Protein AF-A0A3M2EB99-F1 (afdb_monomer)

Foldseek 3Di:
DQDVVLVVVLVCLLVLHDPPDDQDPDDPSSLVSLQVLLVSLLVHPCSVSCVVVLVVVPPHPSSLVSLQSNLLSLLVSLQVLVLVDPCVVDVPSLVVSLVSLVSSLVSHSDLLSNLSSLLSNLVSCLLVVNLVSSLVSLVVLCPDPDPSSPVSSVVSVQSSQFLDADDPDPCWDADQQRQKTKAAAADQAEEEEQELTDGPLVVVLCVLLQVVCSVLRYIYMYGYASNRLSLLCHHRPSRNPSVVNLVVVLVVSVVVNRPAYAYEYEESNQQVRLVSCLVSVHQEYEYELYAQWQDDLVLAPDPSRSSVSVSSCVRNPVDTDRSLVSCLVPLRYAYEYEYEPPDPSSVVRLVSQVVRPRYDYHYDYCDPPNDDPVSVCSDNVNVCVRVVVRCCSSVVGPPDD

pLDDT: mean 80.17, std 14.59, range [38.25, 98.44]

Structure (mmCIF, N/CA/C/O backbone):
data_AF-A0A3M2EB99-F1
#
_entry.id   AF-A0A3M2EB99-F1
#
loop_
_atom_site.group_PDB
_atom_site.id
_atom_site.type_symbol
_atom_site.label_atom_id
_atom_site.label_alt_id
_atom_site.label_comp_id
_atom_site.label_asym_id
_atom_site.label_entity_id
_atom_site.label_seq_id
_atom_site.pdbx_PDB_ins_code
_atom_site.Cartn_x
_atom_site.Cartn_y
_atom_site.Cartn_z
_atom_site.occupancy
_atom_site.B_iso_or_equiv
_atom_site.auth_seq_id
_atom_site.auth_comp_id
_atom_site.auth_asym_id
_atom_site.auth_atom_id
_atom_site.pdbx_PDB_model_num
ATOM 1 N N . PRO A 1 1 ? 42.754 -16.664 -25.980 1.00 41.44 1 PRO A N 1
ATOM 2 C CA . PRO A 1 1 ? 43.409 -15.344 -25.796 1.00 41.44 1 PRO A CA 1
ATOM 3 C C . PRO A 1 1 ? 42.867 -14.325 -26.812 1.00 41.44 1 PRO A C 1
ATOM 5 O O . PRO A 1 1 ? 42.844 -14.620 -28.001 1.00 41.44 1 PRO A O 1
ATOM 8 N N . LEU A 1 2 ? 42.350 -13.177 -26.356 1.00 38.72 2 LEU A N 1
ATOM 9 C CA . LEU A 1 2 ? 42.027 -12.072 -27.269 1.00 38.72 2 LEU A CA 1
ATOM 10 C C . LEU A 1 2 ? 43.342 -11.474 -27.797 1.00 38.72 2 LEU A C 1
ATOM 12 O O . LEU A 1 2 ? 44.264 -11.337 -26.994 1.00 38.72 2 LEU A O 1
ATOM 16 N N . PRO A 1 3 ? 43.429 -11.085 -29.080 1.00 49.41 3 PRO A N 1
ATOM 17 C CA . PRO A 1 3 ? 44.543 -10.282 -29.575 1.00 49.41 3 PRO A CA 1
ATOM 18 C C . PRO A 1 3 ? 44.691 -9.011 -28.730 1.00 49.41 3 PRO A C 1
ATOM 20 O O . PRO A 1 3 ? 43.688 -8.352 -28.432 1.00 49.41 3 PRO A O 1
ATOM 23 N N . ASP A 1 4 ? 45.921 -8.648 -28.366 1.00 49.66 4 ASP A N 1
ATOM 24 C CA . ASP A 1 4 ? 46.229 -7.542 -27.443 1.00 49.66 4 ASP A CA 1
ATOM 25 C C . ASP A 1 4 ? 45.574 -6.208 -27.840 1.00 49.66 4 ASP A C 1
ATOM 27 O O . ASP A 1 4 ? 45.158 -5.425 -26.983 1.00 49.66 4 ASP A O 1
ATOM 31 N N . ARG A 1 5 ? 45.345 -6.002 -29.144 1.00 48.91 5 ARG A N 1
ATOM 32 C CA . ARG A 1 5 ? 44.605 -4.860 -29.704 1.00 48.91 5 ARG A CA 1
ATOM 33 C C . ARG A 1 5 ? 43.182 -4.708 -29.154 1.00 48.91 5 ARG A C 1
ATOM 35 O O . ARG A 1 5 ? 42.774 -3.594 -28.840 1.00 48.91 5 ARG A O 1
ATOM 42 N N . LEU A 1 6 ? 42.424 -5.797 -28.992 1.00 47.56 6 LEU A N 1
ATOM 43 C CA . LEU A 1 6 ? 41.040 -5.743 -28.488 1.00 47.56 6 LEU A CA 1
ATOM 44 C C . LEU A 1 6 ? 40.978 -5.477 -26.978 1.00 47.56 6 LEU A C 1
ATOM 46 O O . LEU A 1 6 ? 40.012 -4.891 -26.485 1.00 47.56 6 LEU A O 1
ATOM 50 N N . ARG A 1 7 ? 42.022 -5.876 -26.245 1.00 51.59 7 ARG A N 1
ATOM 51 C CA . ARG A 1 7 ? 42.166 -5.622 -24.808 1.00 51.59 7 ARG A CA 1
ATOM 52 C C . ARG A 1 7 ? 42.541 -4.161 -24.543 1.00 51.59 7 ARG A C 1
ATOM 54 O O . ARG A 1 7 ? 41.929 -3.525 -23.690 1.00 51.59 7 ARG A O 1
ATOM 61 N N . LEU A 1 8 ? 43.459 -3.611 -25.339 1.00 51.34 8 LEU A N 1
ATOM 62 C CA . LEU A 1 8 ? 43.795 -2.184 -25.355 1.00 51.34 8 LEU A CA 1
ATOM 63 C C . LEU A 1 8 ? 42.595 -1.313 -25.742 1.00 51.34 8 LEU A C 1
ATOM 65 O O . LEU A 1 8 ? 42.351 -0.301 -25.097 1.00 51.34 8 LEU A O 1
ATOM 69 N N . LEU A 1 9 ? 41.789 -1.729 -26.721 1.00 53.69 9 LEU A N 1
ATOM 70 C CA . LEU A 1 9 ? 40.567 -1.015 -27.113 1.00 53.69 9 LEU A CA 1
ATOM 71 C C . LEU A 1 9 ? 39.538 -0.935 -25.981 1.00 53.69 9 LEU A C 1
ATOM 73 O O . LEU A 1 9 ? 38.987 0.132 -25.729 1.00 53.69 9 LEU A O 1
ATOM 77 N N . ALA A 1 10 ? 39.313 -2.035 -25.260 1.00 50.75 10 ALA A N 1
ATOM 78 C CA . ALA A 1 10 ? 38.454 -2.040 -24.080 1.00 50.75 10 ALA A CA 1
ATOM 79 C C . ALA A 1 10 ? 38.958 -1.093 -22.976 1.00 50.75 10 ALA A C 1
ATOM 81 O O . ALA A 1 10 ? 38.150 -0.432 -22.328 1.00 50.75 10 ALA A O 1
ATOM 82 N N . LEU A 1 11 ? 40.280 -1.010 -22.788 1.00 51.78 11 LEU A N 1
ATOM 83 C CA . LEU A 1 11 ? 40.922 -0.129 -21.810 1.00 51.78 11 LEU A CA 1
ATOM 84 C C . LEU A 1 11 ? 40.872 1.349 -22.228 1.00 51.78 11 LEU A C 1
ATOM 86 O O . LEU A 1 11 ? 40.555 2.198 -21.405 1.00 51.78 11 LEU A O 1
ATOM 90 N N . HIS A 1 12 ? 41.107 1.666 -23.504 1.00 53.97 12 HIS A N 1
ATOM 91 C CA . HIS A 1 12 ? 41.002 3.031 -24.032 1.00 53.97 12 HIS A CA 1
ATOM 92 C C . HIS A 1 12 ? 39.568 3.564 -23.993 1.00 53.97 12 HIS A C 1
ATOM 94 O O . HIS A 1 12 ? 39.352 4.723 -23.639 1.00 53.97 12 HIS A O 1
ATOM 100 N N . ALA A 1 13 ? 38.599 2.703 -24.307 1.00 51.00 13 ALA A N 1
ATOM 101 C CA . ALA A 1 13 ? 37.184 3.031 -24.263 1.00 51.00 13 ALA A CA 1
ATOM 102 C C . ALA A 1 13 ? 36.688 3.208 -22.811 1.00 51.00 13 ALA A C 1
ATOM 104 O O . ALA A 1 13 ? 35.940 4.140 -22.526 1.00 51.00 13 ALA A O 1
ATOM 105 N N . ALA A 1 14 ? 37.179 2.394 -21.867 1.00 48.19 14 ALA A N 1
ATOM 106 C CA . ALA A 1 14 ? 36.959 2.605 -20.432 1.00 48.19 14 ALA A CA 1
ATOM 107 C C . ALA A 1 14 ? 37.647 3.878 -19.890 1.00 48.19 14 ALA A C 1
ATOM 109 O O . ALA A 1 14 ? 37.188 4.439 -18.900 1.00 48.19 14 ALA A O 1
ATOM 110 N N . ALA A 1 15 ? 38.713 4.349 -20.546 1.00 50.78 15 ALA A N 1
ATOM 111 C CA . ALA A 1 15 ? 39.464 5.555 -20.185 1.00 50.78 15 ALA A CA 1
ATOM 112 C C . ALA A 1 15 ? 38.995 6.838 -20.908 1.00 50.78 15 ALA A C 1
ATOM 114 O O . ALA A 1 15 ? 39.664 7.866 -20.805 1.00 50.78 15 ALA A O 1
ATOM 115 N N . GLY A 1 16 ? 37.893 6.795 -21.670 1.00 44.31 16 GLY A N 1
ATOM 116 C CA . GLY A 1 16 ? 37.313 7.976 -22.327 1.00 44.31 16 GLY A CA 1
ATOM 117 C C . GLY A 1 16 ? 38.174 8.603 -23.432 1.00 44.31 16 GLY A C 1
ATOM 118 O O . GLY A 1 16 ? 37.945 9.751 -23.806 1.00 44.31 16 GLY A O 1
ATOM 119 N N . ARG A 1 17 ? 39.171 7.885 -23.968 1.00 47.91 17 ARG A N 1
ATOM 120 C CA . ARG A 1 17 ? 40.020 8.396 -25.056 1.00 47.91 17 ARG A CA 1
ATOM 121 C C . ARG A 1 17 ? 39.408 8.041 -26.417 1.00 47.91 17 ARG A C 1
ATOM 123 O O . ARG A 1 17 ? 39.094 6.867 -26.629 1.00 47.91 17 ARG A O 1
ATOM 130 N N . PRO A 1 18 ? 39.277 8.991 -27.365 1.00 43.59 18 PRO A N 1
ATOM 131 C CA . PRO A 1 18 ? 38.838 8.678 -28.717 1.00 43.59 18 PRO A CA 1
ATOM 132 C C . PRO A 1 18 ? 39.944 7.882 -29.412 1.00 43.59 18 PRO A C 1
ATOM 134 O O . PRO A 1 18 ? 40.925 8.439 -29.894 1.00 43.59 18 PRO A O 1
ATOM 137 N N . ALA A 1 19 ? 39.815 6.559 -29.439 1.00 47.66 19 ALA A N 1
ATOM 138 C CA . ALA A 1 19 ? 40.653 5.750 -30.305 1.00 47.66 19 ALA A CA 1
ATOM 139 C C . ALA A 1 19 ? 40.237 6.026 -31.759 1.00 47.66 19 ALA A C 1
ATOM 141 O O . ALA A 1 19 ? 39.048 5.951 -32.094 1.00 47.66 19 ALA A O 1
ATOM 142 N N . SER A 1 20 ? 41.203 6.337 -32.625 1.00 50.16 20 SER A N 1
ATOM 143 C CA . SER A 1 20 ? 41.074 6.189 -34.075 1.00 50.16 20 SER A CA 1
ATOM 144 C C . SER A 1 20 ? 40.829 4.706 -34.371 1.00 50.16 20 SER A C 1
ATOM 146 O O . SER A 1 20 ? 41.740 3.900 -34.527 1.00 50.16 20 SER A O 1
ATOM 148 N N . PHE A 1 21 ? 39.563 4.314 -34.297 1.00 53.22 21 PHE A N 1
ATOM 149 C CA . PHE A 1 21 ? 39.127 2.939 -34.458 1.00 53.22 21 PHE A CA 1
ATOM 150 C C . PHE A 1 21 ? 38.862 2.666 -35.934 1.00 53.22 21 PHE A C 1
ATOM 152 O O . PHE A 1 21 ? 37.880 3.164 -36.483 1.00 53.22 21 PHE A O 1
ATOM 159 N N . GLU A 1 22 ? 39.702 1.837 -36.546 1.00 54.22 22 GLU A N 1
ATOM 160 C CA . GLU A 1 22 ? 39.316 1.102 -37.747 1.00 54.22 22 GLU A CA 1
ATOM 161 C C . GLU A 1 22 ? 38.623 -0.201 -37.319 1.00 54.22 22 GLU A C 1
ATOM 163 O O . GLU A 1 22 ? 39.189 -0.968 -36.529 1.00 54.22 22 GLU A O 1
ATOM 168 N N . PRO A 1 23 ? 37.385 -0.462 -37.776 1.00 53.31 23 PRO A N 1
ATOM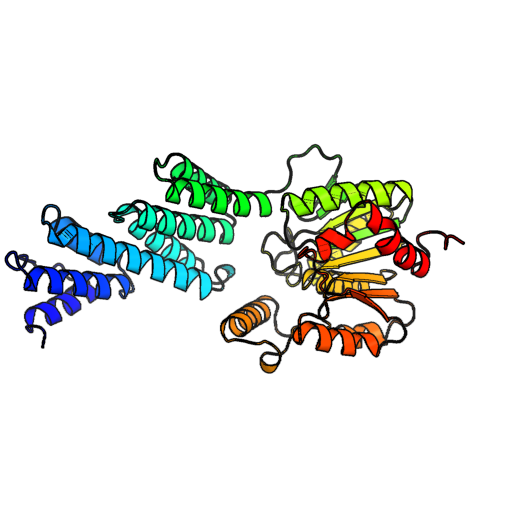 169 C CA . PRO A 1 23 ? 36.692 -1.694 -37.439 1.00 53.31 23 PRO A CA 1
ATOM 170 C C . PRO A 1 23 ? 37.460 -2.905 -37.987 1.00 53.31 23 PRO A C 1
ATOM 172 O O . PRO A 1 23 ? 37.912 -2.863 -39.131 1.00 53.31 23 PRO A O 1
ATOM 175 N N . PRO A 1 24 ? 37.585 -4.006 -37.217 1.00 57.81 24 PRO A N 1
ATOM 176 C CA . PRO A 1 24 ? 38.164 -5.234 -37.745 1.00 57.81 24 PRO A CA 1
ATOM 177 C C . PRO A 1 24 ? 37.385 -5.695 -38.990 1.00 57.81 24 PRO A C 1
ATOM 179 O O . PRO A 1 24 ? 36.170 -5.455 -39.068 1.00 57.81 24 PRO A O 1
ATOM 182 N N . PRO A 1 25 ? 38.059 -6.348 -39.956 1.00 62.62 25 PRO A N 1
ATOM 183 C CA . PRO A 1 25 ? 37.426 -6.818 -41.184 1.00 62.62 25 PRO A CA 1
ATOM 184 C C . PRO A 1 25 ? 36.223 -7.721 -40.878 1.00 62.62 25 PRO A C 1
ATOM 186 O O . PRO A 1 25 ? 36.150 -8.358 -39.823 1.00 62.62 25 PRO A O 1
ATOM 189 N N . ALA A 1 26 ? 35.237 -7.731 -41.779 1.00 61.66 26 ALA A N 1
ATOM 190 C CA . ALA A 1 26 ? 34.009 -8.505 -41.606 1.00 61.66 26 ALA A CA 1
ATOM 191 C C . ALA A 1 26 ? 34.318 -9.994 -41.350 1.00 61.66 26 ALA A C 1
ATOM 193 O O . ALA A 1 26 ? 35.166 -10.575 -42.024 1.00 61.66 26 ALA A O 1
ATOM 194 N N . GLY A 1 27 ? 33.643 -10.601 -40.365 1.00 67.88 27 GLY A N 1
ATOM 195 C CA . GLY A 1 27 ? 33.859 -11.999 -39.993 1.00 67.88 27 GLY A CA 1
ATOM 196 C C . GLY A 1 27 ? 33.711 -12.299 -38.491 1.00 67.88 27 GLY A C 1
ATOM 197 O O . GLY A 1 27 ? 33.386 -11.416 -37.690 1.00 67.88 27 GLY A O 1
ATOM 198 N N . PRO A 1 28 ? 33.987 -13.549 -38.068 1.00 65.88 28 PRO A N 1
ATOM 199 C CA . PRO A 1 28 ? 33.752 -14.026 -36.699 1.00 65.88 28 PRO A CA 1
ATOM 200 C C . PRO A 1 28 ? 34.504 -13.237 -35.619 1.00 65.88 28 PRO A C 1
ATOM 202 O O . PRO A 1 28 ? 34.034 -13.104 -34.486 1.00 65.88 28 PRO A O 1
ATOM 205 N N . GLU A 1 29 ? 35.677 -12.702 -35.958 1.00 65.75 29 GLU A N 1
ATOM 206 C CA . GLU A 1 29 ? 36.498 -11.900 -35.049 1.00 65.75 29 GLU A CA 1
ATOM 207 C C . GLU A 1 29 ? 35.883 -10.527 -34.775 1.00 65.75 29 GLU A C 1
ATOM 209 O O . GLU A 1 29 ? 35.852 -10.098 -33.618 1.00 65.75 29 GLU A O 1
ATOM 214 N N . ARG A 1 30 ? 35.291 -9.890 -35.799 1.00 68.69 30 ARG A N 1
ATOM 215 C CA . ARG A 1 30 ? 34.488 -8.675 -35.636 1.00 68.69 30 ARG A CA 1
ATOM 216 C C . ARG A 1 30 ? 33.324 -8.958 -34.694 1.00 68.69 30 ARG A C 1
ATOM 218 O O . ARG A 1 30 ? 33.229 -8.310 -33.659 1.00 68.69 30 ARG A O 1
ATOM 225 N N . ALA A 1 31 ? 32.519 -9.990 -34.941 1.00 64.69 31 ALA A N 1
ATOM 226 C CA . ALA A 1 31 ? 31.389 -10.339 -34.071 1.00 64.69 31 ALA A CA 1
ATOM 227 C C . ALA A 1 31 ? 31.791 -10.576 -32.594 1.00 64.69 31 ALA A C 1
ATOM 229 O O . ALA A 1 31 ? 31.087 -10.143 -31.673 1.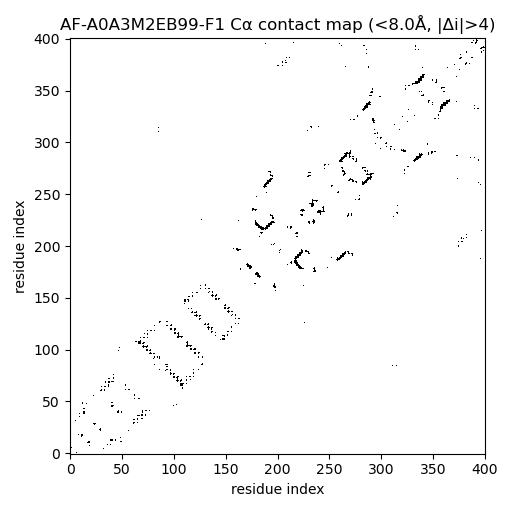00 64.69 31 ALA A O 1
ATOM 230 N N . ARG A 1 32 ? 32.940 -11.223 -32.338 1.00 67.62 32 ARG A N 1
ATOM 231 C CA . ARG A 1 32 ? 33.481 -11.423 -30.977 1.00 67.62 32 ARG A CA 1
ATOM 232 C C . ARG A 1 32 ? 33.938 -10.114 -30.331 1.00 67.62 32 ARG A C 1
ATOM 234 O O . ARG A 1 32 ? 33.606 -9.879 -29.166 1.00 67.62 32 ARG A O 1
ATOM 241 N N . ALA A 1 33 ? 34.651 -9.268 -31.072 1.00 66.00 33 ALA A N 1
ATOM 242 C CA . ALA A 1 33 ? 35.071 -7.945 -30.620 1.00 66.00 33 ALA A CA 1
ATOM 243 C C . ALA A 1 33 ? 33.864 -7.074 -30.246 1.00 66.00 33 ALA A C 1
ATOM 245 O O . ALA A 1 33 ? 33.829 -6.496 -29.160 1.00 66.00 33 ALA A O 1
ATOM 246 N N . LEU A 1 34 ? 32.831 -7.066 -31.093 1.00 63.88 34 LEU A N 1
ATOM 247 C CA . LEU A 1 34 ? 31.602 -6.312 -30.858 1.00 63.88 34 LEU A CA 1
ATOM 248 C C . LEU A 1 34 ? 30.829 -6.820 -29.635 1.00 63.88 34 LEU A C 1
ATOM 250 O O . LEU A 1 34 ? 30.345 -6.030 -28.826 1.00 63.88 34 LEU A O 1
ATOM 254 N N . ALA A 1 35 ? 30.753 -8.140 -29.446 1.00 65.88 35 ALA A N 1
ATOM 255 C CA . ALA A 1 35 ? 30.122 -8.726 -28.268 1.00 65.88 35 ALA A CA 1
ATOM 256 C C . ALA A 1 35 ? 30.867 -8.378 -26.968 1.00 65.88 35 ALA A C 1
ATOM 258 O O . ALA A 1 35 ? 30.232 -8.147 -25.938 1.00 65.88 35 ALA A O 1
ATOM 259 N N . GLN A 1 36 ? 32.203 -8.340 -26.998 1.00 69.25 36 GLN A N 1
ATOM 260 C CA . GLN A 1 36 ? 33.006 -7.946 -25.842 1.00 69.25 36 GLN A CA 1
ATOM 261 C C . GLN A 1 36 ? 32.889 -6.446 -25.553 1.00 69.25 36 GLN A C 1
ATOM 263 O O . GLN A 1 36 ? 32.744 -6.077 -24.390 1.00 69.25 36 GLN A O 1
ATOM 268 N N . LEU A 1 37 ? 32.884 -5.600 -26.588 1.00 65.44 37 LEU A N 1
ATOM 269 C CA . LEU A 1 37 ? 32.660 -4.162 -26.454 1.00 65.44 37 LEU A CA 1
ATOM 270 C C . LEU A 1 37 ? 31.294 -3.885 -25.816 1.00 65.44 37 LEU A C 1
ATOM 272 O O . LEU A 1 37 ? 31.230 -3.163 -24.830 1.00 65.44 37 LEU A O 1
ATOM 276 N N . ALA A 1 38 ? 30.227 -4.538 -26.288 1.00 63.34 38 ALA A N 1
ATOM 277 C CA . ALA A 1 38 ? 28.889 -4.426 -25.706 1.00 63.34 38 ALA A CA 1
ATOM 278 C C . ALA A 1 38 ? 28.848 -4.836 -24.220 1.00 63.34 38 ALA A C 1
ATOM 280 O O . ALA A 1 38 ? 28.193 -4.180 -23.409 1.00 63.34 38 ALA A O 1
ATOM 281 N N . ARG A 1 39 ? 29.572 -5.901 -23.838 1.00 66.75 39 ARG A N 1
ATOM 282 C CA . ARG A 1 39 ? 29.691 -6.330 -22.432 1.00 66.75 39 ARG A CA 1
ATOM 283 C C . ARG A 1 39 ? 30.442 -5.312 -21.579 1.00 66.75 39 ARG A C 1
ATOM 285 O O . ARG A 1 39 ? 29.958 -4.956 -20.509 1.00 66.75 39 ARG A O 1
ATOM 292 N N . ASN A 1 40 ? 31.594 -4.847 -22.052 1.00 65.31 40 ASN A N 1
ATOM 293 C CA . ASN A 1 40 ? 32.407 -3.858 -21.347 1.00 65.31 40 ASN A CA 1
ATOM 294 C C . ASN A 1 40 ? 31.658 -2.533 -21.220 1.00 65.31 40 ASN A C 1
ATOM 296 O O . ASN 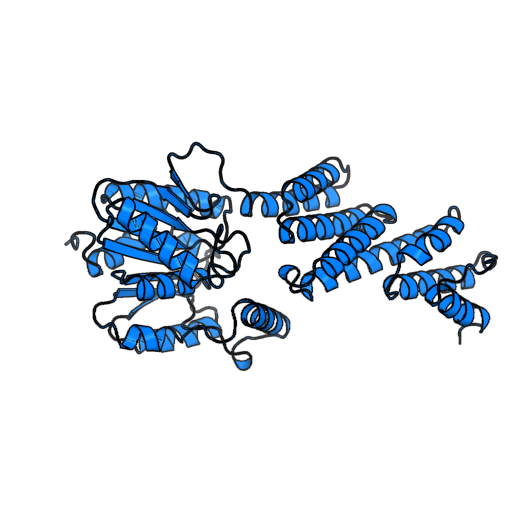A 1 40 ? 31.697 -1.905 -20.169 1.00 65.31 40 ASN A O 1
ATOM 300 N N . ALA A 1 41 ? 30.909 -2.155 -22.254 1.00 63.12 41 ALA A N 1
ATOM 301 C CA . ALA A 1 41 ? 30.137 -0.933 -22.257 1.00 63.12 41 ALA A CA 1
ATOM 302 C C . ALA A 1 41 ? 28.995 -0.967 -21.252 1.00 63.12 41 ALA A C 1
ATOM 304 O O . ALA A 1 41 ? 28.864 -0.056 -20.445 1.00 63.12 41 ALA A O 1
ATOM 305 N N . ALA A 1 42 ? 28.251 -2.068 -21.192 1.00 59.16 42 ALA A N 1
ATOM 306 C CA . ALA A 1 42 ? 27.247 -2.243 -20.153 1.00 59.16 42 ALA A CA 1
ATOM 307 C C . ALA A 1 42 ? 27.842 -2.357 -18.736 1.00 59.16 42 ALA A C 1
ATOM 309 O O . ALA A 1 42 ? 27.141 -2.096 -17.759 1.00 59.16 42 ALA A O 1
ATOM 310 N N . ALA A 1 43 ? 29.114 -2.742 -18.594 1.00 63.66 43 ALA A N 1
ATOM 311 C CA . ALA A 1 43 ? 29.832 -2.758 -17.319 1.00 63.66 43 ALA A CA 1
ATOM 312 C C . ALA A 1 43 ? 30.469 -1.398 -16.958 1.00 63.66 43 ALA A C 1
ATOM 314 O O . ALA A 1 43 ? 30.717 -1.148 -15.779 1.00 63.66 43 ALA A O 1
ATOM 315 N N . SER A 1 44 ? 30.643 -0.488 -17.922 1.00 64.25 44 SER A N 1
ATOM 316 C CA . SER A 1 44 ? 31.240 0.839 -17.726 1.00 64.25 44 SER A CA 1
ATOM 317 C C . SER A 1 44 ? 30.414 1.718 -16.774 1.00 64.25 44 SER A C 1
ATOM 319 O O . SER A 1 44 ? 29.184 1.663 -16.817 1.00 64.25 44 SER A O 1
ATOM 321 N N . PRO A 1 45 ? 31.039 2.538 -15.913 1.00 56.59 45 PRO A N 1
ATOM 322 C CA . PRO A 1 45 ? 30.346 3.592 -15.167 1.00 56.59 45 PRO A CA 1
ATOM 323 C C . PRO A 1 45 ? 29.763 4.693 -16.073 1.00 56.59 45 PRO A C 1
ATOM 325 O O . PRO A 1 45 ? 28.802 5.337 -15.667 1.00 56.59 45 PRO A O 1
ATOM 328 N N . SER A 1 46 ? 30.273 4.842 -17.301 1.00 63.34 46 SER A N 1
ATOM 329 C CA . SER A 1 46 ? 29.813 5.828 -18.292 1.00 63.34 46 SER A CA 1
ATOM 330 C C . SER A 1 46 ? 29.557 5.163 -19.652 1.00 63.34 46 SER A C 1
ATOM 332 O O . SER A 1 46 ? 30.385 5.264 -20.553 1.00 63.34 46 SER A O 1
ATOM 334 N N . PRO A 1 47 ? 28.472 4.393 -19.825 1.00 60.47 47 PRO A N 1
ATOM 335 C CA . PRO A 1 47 ? 28.163 3.712 -21.088 1.00 60.47 47 PRO A CA 1
ATOM 336 C C . PRO A 1 47 ? 27.880 4.659 -22.261 1.00 60.47 47 PRO A C 1
ATOM 338 O O . PRO A 1 47 ? 28.057 4.266 -23.412 1.00 60.47 47 PRO A O 1
ATOM 341 N N . GLU A 1 48 ? 27.490 5.902 -21.990 1.00 63.25 48 GLU A N 1
ATOM 342 C CA . GLU A 1 48 ? 27.310 6.971 -22.975 1.00 63.25 48 GLU A CA 1
ATOM 343 C C . GLU A 1 48 ? 28.580 7.260 -23.788 1.00 63.25 48 GLU A C 1
ATOM 345 O O . GLU A 1 48 ? 28.492 7.577 -24.972 1.00 63.25 48 GLU A O 1
ATOM 350 N N . THR A 1 49 ? 29.771 7.053 -23.217 1.00 61.38 49 THR A N 1
ATOM 351 C CA . THR A 1 49 ? 31.042 7.244 -23.941 1.00 61.38 49 THR A CA 1
ATOM 352 C C . THR A 1 49 ? 31.269 6.183 -25.022 1.00 61.38 49 THR A C 1
ATOM 354 O O . THR A 1 49 ? 32.164 6.314 -25.856 1.00 61.38 49 THR A O 1
ATOM 357 N N . LEU A 1 50 ? 30.441 5.134 -25.037 1.00 60.41 50 LEU A N 1
ATOM 358 C CA . LEU A 1 50 ? 30.576 3.958 -25.893 1.00 60.41 50 LEU A CA 1
ATOM 359 C C . LEU A 1 50 ? 29.457 3.866 -26.940 1.00 60.41 50 LEU A C 1
ATOM 361 O O . LEU A 1 50 ? 29.566 3.078 -27.880 1.00 60.41 50 LEU A O 1
ATOM 365 N N . VAL A 1 51 ? 28.434 4.721 -26.834 1.00 62.38 51 VAL A N 1
ATOM 366 C CA . VAL A 1 51 ? 27.370 4.895 -27.836 1.00 62.38 51 VAL A CA 1
ATOM 367 C C . VAL A 1 51 ? 27.934 5.344 -29.194 1.00 62.38 51 VAL A C 1
ATOM 369 O O . VAL A 1 51 ? 27.650 4.671 -30.187 1.00 62.38 51 VAL A O 1
ATOM 372 N N . PRO A 1 52 ? 28.846 6.341 -29.278 1.00 64.25 52 PRO A N 1
ATOM 373 C CA . PRO A 1 52 ? 29.441 6.733 -30.559 1.00 64.25 52 PRO A CA 1
ATOM 374 C C . PRO A 1 52 ? 30.219 5.601 -31.246 1.00 64.25 52 PRO A C 1
ATOM 376 O O . PRO A 1 52 ? 30.274 5.541 -32.473 1.00 64.25 52 PRO A O 1
ATOM 379 N N . LEU A 1 53 ? 30.813 4.678 -30.478 1.00 60.12 53 LEU A N 1
ATOM 380 C CA . LEU A 1 53 ? 31.505 3.507 -31.029 1.00 60.12 53 LEU A CA 1
ATOM 381 C C . LEU A 1 53 ? 30.520 2.506 -31.645 1.00 60.12 53 LEU A C 1
ATOM 383 O O . LEU A 1 53 ? 30.821 1.922 -32.682 1.00 60.12 53 LEU A O 1
ATOM 387 N N . LEU A 1 54 ? 29.333 2.344 -31.057 1.00 59.94 54 LEU A N 1
ATOM 388 C CA . LEU A 1 54 ? 28.265 1.505 -31.605 1.00 59.94 54 LEU A CA 1
ATOM 389 C C . LEU A 1 54 ? 27.588 2.150 -32.823 1.00 59.94 54 LEU A C 1
ATOM 391 O O . LEU A 1 54 ? 27.173 1.438 -33.744 1.00 59.94 54 LEU A O 1
ATOM 395 N N . ASP A 1 55 ? 27.508 3.481 -32.865 1.00 64.19 55 ASP A N 1
ATOM 396 C CA . ASP A 1 55 ? 26.982 4.242 -34.004 1.00 64.19 55 ASP A CA 1
ATOM 397 C C . ASP A 1 55 ? 27.903 4.262 -35.211 1.00 64.19 55 ASP A C 1
ATOM 399 O O . ASP A 1 55 ? 27.430 4.085 -36.333 1.00 64.19 55 ASP A O 1
ATOM 403 N N . ARG A 1 56 ? 29.219 4.295 -35.000 1.00 63.22 56 ARG A N 1
ATOM 404 C CA . ARG A 1 56 ? 30.208 4.100 -36.074 1.00 63.22 56 ARG A CA 1
ATOM 405 C C . ARG A 1 56 ? 30.160 2.716 -36.725 1.00 63.22 56 ARG A C 1
ATOM 407 O O . ARG A 1 56 ? 30.797 2.495 -37.748 1.00 63.22 56 ARG A O 1
ATOM 414 N N . MET A 1 57 ? 29.419 1.775 -36.147 1.00 55.88 57 MET A N 1
ATOM 415 C CA . MET A 1 57 ? 29.281 0.411 -36.652 1.00 55.88 57 MET A CA 1
ATOM 416 C C . MET A 1 57 ? 27.947 0.153 -37.371 1.00 55.88 57 MET A C 1
ATOM 418 O O . MET A 1 57 ? 27.655 -1.001 -37.689 1.00 55.88 57 MET A O 1
ATOM 422 N N . ARG A 1 58 ? 27.126 1.189 -37.612 1.00 57.09 58 ARG A N 1
ATOM 423 C CA . ARG A 1 58 ? 25.857 1.080 -38.358 1.00 57.09 58 ARG A CA 1
ATOM 424 C C . ARG A 1 58 ? 26.094 0.466 -39.749 1.00 57.09 58 ARG A C 1
ATOM 426 O O . ARG A 1 58 ? 27.039 0.845 -40.432 1.00 57.09 58 ARG A O 1
ATOM 433 N N . GLY A 1 59 ? 25.236 -0.473 -40.161 1.00 54.78 59 GLY A N 1
ATOM 434 C CA . GLY A 1 59 ? 25.248 -1.061 -41.512 1.00 54.78 59 GLY A CA 1
ATOM 435 C C . GLY A 1 59 ? 25.992 -2.395 -41.680 1.00 54.78 59 GLY A C 1
ATOM 436 O O . GLY A 1 59 ? 25.995 -2.937 -42.780 1.00 54.78 59 GLY A O 1
ATOM 437 N N . ALA A 1 60 ? 26.593 -2.961 -40.626 1.00 61.56 60 ALA A N 1
ATOM 438 C CA . ALA A 1 60 ? 27.143 -4.321 -40.674 1.00 61.56 60 ALA A CA 1
ATOM 439 C C . ALA A 1 60 ? 26.144 -5.354 -40.104 1.00 61.56 60 ALA A C 1
ATOM 441 O O . ALA A 1 60 ? 25.597 -5.100 -39.031 1.00 61.56 60 ALA A O 1
ATOM 442 N N . PRO A 1 61 ? 25.967 -6.541 -40.719 1.00 59.66 61 PRO A N 1
ATOM 443 C CA . PRO A 1 61 ? 25.041 -7.576 -40.226 1.00 59.66 61 PRO A CA 1
ATOM 444 C C . PRO A 1 61 ? 25.301 -7.997 -38.767 1.00 59.66 61 PRO A C 1
ATOM 446 O O . PRO A 1 61 ? 24.380 -8.232 -37.988 1.00 59.66 61 PRO A O 1
ATOM 449 N N . ASP A 1 62 ? 26.573 -8.017 -38.358 1.00 66.25 62 ASP A N 1
ATOM 450 C CA . ASP A 1 62 ? 26.986 -8.358 -36.991 1.00 66.25 62 ASP A CA 1
ATOM 451 C C . ASP A 1 62 ? 26.758 -7.219 -35.977 1.00 66.25 62 ASP A C 1
ATOM 453 O O . ASP A 1 62 ? 26.811 -7.438 -34.760 1.00 66.25 62 ASP A O 1
ATOM 457 N N . ALA A 1 63 ? 26.522 -5.992 -36.453 1.00 67.25 63 ALA A N 1
ATOM 458 C CA . ALA A 1 63 ? 26.321 -4.825 -35.602 1.00 67.25 63 ALA A CA 1
ATOM 459 C C . ALA A 1 63 ? 24.944 -4.830 -34.936 1.00 67.25 63 ALA A C 1
ATOM 461 O O . ALA A 1 63 ? 24.845 -4.438 -33.774 1.00 67.25 63 ALA A O 1
ATOM 462 N N . ASP A 1 64 ? 23.910 -5.345 -35.601 1.00 70.75 64 ASP A N 1
ATOM 463 C CA . ASP A 1 64 ? 22.561 -5.425 -35.029 1.00 70.75 64 ASP A CA 1
ATOM 464 C C . ASP A 1 64 ? 22.505 -6.422 -33.867 1.00 70.75 64 ASP A C 1
ATOM 466 O O . ASP A 1 64 ? 21.955 -6.133 -32.800 1.00 70.75 64 ASP A O 1
ATOM 470 N N . ALA A 1 65 ? 23.176 -7.569 -34.012 1.00 71.19 65 ALA A N 1
ATOM 471 C CA . ALA A 1 65 ? 23.324 -8.542 -32.933 1.00 71.19 65 ALA A CA 1
ATOM 472 C C . ALA A 1 65 ? 24.123 -7.972 -31.745 1.00 71.19 65 ALA A C 1
ATOM 474 O O . ALA A 1 65 ? 23.811 -8.253 -30.583 1.00 71.19 65 ALA A O 1
ATOM 475 N N . ALA A 1 66 ? 25.150 -7.160 -32.012 1.00 68.75 66 ALA A N 1
ATOM 476 C CA . ALA A 1 66 ? 25.919 -6.482 -30.973 1.00 68.75 66 ALA A CA 1
ATOM 477 C C . ALA A 1 66 ? 25.108 -5.387 -30.260 1.00 68.75 66 ALA A C 1
ATOM 479 O O . ALA A 1 66 ? 25.137 -5.322 -29.030 1.00 68.75 66 ALA A O 1
ATOM 480 N N . ARG A 1 67 ? 24.332 -4.589 -31.005 1.00 70.12 67 ARG A N 1
ATOM 481 C CA . ARG A 1 67 ? 23.412 -3.567 -30.478 1.00 70.12 67 ARG A CA 1
ATOM 482 C C . ARG A 1 67 ? 22.335 -4.184 -29.596 1.00 70.12 67 ARG A C 1
ATOM 484 O O . ARG A 1 67 ? 22.167 -3.747 -28.464 1.00 70.12 67 ARG A O 1
ATOM 491 N N . ALA A 1 68 ? 21.705 -5.272 -30.040 1.00 72.12 68 ALA A N 1
ATOM 492 C CA . ALA A 1 68 ? 20.734 -6.007 -29.230 1.00 72.12 68 ALA A CA 1
ATOM 493 C C . ALA A 1 68 ? 21.342 -6.486 -27.898 1.00 72.12 68 ALA A C 1
ATOM 495 O O . ALA A 1 68 ? 20.743 -6.336 -26.832 1.00 72.12 68 ALA A O 1
ATOM 496 N N . ARG A 1 69 ? 22.570 -7.025 -27.928 1.00 73.19 69 ARG A N 1
ATOM 497 C CA . ARG A 1 69 ? 23.280 -7.462 -26.712 1.00 73.19 69 ARG A CA 1
ATOM 498 C C . ARG A 1 69 ? 23.627 -6.296 -25.788 1.00 73.19 69 ARG A C 1
ATOM 500 O O . ARG A 1 69 ? 23.513 -6.459 -24.572 1.00 73.19 69 ARG A O 1
ATOM 507 N N . PHE A 1 70 ? 24.040 -5.161 -26.348 1.00 74.12 70 PHE A N 1
ATOM 508 C CA . PHE A 1 70 ? 24.321 -3.933 -25.607 1.00 74.12 70 PHE A CA 1
ATOM 509 C C . PHE A 1 70 ? 23.058 -3.388 -24.933 1.00 74.12 70 PHE A C 1
ATOM 511 O O . PHE A 1 70 ? 23.036 -3.272 -23.709 1.00 74.12 70 PHE A O 1
ATOM 518 N N . ALA A 1 71 ? 21.981 -3.179 -25.695 1.00 72.56 71 ALA A N 1
ATOM 519 C CA . ALA A 1 71 ? 20.683 -2.727 -25.197 1.00 72.56 71 ALA A CA 1
ATOM 520 C C . ALA A 1 71 ? 20.153 -3.636 -24.078 1.00 72.56 71 ALA A C 1
ATOM 522 O O . ALA A 1 71 ? 19.817 -3.171 -22.988 1.00 72.56 71 ALA A O 1
ATOM 523 N N . ALA A 1 72 ? 20.182 -4.957 -24.279 1.00 74.56 72 ALA A N 1
ATOM 524 C CA . ALA A 1 72 ? 19.754 -5.909 -23.260 1.00 74.56 72 ALA A CA 1
ATOM 525 C C . ALA A 1 72 ? 20.631 -5.859 -21.993 1.00 74.56 72 ALA A C 1
ATOM 527 O O . ALA A 1 72 ? 20.145 -6.095 -20.884 1.00 74.56 72 ALA A O 1
ATOM 528 N N . ALA A 1 73 ? 21.930 -5.581 -22.126 1.00 75.00 73 ALA A N 1
ATOM 529 C CA . ALA A 1 73 ? 22.836 -5.463 -20.990 1.00 75.00 73 ALA A CA 1
ATOM 530 C C . ALA A 1 73 ? 22.643 -4.145 -20.218 1.00 75.00 73 ALA A C 1
ATOM 532 O O . ALA A 1 73 ? 22.638 -4.183 -18.985 1.00 75.00 73 ALA A O 1
ATOM 533 N N . LEU A 1 74 ? 22.393 -3.030 -20.914 1.00 76.06 74 LEU A N 1
ATOM 534 C CA . LEU A 1 74 ? 21.988 -1.759 -20.308 1.00 76.06 74 LEU A CA 1
ATOM 535 C C . LEU A 1 74 ? 20.654 -1.893 -19.566 1.00 76.06 74 LEU A C 1
ATOM 537 O O . LEU A 1 74 ? 20.583 -1.540 -18.391 1.00 76.06 74 LEU A O 1
ATOM 541 N N . ALA A 1 75 ? 19.635 -2.502 -20.185 1.00 74.25 75 ALA A N 1
ATOM 542 C CA . ALA A 1 75 ? 18.337 -2.737 -19.550 1.00 74.25 75 ALA A CA 1
ATOM 543 C C . ALA A 1 75 ? 18.470 -3.588 -18.277 1.00 74.25 75 ALA A C 1
ATOM 545 O O . ALA A 1 75 ? 17.914 -3.243 -17.237 1.00 74.25 75 ALA A O 1
ATOM 546 N N . ARG A 1 76 ? 19.269 -4.668 -18.313 1.00 77.88 76 ARG A N 1
ATOM 547 C CA . ARG A 1 76 ? 19.565 -5.482 -17.118 1.00 77.88 76 ARG A CA 1
ATOM 548 C C . ARG A 1 76 ? 20.316 -4.702 -16.043 1.00 77.88 76 ARG A C 1
ATOM 550 O O . ARG A 1 76 ? 20.134 -4.980 -14.861 1.00 77.88 76 ARG A O 1
ATOM 557 N N . ARG A 1 77 ? 21.202 -3.775 -16.414 1.00 78.19 77 ARG A N 1
ATOM 558 C CA . ARG A 1 77 ? 21.904 -2.917 -15.449 1.00 78.19 77 ARG A CA 1
ATOM 559 C C . ARG A 1 77 ? 20.958 -1.900 -14.821 1.00 78.19 77 ARG A C 1
ATOM 561 O O . ARG A 1 77 ? 20.930 -1.827 -13.600 1.00 78.19 77 ARG A O 1
ATOM 568 N N . ALA A 1 78 ? 20.158 -1.195 -15.616 1.00 74.38 78 ALA A N 1
ATOM 569 C CA . ALA A 1 78 ? 19.128 -0.285 -15.120 1.00 74.38 78 ALA A CA 1
ATOM 570 C C . ALA A 1 78 ? 18.142 -1.013 -14.192 1.00 74.38 78 ALA A C 1
ATOM 572 O O . ALA A 1 78 ? 17.810 -0.524 -13.116 1.00 74.38 78 ALA A O 1
ATOM 573 N N . GLU A 1 79 ? 17.734 -2.230 -14.559 1.00 75.75 79 GLU A N 1
ATOM 574 C CA . GLU A 1 79 ? 16.863 -3.063 -13.734 1.00 75.75 79 GLU A CA 1
ATOM 575 C C . GLU A 1 79 ? 17.537 -3.507 -12.430 1.00 75.75 79 GLU A C 1
ATOM 577 O O . GLU A 1 79 ? 16.908 -3.441 -11.375 1.00 75.75 79 GLU A O 1
ATOM 582 N N . ARG A 1 80 ? 18.810 -3.924 -12.472 1.00 77.00 80 ARG A N 1
ATOM 583 C CA . ARG A 1 80 ? 19.576 -4.242 -11.256 1.00 77.00 80 ARG A CA 1
ATOM 584 C C . ARG A 1 80 ? 19.670 -3.040 -10.337 1.00 77.00 80 ARG A C 1
ATOM 586 O O . ARG A 1 80 ? 19.289 -3.167 -9.182 1.00 77.00 80 ARG A O 1
ATOM 593 N N . LEU A 1 81 ? 20.056 -1.880 -10.867 1.00 69.00 81 LEU A N 1
ATOM 594 C CA . LEU A 1 81 ? 20.093 -0.634 -10.110 1.00 69.00 81 LEU A CA 1
ATOM 595 C C . LEU A 1 81 ? 18.718 -0.336 -9.500 1.00 69.00 81 LEU A C 1
ATOM 597 O O . LEU A 1 81 ? 18.628 -0.125 -8.301 1.00 69.00 81 LEU A O 1
ATOM 601 N N . ARG A 1 82 ? 17.615 -0.464 -10.246 1.00 70.94 82 ARG A N 1
ATOM 602 C CA . ARG A 1 82 ? 16.255 -0.303 -9.697 1.00 70.94 82 ARG A CA 1
ATOM 603 C C . ARG A 1 82 ? 15.982 -1.182 -8.467 1.00 70.94 82 ARG A C 1
ATOM 605 O O . ARG A 1 82 ? 15.250 -0.756 -7.575 1.00 70.94 82 ARG A O 1
ATOM 612 N N . PHE A 1 83 ? 16.514 -2.405 -8.422 1.00 64.81 83 PHE A N 1
ATOM 613 C CA . PHE A 1 83 ? 16.345 -3.321 -7.289 1.00 64.81 83 PHE A CA 1
ATOM 614 C C . PHE A 1 83 ? 17.372 -3.115 -6.166 1.00 64.81 83 PHE A C 1
ATOM 616 O O . PHE A 1 83 ? 17.019 -3.296 -5.001 1.00 64.81 83 PHE A O 1
ATOM 623 N N . GLU A 1 84 ? 18.608 -2.759 -6.509 1.00 62.03 84 GLU A N 1
ATOM 624 C CA . GLU A 1 84 ? 19.725 -2.525 -5.584 1.00 62.03 84 GLU A CA 1
ATOM 625 C C . GLU A 1 84 ? 19.635 -1.160 -4.889 1.00 62.03 84 GLU A C 1
ATOM 627 O O . GLU A 1 84 ? 20.184 -0.989 -3.808 1.00 62.03 84 GLU A O 1
ATOM 632 N N . LEU A 1 85 ? 18.907 -0.207 -5.470 1.00 52.25 85 LEU A N 1
ATOM 633 C CA . LEU A 1 85 ? 18.773 1.142 -4.938 1.00 52.25 85 LEU A CA 1
ATOM 634 C C . LEU A 1 85 ? 17.703 1.230 -3.832 1.00 52.25 85 LEU A C 1
ATOM 636 O O . LEU A 1 85 ? 16.547 0.839 -4.066 1.00 52.25 85 LEU A O 1
ATOM 640 N N . PRO A 1 86 ? 18.002 1.855 -2.683 1.00 53.00 86 PRO A N 1
ATOM 641 C CA . PRO A 1 86 ? 17.117 2.861 -2.116 1.00 53.00 86 PRO A CA 1
ATOM 642 C C . PRO A 1 86 ? 17.203 4.106 -3.024 1.00 53.00 86 PRO A C 1
ATOM 644 O O . PRO A 1 86 ? 18.148 4.876 -2.958 1.00 53.00 86 PRO A O 1
ATOM 647 N N . ILE A 1 87 ? 16.296 4.223 -4.001 1.00 47.25 87 ILE A N 1
ATOM 648 C CA . ILE A 1 87 ? 16.300 5.313 -5.008 1.00 47.25 87 ILE A CA 1
ATOM 649 C C . ILE A 1 87 ? 16.049 6.670 -4.354 1.00 47.25 87 ILE A C 1
ATOM 651 O O . ILE A 1 87 ? 16.535 7.682 -4.840 1.00 47.25 87 ILE A O 1
ATOM 655 N N . ASP A 1 88 ? 15.338 6.646 -3.239 1.00 48.91 88 ASP A N 1
ATOM 656 C CA . ASP A 1 88 ? 14.980 7.793 -2.427 1.00 48.91 88 ASP A CA 1
ATOM 657 C C . ASP A 1 88 ? 16.224 8.477 -1.814 1.00 48.91 88 ASP A C 1
ATOM 659 O O . ASP A 1 88 ? 16.181 9.676 -1.567 1.00 48.91 88 ASP A O 1
ATOM 663 N N . ASP A 1 89 ? 17.355 7.764 -1.682 1.00 54.62 89 ASP A N 1
ATOM 664 C CA . ASP A 1 89 ? 18.565 8.264 -1.004 1.00 54.62 89 ASP A CA 1
ATOM 665 C C . ASP A 1 89 ? 19.680 8.729 -1.969 1.00 54.62 89 ASP A C 1
ATOM 667 O O . ASP A 1 89 ? 20.696 9.266 -1.529 1.00 54.62 89 ASP A O 1
ATOM 671 N N . ASP A 1 90 ? 19.540 8.519 -3.288 1.00 68.94 90 ASP A N 1
ATOM 672 C CA . ASP A 1 90 ? 20.559 8.921 -4.277 1.00 68.94 90 ASP A CA 1
ATOM 673 C C . ASP A 1 90 ? 19.937 9.302 -5.643 1.00 68.94 90 ASP A C 1
ATOM 675 O O . ASP A 1 90 ? 19.877 8.481 -6.579 1.00 68.94 90 ASP A O 1
ATOM 679 N N . PRO A 1 91 ? 19.508 10.572 -5.799 1.00 71.75 91 PRO A N 1
ATOM 680 C CA . PRO A 1 91 ? 18.954 11.097 -7.048 1.00 71.75 91 PRO A CA 1
ATOM 681 C C . PRO A 1 91 ? 19.901 10.952 -8.247 1.00 71.75 91 PRO A C 1
ATOM 683 O O . PRO A 1 91 ? 19.451 10.772 -9.383 1.00 71.75 91 PRO A O 1
ATOM 686 N N . ALA A 1 92 ? 21.221 10.984 -8.024 1.00 75.56 92 ALA A N 1
ATOM 687 C CA . ALA A 1 92 ? 22.209 10.876 -9.092 1.00 75.56 92 ALA A CA 1
ATOM 688 C C . ALA A 1 92 ? 22.249 9.457 -9.674 1.00 75.56 92 ALA A C 1
ATOM 690 O O . ALA A 1 92 ? 22.262 9.285 -10.900 1.00 75.56 92 ALA A O 1
ATOM 691 N N . ARG A 1 93 ? 22.196 8.425 -8.822 1.00 73.12 93 ARG A N 1
ATOM 692 C CA . ARG A 1 93 ? 22.063 7.034 -9.281 1.00 73.12 93 ARG A CA 1
ATOM 693 C C . ARG A 1 93 ? 20.708 6.752 -9.920 1.00 73.12 93 ARG A C 1
ATOM 695 O O . ARG A 1 93 ? 20.667 6.002 -10.898 1.00 73.12 93 ARG A O 1
ATOM 702 N N . ALA A 1 94 ? 19.625 7.351 -9.426 1.00 73.31 94 ALA A N 1
ATOM 703 C CA . ALA A 1 94 ? 18.302 7.252 -10.043 1.00 73.31 94 ALA A CA 1
ATOM 704 C C . ALA A 1 94 ? 18.307 7.814 -11.475 1.00 73.31 94 ALA A C 1
ATOM 706 O O . ALA A 1 94 ? 17.922 7.126 -12.424 1.00 73.31 94 ALA A O 1
ATOM 707 N N . ALA A 1 95 ? 18.852 9.022 -11.644 1.00 81.31 95 ALA A N 1
ATOM 708 C CA . ALA A 1 95 ? 19.029 9.662 -12.942 1.00 81.31 95 ALA A CA 1
ATOM 709 C C . ALA A 1 95 ? 19.989 8.879 -13.852 1.00 81.31 95 ALA A C 1
ATOM 711 O O . ALA A 1 95 ? 19.813 8.848 -15.069 1.00 81.31 95 ALA A O 1
ATOM 712 N N . HIS A 1 96 ? 21.017 8.230 -13.297 1.00 81.75 96 HIS A N 1
ATOM 713 C CA . HIS A 1 96 ? 21.875 7.328 -14.065 1.00 81.75 96 HIS A CA 1
ATOM 714 C C . HIS A 1 96 ? 21.094 6.098 -14.553 1.00 81.75 96 HIS A C 1
ATOM 716 O O . HIS A 1 96 ? 21.139 5.791 -15.738 1.00 81.75 96 HIS A O 1
ATOM 722 N N . ALA A 1 97 ? 20.319 5.430 -13.693 1.00 81.19 97 ALA A N 1
ATOM 723 C CA . ALA A 1 97 ? 19.502 4.282 -14.089 1.00 81.19 97 ALA A CA 1
ATOM 724 C C . ALA A 1 97 ? 18.444 4.640 -15.153 1.00 81.19 97 ALA A C 1
ATOM 726 O O . ALA A 1 97 ? 18.245 3.860 -16.086 1.00 81.19 97 ALA A O 1
ATOM 727 N N . ASP A 1 98 ? 17.810 5.815 -15.053 1.00 84.38 98 ASP A N 1
ATOM 728 C CA . ASP A 1 98 ? 16.866 6.322 -16.064 1.00 84.38 98 ASP A CA 1
ATOM 729 C C . ASP A 1 98 ? 17.566 6.542 -17.413 1.00 84.38 98 ASP A C 1
ATOM 731 O O . ASP A 1 98 ? 17.086 6.057 -18.440 1.00 84.38 98 ASP A O 1
ATOM 735 N N . ARG A 1 99 ? 18.757 7.162 -17.405 1.00 85.06 99 ARG A N 1
ATOM 736 C CA . ARG A 1 99 ? 19.597 7.335 -18.603 1.00 85.06 99 ARG A CA 1
ATOM 737 C C . ARG A 1 99 ? 19.985 6.002 -19.242 1.00 85.06 99 ARG A C 1
ATOM 739 O O . ARG A 1 99 ? 19.864 5.849 -20.455 1.00 85.06 99 ARG A O 1
ATOM 746 N N . LEU A 1 100 ? 20.389 5.011 -18.444 1.00 81.38 100 LEU A N 1
ATOM 747 C CA . LEU A 1 100 ? 20.700 3.664 -18.938 1.00 81.38 100 LEU A CA 1
ATOM 748 C C . LEU A 1 100 ? 19.494 2.996 -19.606 1.00 81.38 100 LEU A C 1
ATOM 750 O O . LEU A 1 100 ? 19.648 2.338 -20.634 1.00 81.38 100 LEU A O 1
ATOM 754 N N . ALA A 1 101 ? 18.305 3.143 -19.018 1.00 85.12 101 ALA A N 1
ATOM 755 C CA . ALA A 1 101 ? 17.077 2.584 -19.566 1.00 85.12 101 ALA A CA 1
ATOM 756 C C . ALA A 1 101 ? 16.657 3.294 -20.865 1.00 85.12 101 ALA A C 1
ATOM 758 O O . ALA A 1 101 ? 16.222 2.629 -21.803 1.00 85.12 101 ALA A O 1
ATOM 759 N N . ALA A 1 102 ? 16.844 4.615 -20.953 1.00 86.81 102 ALA A N 1
ATOM 760 C CA . ALA A 1 102 ? 16.613 5.380 -22.177 1.00 86.81 102 ALA A CA 1
ATOM 761 C C . ALA A 1 102 ? 17.546 4.928 -23.317 1.00 86.81 102 ALA A C 1
ATOM 763 O O . ALA A 1 102 ? 17.061 4.555 -24.383 1.00 86.81 102 ALA A O 1
ATOM 764 N N . LEU A 1 103 ? 18.857 4.838 -23.057 1.00 82.06 103 LEU A N 1
ATOM 765 C CA . LEU A 1 103 ? 19.843 4.333 -24.024 1.00 82.06 103 LEU A CA 1
ATOM 766 C C . LEU A 1 103 ? 19.544 2.890 -24.458 1.00 82.06 103 LEU A C 1
ATOM 768 O O . LEU A 1 103 ? 19.699 2.528 -25.624 1.00 82.06 103 LEU A O 1
ATOM 772 N N . ALA A 1 104 ? 19.095 2.044 -23.527 1.00 83.88 104 ALA A N 1
ATOM 773 C CA . ALA A 1 104 ? 18.695 0.679 -23.848 1.00 83.88 104 ALA A CA 1
ATOM 774 C C . ALA A 1 104 ? 17.495 0.632 -24.807 1.00 83.88 104 ALA A C 1
ATOM 776 O O . ALA A 1 104 ? 17.474 -0.218 -25.693 1.00 83.88 104 ALA A O 1
ATOM 777 N N . ALA A 1 105 ? 16.514 1.523 -24.637 1.00 86.69 105 ALA A N 1
ATOM 778 C CA . ALA A 1 105 ? 15.346 1.601 -25.509 1.00 86.69 105 ALA A CA 1
ATOM 779 C C . ALA A 1 105 ? 15.708 2.122 -26.908 1.00 86.69 105 ALA A C 1
ATOM 781 O O . ALA A 1 105 ? 15.257 1.550 -27.897 1.00 86.69 105 ALA A O 1
ATOM 782 N N . GLU A 1 106 ? 16.557 3.150 -26.992 1.00 87.00 106 GLU A N 1
ATOM 783 C CA . GLU A 1 106 ? 17.013 3.749 -28.256 1.00 87.00 106 GLU A CA 1
ATOM 784 C C . GLU A 1 106 ? 17.782 2.752 -29.138 1.00 87.00 106 GLU A C 1
ATOM 786 O O . GLU A 1 106 ? 17.594 2.701 -30.353 1.00 87.00 106 GLU A O 1
ATOM 791 N N . HIS A 1 107 ? 18.624 1.914 -28.528 1.00 80.12 107 HIS A N 1
ATOM 792 C CA . HIS A 1 107 ? 19.452 0.946 -29.253 1.00 80.12 107 HIS A CA 1
ATOM 793 C C . HIS A 1 107 ? 18.852 -0.465 -29.335 1.00 80.12 107 HIS A C 1
ATOM 795 O O . HIS A 1 107 ? 19.524 -1.397 -29.795 1.00 80.12 107 HIS A O 1
ATOM 801 N N . ALA A 1 108 ? 17.613 -0.662 -28.881 1.00 82.88 108 ALA A N 1
ATOM 802 C CA . ALA A 1 108 ? 16.958 -1.958 -28.949 1.00 82.88 108 ALA A CA 1
ATOM 803 C C . ALA A 1 108 ? 16.632 -2.331 -30.404 1.00 82.88 108 ALA A C 1
ATOM 805 O O . ALA A 1 108 ? 15.828 -1.688 -31.067 1.00 82.88 108 ALA A O 1
ATOM 806 N N . ALA A 1 109 ? 17.216 -3.430 -30.886 1.00 77.25 109 ALA A N 1
ATOM 807 C CA . ALA A 1 109 ? 16.936 -3.957 -32.225 1.00 77.25 109 ALA A CA 1
ATOM 808 C C . ALA A 1 109 ? 15.636 -4.785 -32.296 1.00 77.25 109 ALA A C 1
ATOM 810 O O . ALA A 1 109 ? 15.208 -5.177 -33.377 1.00 77.25 109 ALA A O 1
ATOM 811 N N . ARG A 1 110 ? 15.034 -5.119 -31.146 1.00 83.06 110 ARG A N 1
ATOM 812 C CA . ARG A 1 110 ? 13.837 -5.966 -31.044 1.00 83.06 110 ARG A CA 1
ATOM 813 C C . ARG A 1 110 ? 12.760 -5.265 -30.212 1.00 83.06 110 ARG A C 1
ATOM 815 O O . ARG A 1 110 ? 13.104 -4.744 -29.146 1.00 83.06 110 ARG A O 1
ATOM 822 N N . PRO A 1 111 ? 11.471 -5.348 -30.599 1.00 85.75 111 PRO A N 1
ATOM 823 C CA . PRO A 1 111 ? 10.378 -4.724 -29.848 1.00 85.75 111 PRO A CA 1
ATOM 824 C C . PRO A 1 111 ? 10.332 -5.154 -28.378 1.00 85.75 111 PRO A C 1
ATOM 826 O O . PRO A 1 111 ? 10.215 -4.323 -27.486 1.00 85.75 111 PRO A O 1
ATOM 829 N N . ARG A 1 112 ? 10.563 -6.442 -28.096 1.00 87.25 112 ARG A N 1
ATOM 830 C CA . ARG A 1 112 ? 10.629 -6.973 -26.725 1.00 87.25 112 ARG A CA 1
ATOM 831 C C . ARG A 1 112 ? 11.704 -6.309 -25.855 1.00 87.25 112 ARG A C 1
ATOM 833 O O . ARG A 1 112 ? 11.473 -6.070 -24.669 1.00 87.25 112 ARG A O 1
ATOM 840 N N . ASP A 1 113 ? 12.884 -6.047 -26.415 1.00 83.44 113 ASP A N 1
ATOM 841 C CA . ASP A 1 113 ? 13.991 -5.433 -25.673 1.00 83.44 113 ASP A CA 1
ATOM 842 C C . ASP A 1 113 ? 13.705 -3.946 -25.409 1.00 83.44 113 ASP A C 1
ATOM 844 O O . ASP A 1 113 ? 13.929 -3.473 -24.291 1.00 83.44 113 ASP A O 1
ATOM 848 N N . ARG A 1 114 ? 13.112 -3.249 -26.391 1.00 90.12 114 ARG A N 1
ATOM 849 C CA . ARG A 1 114 ? 12.614 -1.872 -26.246 1.00 90.12 114 ARG A CA 1
ATOM 850 C C . ARG A 1 114 ? 11.537 -1.789 -25.164 1.00 90.12 114 ARG A C 1
ATOM 852 O O . ARG A 1 114 ? 11.673 -1.001 -24.230 1.00 90.12 114 ARG A O 1
ATOM 859 N N . ALA A 1 115 ? 10.525 -2.655 -25.236 1.00 91.12 115 ALA A N 1
ATOM 860 C CA . ALA A 1 115 ? 9.423 -2.724 -24.280 1.00 91.12 115 ALA A CA 1
ATOM 861 C C . ALA A 1 115 ? 9.925 -2.916 -22.843 1.00 91.12 115 ALA A C 1
ATOM 863 O O . ALA A 1 115 ? 9.491 -2.224 -21.922 1.00 91.12 115 ALA A O 1
ATOM 864 N N . ARG A 1 116 ? 10.899 -3.816 -22.640 1.00 89.25 116 ARG A N 1
ATOM 865 C CA . ARG A 1 116 ? 11.521 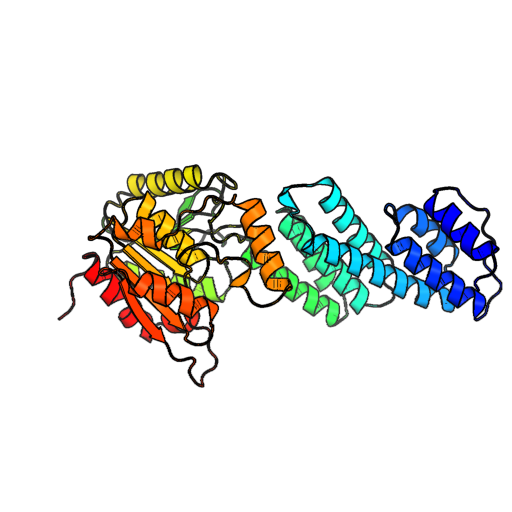-4.036 -21.327 1.00 89.25 116 ARG A CA 1
ATOM 866 C C . ARG A 1 116 ? 12.260 -2.795 -20.828 1.00 89.25 116 ARG A C 1
ATOM 868 O O . ARG A 1 116 ? 12.123 -2.455 -19.655 1.00 89.25 116 ARG A O 1
ATOM 875 N N . ALA A 1 117 ? 13.056 -2.152 -21.679 1.00 87.50 117 ALA A N 1
ATOM 876 C CA . ALA A 1 117 ? 13.821 -0.964 -21.311 1.00 87.50 117 ALA A CA 1
ATOM 877 C C . ALA A 1 117 ? 12.902 0.205 -20.917 1.00 87.50 117 ALA A C 1
ATOM 879 O O . ALA A 1 117 ? 13.078 0.792 -19.848 1.00 87.50 117 ALA A O 1
ATOM 880 N N . LEU A 1 118 ? 11.868 0.470 -21.718 1.00 92.69 118 LEU A N 1
ATOM 881 C CA . LEU A 1 118 ? 10.857 1.486 -21.427 1.00 92.69 118 LEU A CA 1
ATOM 882 C C . LEU A 1 118 ? 10.050 1.158 -20.171 1.00 92.69 118 LEU A C 1
ATOM 884 O O . LEU A 1 118 ? 9.849 2.038 -19.340 1.00 92.69 118 LEU A O 1
ATOM 888 N N . LEU A 1 119 ? 9.670 -0.104 -19.951 1.00 92.19 119 LEU A N 1
ATOM 889 C CA . LEU A 1 119 ? 9.010 -0.504 -18.707 1.00 92.19 119 LEU A CA 1
ATOM 890 C C . LEU A 1 119 ? 9.894 -0.229 -17.482 1.00 92.19 119 LEU A C 1
ATOM 892 O O . LEU A 1 119 ? 9.410 0.297 -16.482 1.00 92.19 119 LEU A O 1
ATOM 896 N N . VAL A 1 120 ? 11.191 -0.553 -17.542 1.00 89.88 120 VAL A N 1
ATOM 897 C CA . VAL A 1 120 ? 12.136 -0.239 -16.454 1.00 89.88 120 VAL A CA 1
ATOM 898 C C . VAL A 1 120 ? 12.208 1.268 -16.222 1.00 89.88 120 VAL A C 1
ATOM 900 O O . VAL A 1 120 ? 12.131 1.694 -15.072 1.00 89.88 120 VAL A O 1
ATOM 903 N N . ARG A 1 121 ? 12.297 2.062 -17.294 1.00 91.75 121 ARG A N 1
ATOM 904 C CA . ARG A 1 121 ? 12.313 3.527 -17.227 1.00 91.75 121 ARG A CA 1
ATOM 905 C C . ARG A 1 121 ? 11.042 4.084 -16.578 1.00 91.75 121 ARG A C 1
ATOM 907 O O . ARG A 1 121 ? 11.131 4.838 -15.617 1.00 91.75 121 ARG A O 1
ATOM 914 N N . GLY A 1 122 ? 9.863 3.640 -17.012 1.00 91.81 122 GLY A N 1
ATOM 915 C CA . GLY A 1 122 ? 8.584 4.047 -16.424 1.00 91.81 122 GLY A CA 1
ATOM 916 C C . GLY A 1 122 ? 8.466 3.682 -14.942 1.00 91.81 122 GLY A C 1
ATOM 917 O O . GLY A 1 122 ? 7.990 4.478 -14.139 1.00 91.81 122 GLY A O 1
ATOM 918 N N . LEU A 1 123 ? 8.975 2.513 -14.538 1.00 87.69 123 LEU A N 1
ATOM 919 C CA . LEU A 1 123 ? 9.028 2.120 -13.126 1.00 87.69 123 LEU A CA 1
ATOM 920 C C . LEU A 1 123 ? 10.014 2.963 -12.299 1.00 87.69 123 LEU A C 1
ATOM 922 O O . LEU A 1 123 ? 9.786 3.134 -11.103 1.00 87.69 123 LEU A O 1
ATOM 926 N N . LEU A 1 124 ? 11.105 3.453 -12.897 1.00 85.25 124 LEU A N 1
ATOM 927 C CA . LEU A 1 124 ? 12.028 4.390 -12.246 1.00 85.25 124 LEU A CA 1
ATOM 928 C C . LEU A 1 124 ? 11.361 5.755 -12.043 1.00 85.25 124 LEU A C 1
ATOM 930 O O . LEU A 1 124 ? 11.440 6.296 -10.946 1.00 85.25 124 LEU A O 1
ATOM 934 N N . ARG A 1 125 ? 10.628 6.249 -13.048 1.00 88.50 125 ARG A N 1
ATOM 935 C CA . ARG A 1 125 ? 9.840 7.491 -12.967 1.00 88.50 125 ARG A CA 1
ATOM 936 C C . ARG A 1 125 ? 8.763 7.423 -11.890 1.00 88.50 125 ARG A C 1
ATOM 938 O O . ARG A 1 125 ? 8.721 8.288 -11.028 1.00 88.50 125 ARG A O 1
ATOM 945 N N . LEU A 1 126 ? 8.003 6.324 -11.840 1.00 83.38 126 LEU A N 1
ATOM 946 C CA . LEU A 1 126 ? 7.044 6.068 -10.758 1.00 83.38 126 LEU A CA 1
ATOM 947 C C . LEU A 1 126 ? 7.678 6.054 -9.368 1.00 83.38 126 LEU A C 1
ATOM 949 O O . LEU A 1 126 ? 7.009 6.359 -8.386 1.00 83.38 126 LEU A O 1
ATOM 953 N N . ARG A 1 127 ? 8.936 5.622 -9.264 1.00 77.44 127 ARG A N 1
ATOM 954 C CA . ARG A 1 127 ? 9.644 5.587 -7.987 1.00 77.44 127 ARG A CA 1
ATOM 955 C C . ARG A 1 127 ? 10.183 6.956 -7.581 1.00 77.44 127 ARG A C 1
ATOM 957 O O . ARG A 1 127 ? 10.269 7.211 -6.393 1.00 77.44 127 ARG A O 1
ATOM 964 N N . ALA A 1 128 ? 10.500 7.804 -8.550 1.00 78.25 128 ALA A N 1
ATOM 965 C CA . ALA A 1 128 ? 10.828 9.210 -8.345 1.00 78.25 128 ALA A CA 1
ATOM 966 C C . ALA A 1 128 ? 9.575 10.109 -8.259 1.00 78.25 128 ALA A C 1
ATOM 968 O O . ALA A 1 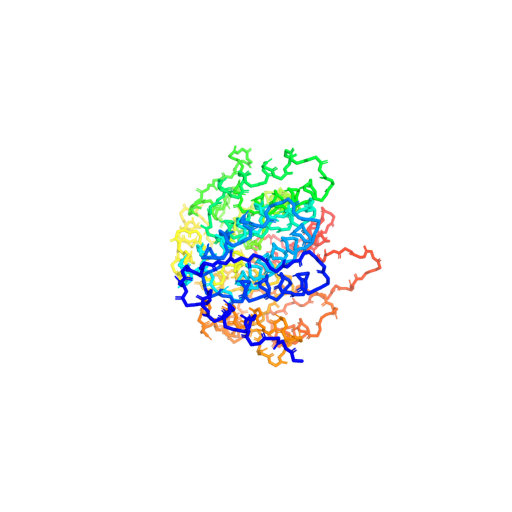128 ? 9.695 11.317 -8.413 1.00 78.25 128 ALA A O 1
ATOM 969 N N . GLU A 1 129 ? 8.383 9.519 -8.095 1.00 77.69 129 GLU A N 1
ATOM 970 C CA . GLU A 1 129 ? 7.085 10.214 -8.015 1.00 77.69 129 GLU A CA 1
ATOM 971 C C . GLU A 1 129 ? 6.719 11.065 -9.252 1.00 77.69 129 GLU A C 1
ATOM 973 O O . GLU A 1 129 ? 5.740 11.806 -9.258 1.00 77.69 129 GLU A O 1
ATOM 978 N N . ASP A 1 130 ? 7.424 10.863 -10.367 1.00 85.44 130 ASP A N 1
ATOM 979 C CA . ASP A 1 130 ? 7.155 11.485 -11.664 1.00 85.44 130 ASP A CA 1
ATOM 980 C C . ASP A 1 130 ? 6.052 10.712 -12.411 1.00 85.44 130 ASP A C 1
ATOM 982 O O . ASP A 1 130 ? 6.303 9.923 -13.332 1.00 85.44 130 ASP A O 1
ATOM 986 N N . LEU A 1 131 ? 4.802 10.900 -11.965 1.00 86.56 131 LEU A N 1
ATOM 987 C CA . LEU A 1 131 ? 3.621 10.265 -12.565 1.00 86.56 131 LEU A CA 1
ATOM 988 C C . LEU A 1 131 ? 3.429 10.674 -14.030 1.00 86.56 131 LEU A C 1
ATOM 990 O O . LEU A 1 131 ? 3.096 9.824 -14.855 1.00 86.56 131 LEU A O 1
ATOM 994 N N . ALA A 1 132 ? 3.667 11.946 -14.362 1.00 90.06 132 ALA A N 1
ATOM 995 C CA . ALA A 1 132 ? 3.515 12.459 -15.721 1.00 90.06 132 ALA A CA 1
ATOM 996 C C . ALA A 1 132 ? 4.546 11.832 -16.674 1.00 90.06 132 ALA A C 1
ATOM 998 O O . ALA A 1 132 ? 4.186 11.359 -17.752 1.00 90.06 132 ALA A O 1
ATOM 999 N N . GLY A 1 133 ? 5.812 11.736 -16.256 1.00 92.19 133 GLY A N 1
ATOM 1000 C CA . GLY A 1 133 ? 6.860 11.060 -17.016 1.00 92.19 133 GLY A CA 1
ATOM 1001 C C . GLY A 1 133 ? 6.612 9.558 -17.162 1.00 92.19 133 GLY A C 1
ATOM 1002 O O . GLY A 1 133 ? 6.830 8.995 -18.237 1.00 92.19 133 GLY A O 1
ATOM 1003 N N . ALA A 1 134 ? 6.102 8.892 -16.121 1.00 93.44 134 ALA A N 1
ATOM 1004 C CA . ALA A 1 134 ? 5.687 7.494 -16.218 1.00 93.44 134 ALA A CA 1
ATOM 1005 C C . ALA A 1 134 ? 4.516 7.300 -17.197 1.00 93.44 134 ALA A C 1
ATOM 1007 O O . ALA A 1 134 ? 4.529 6.344 -17.975 1.00 93.44 134 ALA A O 1
ATOM 1008 N N . GLN A 1 135 ? 3.535 8.205 -17.183 1.00 94.94 135 GLN A N 1
ATOM 1009 C CA . GLN A 1 135 ? 2.391 8.190 -18.093 1.00 94.94 135 GLN A CA 1
ATOM 1010 C C . GLN A 1 135 ? 2.823 8.401 -19.547 1.00 94.94 135 GLN A C 1
ATOM 1012 O O . GLN A 1 135 ? 2.453 7.601 -20.401 1.00 94.94 135 GLN A O 1
ATOM 1017 N N . ALA A 1 136 ? 3.701 9.370 -19.817 1.00 95.50 136 ALA A N 1
ATOM 1018 C CA . ALA A 1 136 ? 4.251 9.590 -21.154 1.00 95.50 136 ALA A CA 1
ATOM 1019 C C . ALA A 1 136 ? 4.949 8.335 -21.716 1.00 95.50 136 ALA A C 1
ATOM 1021 O O . ALA A 1 136 ? 4.781 7.996 -22.886 1.00 95.50 136 ALA A O 1
ATOM 1022 N N . ILE A 1 137 ? 5.685 7.594 -20.877 1.00 96.31 137 ILE A N 1
ATOM 1023 C CA . ILE A 1 137 ? 6.309 6.320 -21.272 1.00 96.31 137 ILE A CA 1
ATOM 1024 C C . ILE A 1 137 ? 5.258 5.229 -21.524 1.00 96.31 137 ILE A C 1
ATOM 1026 O O . ILE A 1 137 ? 5.421 4.413 -22.430 1.00 96.31 137 ILE A O 1
ATOM 1030 N N . ALA A 1 138 ? 4.190 5.181 -20.725 1.00 95.81 138 ALA A N 1
ATOM 1031 C CA . ALA A 1 138 ? 3.101 4.232 -20.936 1.00 95.81 138 ALA A CA 1
ATOM 1032 C C . ALA A 1 138 ? 2.366 4.487 -22.259 1.00 95.81 138 ALA A C 1
ATOM 1034 O O . ALA A 1 138 ? 1.976 3.533 -22.931 1.00 95.81 138 ALA A O 1
ATOM 1035 N N . ASP A 1 139 ? 2.212 5.752 -22.643 1.00 95.25 139 ASP A N 1
ATOM 1036 C CA . ASP A 1 139 ? 1.584 6.137 -23.904 1.00 95.25 139 ASP A CA 1
ATOM 1037 C C . ASP A 1 139 ? 2.504 5.882 -25.108 1.00 95.25 139 ASP A C 1
ATOM 1039 O O . ASP A 1 139 ? 2.030 5.357 -26.113 1.00 95.25 139 ASP A O 1
ATOM 1043 N N . ASP A 1 140 ? 3.819 6.101 -24.979 1.00 94.69 140 ASP A N 1
ATOM 1044 C CA . ASP A 1 140 ? 4.822 5.669 -25.973 1.00 94.69 140 ASP A CA 1
ATOM 1045 C C . ASP A 1 140 ? 4.802 4.140 -26.179 1.00 94.69 140 ASP A C 1
ATOM 1047 O O . ASP A 1 140 ? 4.767 3.640 -27.304 1.00 94.69 140 ASP A O 1
ATOM 1051 N N . LEU A 1 141 ? 4.737 3.365 -25.092 1.00 94.56 141 LEU A N 1
ATOM 1052 C CA . LEU A 1 141 ? 4.569 1.911 -25.169 1.00 94.56 141 LEU A CA 1
ATOM 1053 C C . LEU A 1 141 ? 3.246 1.512 -25.845 1.00 94.56 141 LEU A C 1
ATOM 1055 O O . LEU A 1 141 ? 3.222 0.565 -26.625 1.00 94.56 141 LEU A O 1
ATOM 1059 N N . ALA A 1 142 ? 2.147 2.219 -25.576 1.00 93.38 142 ALA A N 1
ATOM 1060 C CA . ALA A 1 142 ? 0.844 1.907 -26.164 1.00 93.38 142 ALA A CA 1
ATOM 1061 C C . ALA A 1 142 ? 0.737 2.281 -27.649 1.00 93.38 142 ALA A C 1
ATOM 1063 O O . ALA A 1 142 ? -0.001 1.626 -28.382 1.00 93.38 142 ALA A O 1
ATOM 1064 N N . ALA A 1 143 ? 1.469 3.309 -28.085 1.00 91.81 143 ALA A N 1
ATOM 1065 C CA . ALA A 1 143 ? 1.614 3.664 -29.494 1.00 91.81 143 ALA A CA 1
ATOM 1066 C C . ALA A 1 143 ? 2.450 2.632 -30.277 1.00 91.81 143 ALA A C 1
ATOM 1068 O O . ALA A 1 143 ? 2.381 2.579 -31.506 1.00 91.81 143 ALA A O 1
ATOM 1069 N N . GLY A 1 144 ? 3.222 1.793 -29.577 1.00 86.12 144 GLY A N 1
ATOM 1070 C CA . GLY A 1 144 ? 3.963 0.678 -30.158 1.00 86.12 144 GLY A CA 1
ATOM 1071 C C . GLY A 1 144 ? 3.056 -0.373 -30.812 1.00 86.12 144 GLY A C 1
ATOM 1072 O O . GLY A 1 144 ? 1.991 -0.730 -30.307 1.00 86.12 144 GLY A O 1
ATOM 1073 N N . ALA A 1 145 ? 3.492 -0.911 -31.954 1.00 81.56 145 ALA A N 1
ATOM 1074 C CA . ALA A 1 145 ? 2.715 -1.886 -32.722 1.00 81.56 145 ALA A CA 1
ATOM 1075 C C . ALA A 1 145 ? 2.806 -3.320 -32.162 1.00 81.56 145 ALA A C 1
ATOM 1077 O O . ALA A 1 145 ? 1.954 -4.162 -32.475 1.00 81.56 145 ALA A O 1
ATOM 1078 N N . SER A 1 146 ? 3.822 -3.626 -31.346 1.00 93.81 146 SER A N 1
ATOM 1079 C CA . SER A 1 146 ? 4.076 -4.997 -30.892 1.00 93.81 146 SER A CA 1
ATOM 1080 C C . SER A 1 146 ? 3.215 -5.412 -29.684 1.00 93.81 146 SER A C 1
ATOM 1082 O O . SER A 1 146 ? 2.877 -4.579 -28.837 1.00 93.81 146 SER A O 1
ATOM 1084 N N . PRO A 1 147 ? 2.858 -6.707 -29.557 1.00 93.62 147 PRO A N 1
ATOM 1085 C CA . PRO A 1 147 ? 2.181 -7.228 -28.368 1.00 93.62 147 PRO A CA 1
ATOM 1086 C C . PRO A 1 147 ? 2.961 -6.986 -27.069 1.00 93.62 147 PRO A C 1
ATOM 1088 O O . PRO A 1 147 ? 2.355 -6.680 -26.045 1.00 93.62 147 PRO A O 1
ATOM 1091 N N . GLU A 1 148 ? 4.292 -7.082 -27.105 1.00 93.75 148 GLU A N 1
ATOM 1092 C CA . GLU A 1 148 ? 5.151 -6.878 -25.937 1.00 93.75 148 GLU A CA 1
ATOM 1093 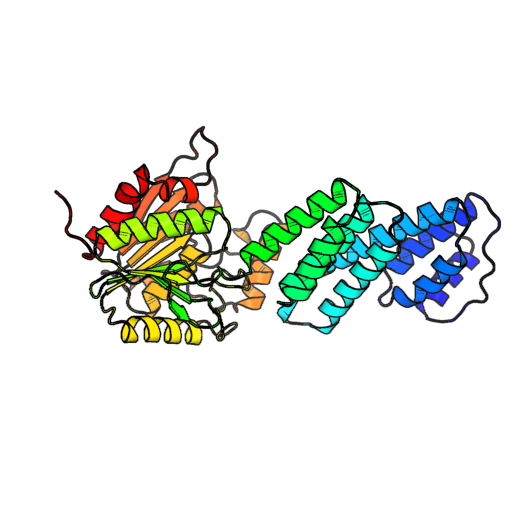C C . GLU A 1 148 ? 5.109 -5.436 -25.424 1.00 93.75 148 GLU A C 1
ATOM 1095 O O . GLU A 1 148 ? 5.145 -5.212 -24.213 1.00 93.75 148 GLU A O 1
ATOM 1100 N N . GLU A 1 149 ? 5.022 -4.458 -26.327 1.00 92.75 149 GLU A N 1
ATOM 1101 C CA . GLU A 1 149 ? 4.894 -3.045 -25.964 1.00 92.75 149 GLU A CA 1
ATOM 1102 C C . GLU A 1 149 ? 3.520 -2.748 -25.363 1.00 92.75 149 GLU A C 1
ATOM 1104 O O . GLU A 1 149 ? 3.456 -2.118 -24.309 1.00 92.75 149 GLU A O 1
ATOM 1109 N N . ARG A 1 150 ? 2.438 -3.294 -25.937 1.00 93.38 150 ARG A N 1
ATOM 1110 C CA . ARG A 1 150 ? 1.089 -3.192 -25.351 1.00 93.38 150 ARG A CA 1
ATOM 1111 C C . ARG A 1 150 ? 1.020 -3.819 -23.960 1.00 93.38 150 ARG A C 1
ATOM 1113 O O . ARG A 1 150 ? 0.514 -3.201 -23.028 1.00 93.38 150 ARG A O 1
ATOM 1120 N N . GLU A 1 151 ? 1.591 -5.010 -23.783 1.00 94.00 151 GLU A N 1
ATOM 1121 C CA . GLU A 1 151 ? 1.633 -5.661 -22.472 1.00 94.00 151 GLU A CA 1
ATOM 1122 C C . GLU A 1 151 ? 2.443 -4.834 -21.457 1.00 94.00 151 GLU A C 1
ATOM 1124 O O . GLU A 1 151 ? 2.050 -4.699 -20.293 1.00 94.00 151 GLU A O 1
ATOM 1129 N N . ALA A 1 152 ? 3.571 -4.258 -21.881 1.00 92.38 152 ALA A N 1
ATOM 1130 C CA . ALA A 1 152 ? 4.371 -3.367 -21.052 1.00 92.38 152 ALA A CA 1
ATOM 1131 C C . ALA A 1 152 ? 3.617 -2.073 -20.698 1.00 92.38 152 ALA A C 1
ATOM 1133 O O . ALA A 1 152 ? 3.663 -1.665 -19.534 1.00 92.38 152 ALA A O 1
ATOM 1134 N N . ALA A 1 153 ? 2.886 -1.477 -21.648 1.00 94.25 153 ALA A N 1
ATOM 1135 C CA . ALA A 1 153 ? 2.022 -0.320 -21.422 1.00 94.25 153 ALA A CA 1
ATOM 1136 C C . ALA A 1 153 ? 0.963 -0.638 -20.366 1.00 94.25 153 ALA A C 1
ATOM 1138 O O . ALA A 1 153 ? 0.858 0.070 -19.369 1.00 94.25 153 ALA A O 1
ATOM 1139 N N . ASP A 1 154 ? 0.243 -1.750 -20.513 1.00 91.06 154 ASP A N 1
ATOM 1140 C CA . ASP A 1 154 ? -0.790 -2.170 -19.566 1.00 91.06 154 ASP A CA 1
ATOM 1141 C C . ASP A 1 154 ? -0.214 -2.452 -18.176 1.00 91.06 154 ASP A C 1
ATOM 1143 O O . ASP A 1 154 ? -0.789 -2.069 -17.154 1.00 91.06 154 ASP A O 1
ATOM 1147 N N . ARG A 1 155 ? 0.955 -3.104 -18.110 1.00 90.06 155 ARG A N 1
ATOM 1148 C CA . ARG A 1 155 ? 1.675 -3.325 -16.848 1.00 90.06 155 ARG A CA 1
ATOM 1149 C C . ARG A 1 155 ? 2.046 -2.000 -16.185 1.00 90.06 155 ARG A C 1
ATOM 1151 O O . ARG A 1 155 ? 1.878 -1.889 -14.970 1.00 90.06 155 ARG A O 1
ATOM 1158 N N . LEU A 1 156 ? 2.535 -1.020 -16.943 1.00 91.75 156 LEU A N 1
ATOM 1159 C CA . LEU A 1 156 ? 2.913 0.290 -16.417 1.00 91.75 156 LEU A CA 1
ATOM 1160 C C . LEU A 1 156 ? 1.682 1.111 -16.010 1.00 91.75 156 LEU A C 1
ATOM 1162 O O . LEU A 1 156 ? 1.649 1.603 -14.888 1.00 91.75 156 LEU A O 1
ATOM 1166 N N . ARG A 1 157 ? 0.627 1.158 -16.832 1.00 89.12 157 ARG A N 1
ATOM 1167 C CA . ARG A 1 157 ? -0.659 1.809 -16.517 1.00 89.12 157 ARG A CA 1
ATOM 1168 C C . ARG A 1 157 ? -1.290 1.256 -15.251 1.00 89.12 157 ARG A C 1
ATOM 1170 O O . ARG A 1 157 ? -1.725 2.028 -14.406 1.00 89.12 157 ARG A O 1
ATOM 1177 N N . ARG A 1 158 ? -1.265 -0.067 -15.046 1.00 82.31 158 ARG A N 1
ATOM 1178 C CA . ARG A 1 158 ? -1.709 -0.673 -13.778 1.00 82.31 158 ARG A CA 1
ATOM 1179 C C . ARG A 1 158 ? -0.900 -0.173 -12.580 1.00 82.31 158 ARG A C 1
ATOM 1181 O O . ARG A 1 158 ? -1.461 -0.010 -11.503 1.00 82.31 158 ARG A O 1
ATOM 1188 N N . ARG A 1 159 ? 0.405 0.070 -12.742 1.00 84.00 159 ARG A N 1
ATOM 1189 C CA . ARG A 1 159 ? 1.261 0.616 -11.675 1.00 84.00 159 ARG A CA 1
ATOM 1190 C C . ARG A 1 159 ? 1.020 2.107 -11.445 1.00 84.00 159 ARG A C 1
ATOM 1192 O O . ARG A 1 159 ? 0.978 2.506 -10.287 1.00 84.00 159 ARG A O 1
ATOM 1199 N N . ILE A 1 160 ? 0.813 2.885 -12.508 1.00 84.62 160 ILE A N 1
ATOM 1200 C CA . ILE A 1 160 ? 0.416 4.299 -12.434 1.00 84.62 160 ILE A CA 1
ATOM 1201 C C . ILE A 1 160 ? -0.914 4.416 -11.691 1.00 84.62 160 ILE A C 1
ATOM 1203 O O . ILE A 1 160 ? -0.977 5.084 -10.671 1.00 84.62 160 ILE A O 1
ATOM 1207 N N . ALA A 1 161 ? -1.938 3.667 -12.106 1.00 76.12 161 ALA A N 1
ATOM 1208 C CA . ALA A 1 161 ? -3.273 3.708 -11.510 1.00 76.12 161 ALA A CA 1
ATOM 1209 C C . ALA A 1 161 ? -3.311 3.348 -10.012 1.00 76.12 161 ALA A C 1
ATOM 1211 O O . ALA A 1 161 ? -4.237 3.748 -9.316 1.00 76.12 161 ALA A O 1
ATOM 1212 N N . VAL A 1 162 ? -2.324 2.589 -9.519 1.00 70.81 162 VAL A N 1
ATOM 1213 C CA . VAL A 1 162 ? -2.151 2.281 -8.087 1.00 70.81 162 VAL A CA 1
ATOM 1214 C C . VAL A 1 162 ? -1.570 3.469 -7.304 1.00 70.81 162 VAL A C 1
ATOM 1216 O O . VAL A 1 162 ? -1.777 3.561 -6.095 1.00 70.81 162 VAL A O 1
ATOM 1219 N N . ARG A 1 163 ? -0.828 4.358 -7.974 1.00 70.88 163 ARG A N 1
ATOM 1220 C CA . ARG A 1 163 ? -0.179 5.551 -7.408 1.00 70.88 163 ARG A CA 1
ATOM 1221 C C . ARG A 1 163 ? -0.983 6.836 -7.635 1.00 70.88 163 ARG A C 1
ATOM 1223 O O . ARG A 1 163 ? -0.876 7.756 -6.829 1.00 70.88 163 ARG A O 1
ATOM 1230 N N . THR A 1 164 ? -1.832 6.899 -8.655 1.00 68.62 164 THR A N 1
ATOM 1231 C CA . THR A 1 164 ? -2.734 8.036 -8.885 1.00 68.62 164 THR A CA 1
ATOM 1232 C C . THR A 1 164 ? -3.887 8.006 -7.872 1.00 68.62 164 THR A C 1
ATOM 1234 O O . THR A 1 164 ? -4.516 6.956 -7.710 1.00 68.62 164 THR A O 1
ATOM 1237 N N . PRO A 1 165 ? -4.156 9.104 -7.144 1.00 62.94 165 PRO A N 1
ATOM 1238 C CA . PRO A 1 165 ? -5.381 9.238 -6.359 1.00 62.94 165 PRO A CA 1
ATOM 1239 C C . PRO A 1 165 ? -6.617 9.083 -7.264 1.00 62.94 165 PRO A C 1
ATOM 1241 O O . PRO A 1 165 ? -6.536 9.376 -8.459 1.00 62.94 165 PRO A O 1
ATOM 1244 N N . PRO A 1 166 ? -7.763 8.603 -6.760 1.00 61.56 166 PRO A N 1
ATOM 1245 C CA . PRO A 1 166 ? -9.010 8.640 -7.525 1.00 61.56 166 PRO A CA 1
ATOM 1246 C C . PRO A 1 166 ? -9.350 10.065 -7.937 1.00 61.56 166 PRO A C 1
ATOM 1248 O O . PRO A 1 166 ? -9.027 11.001 -7.212 1.00 61.56 166 PRO A O 1
ATOM 1251 N N . ALA A 1 167 ? -10.029 10.211 -9.074 1.00 59.31 167 ALA A N 1
ATOM 1252 C CA . ALA A 1 167 ? -10.630 11.488 -9.424 1.00 59.31 167 ALA A CA 1
ATOM 1253 C C . ALA A 1 167 ? -11.653 11.890 -8.352 1.00 59.31 167 ALA A C 1
ATOM 1255 O O . ALA A 1 167 ? -12.369 11.029 -7.825 1.00 59.31 167 ALA A O 1
ATOM 1256 N N . ASP A 1 168 ? -11.724 13.187 -8.061 1.00 49.94 168 ASP A N 1
ATOM 1257 C CA . ASP A 1 168 ? -12.745 13.764 -7.192 1.00 49.94 168 ASP A CA 1
ATOM 1258 C C . ASP A 1 168 ? -14.131 13.400 -7.750 1.00 49.94 168 ASP A C 1
ATOM 1260 O O . ASP A 1 168 ? -14.447 13.694 -8.904 1.00 49.94 168 ASP A O 1
ATOM 1264 N N . GLY A 1 169 ? -14.941 12.677 -6.970 1.00 56.69 169 GLY A N 1
ATOM 1265 C CA . GLY A 1 169 ? -16.252 12.208 -7.440 1.00 56.69 169 GLY A CA 1
ATOM 1266 C C . GLY A 1 169 ? -16.888 11.047 -6.674 1.00 56.69 169 GLY A C 1
ATOM 1267 O O . GLY A 1 169 ? -18.032 10.702 -6.949 1.00 56.69 169 GLY A O 1
ATOM 1268 N N . ASP A 1 170 ? -16.205 10.445 -5.700 1.00 68.38 170 ASP A N 1
ATOM 1269 C CA . ASP A 1 170 ? -16.747 9.343 -4.886 1.00 68.38 170 ASP A CA 1
ATOM 1270 C C . ASP A 1 170 ? -17.258 9.772 -3.499 1.00 68.38 170 ASP A C 1
ATOM 1272 O O . ASP A 1 170 ? -17.510 8.922 -2.640 1.00 68.38 170 ASP A O 1
ATOM 1276 N N . GLY A 1 171 ? -17.433 11.084 -3.301 1.00 74.25 171 GLY A N 1
ATOM 1277 C CA . GLY A 1 171 ? -17.971 11.681 -2.077 1.00 74.25 171 GLY A CA 1
ATOM 1278 C C . GLY A 1 171 ? -16.984 11.738 -0.908 1.00 74.25 171 GLY A C 1
ATOM 1279 O O . GLY A 1 171 ? -17.406 12.019 0.209 1.00 74.25 171 GLY A O 1
ATOM 1280 N N . ALA A 1 172 ? -15.700 11.453 -1.143 1.00 84.56 172 ALA A N 1
ATOM 1281 C CA . ALA A 1 172 ? -14.677 11.518 -0.108 1.00 84.56 172 ALA A CA 1
ATOM 1282 C C . ALA A 1 172 ? -14.051 12.912 0.004 1.00 84.56 172 ALA A C 1
ATOM 1284 O O . ALA A 1 172 ? -13.664 13.507 -1.002 1.00 84.56 172 ALA A O 1
ATOM 1285 N N . GLU A 1 173 ? -13.845 13.371 1.233 1.00 91.56 173 GLU A N 1
ATOM 1286 C CA . GLU A 1 173 ? -12.934 14.476 1.524 1.00 91.56 173 GLU A CA 1
ATOM 1287 C C . GLU A 1 173 ? -11.483 13.979 1.455 1.00 91.56 173 GLU A C 1
ATOM 1289 O O . GLU A 1 173 ? -11.189 12.820 1.768 1.00 91.56 173 GLU A O 1
ATOM 1294 N N . SER A 1 174 ? -10.566 14.848 1.037 1.00 90.50 174 SER A N 1
ATOM 1295 C CA . SER A 1 174 ? -9.166 14.509 0.770 1.00 90.50 174 SER A CA 1
ATOM 1296 C C . SER A 1 174 ? -8.233 15.358 1.633 1.00 90.50 174 SER A C 1
ATOM 1298 O O . SER A 1 174 ? -8.412 16.571 1.728 1.00 90.50 174 SER A O 1
ATOM 1300 N N . PHE A 1 175 ? -7.231 14.731 2.250 1.00 90.31 175 PHE A N 1
ATOM 1301 C CA . PHE A 1 175 ? -6.240 15.380 3.114 1.00 90.31 175 PHE A CA 1
ATOM 1302 C C . PHE A 1 175 ? -4.827 14.866 2.812 1.00 90.31 175 PHE A C 1
ATOM 1304 O O . PHE A 1 175 ? -4.672 13.764 2.281 1.00 90.31 175 PHE A O 1
ATOM 1311 N N . MET A 1 176 ? -3.804 15.638 3.214 1.00 84.88 176 MET A N 1
ATOM 1312 C CA . MET A 1 176 ? -2.379 15.265 3.151 1.00 84.88 176 MET A CA 1
ATOM 1313 C C . MET A 1 176 ? -1.995 14.727 1.766 1.00 84.88 176 MET A C 1
ATOM 1315 O O . MET A 1 176 ? -1.759 13.535 1.656 1.00 84.88 176 MET A O 1
ATOM 1319 N N . ASP A 1 177 ? -2.046 15.548 0.716 1.00 80.69 177 ASP A N 1
ATOM 1320 C CA . ASP A 1 177 ? -1.857 15.165 -0.704 1.00 80.69 177 ASP A CA 1
ATOM 1321 C C . ASP A 1 177 ? -2.865 14.161 -1.312 1.00 80.69 177 ASP A C 1
ATOM 1323 O O . ASP A 1 177 ? -2.734 13.739 -2.464 1.00 80.69 177 ASP A O 1
ATOM 1327 N N . GLY A 1 178 ? -3.899 13.790 -0.555 1.00 83.38 178 GLY A N 1
ATOM 1328 C CA . GLY A 1 178 ? -4.834 12.724 -0.908 1.00 83.38 178 GLY A CA 1
ATOM 1329 C C . GLY A 1 178 ? -4.397 11.337 -0.450 1.00 83.38 178 GLY A C 1
ATOM 1330 O O . GLY A 1 178 ? -5.086 10.351 -0.733 1.00 83.38 178 GLY A O 1
ATOM 1331 N N . SER A 1 179 ? -3.299 11.237 0.305 1.00 87.12 179 SER A N 1
ATOM 1332 C CA . SER A 1 179 ? -2.950 10.037 1.066 1.00 87.12 179 SER A CA 1
ATOM 1333 C C . SER A 1 179 ? -4.024 9.658 2.086 1.00 87.12 179 SER A C 1
ATOM 1335 O O . SER A 1 179 ? -4.198 8.472 2.366 1.00 87.12 179 SER A O 1
ATOM 1337 N N . VAL A 1 180 ? -4.782 10.625 2.610 1.00 91.38 180 VAL A N 1
ATOM 1338 C CA . VAL A 1 180 ? -5.899 10.376 3.522 1.00 91.38 180 VAL A CA 1
ATOM 1339 C C . VAL A 1 180 ? -7.202 10.740 2.828 1.00 91.38 180 VAL A C 1
ATOM 1341 O O . VAL A 1 180 ? -7.392 11.874 2.396 1.00 91.38 180 VAL A O 1
ATOM 1344 N N . ARG A 1 181 ? -8.120 9.775 2.754 1.00 92.38 181 ARG A N 1
ATOM 1345 C CA . ARG A 1 181 ? -9.482 10.002 2.260 1.00 92.38 181 ARG A CA 1
ATOM 1346 C C . ARG A 1 181 ? -10.493 9.697 3.341 1.00 92.38 181 ARG A C 1
ATOM 1348 O O . ARG A 1 181 ? -10.396 8.666 4.001 1.00 92.38 181 ARG A O 1
ATOM 1355 N N . HIS A 1 182 ? -11.463 10.575 3.490 1.00 94.69 182 HIS A N 1
ATOM 1356 C CA . HIS A 1 182 ? -12.485 10.510 4.515 1.00 94.69 182 HIS A CA 1
ATOM 1357 C C . HIS A 1 182 ? -13.858 10.369 3.860 1.00 94.69 182 HIS A C 1
ATOM 1359 O O . HIS A 1 182 ? -14.278 11.224 3.088 1.00 94.69 182 HIS A O 1
ATOM 1365 N N . TYR A 1 183 ? -14.542 9.274 4.170 1.00 94.56 183 TYR A N 1
ATOM 1366 C CA . TYR A 1 183 ? -15.906 8.990 3.748 1.00 94.56 183 TYR A CA 1
ATOM 1367 C C . TYR A 1 183 ? -16.806 9.147 4.980 1.00 94.56 183 TYR A C 1
ATOM 1369 O O . TYR A 1 183 ? -16.854 8.227 5.812 1.00 94.56 183 TYR A O 1
ATOM 1377 N N . PRO A 1 184 ? -17.473 10.303 5.140 1.00 93.06 184 PRO A N 1
ATOM 1378 C CA . PRO A 1 184 ? -18.250 10.575 6.334 1.00 93.06 184 PRO A CA 1
ATOM 1379 C C . PRO A 1 184 ? -19.428 9.608 6.443 1.00 93.06 184 PRO A C 1
ATOM 1381 O O . PRO A 1 184 ? -20.123 9.311 5.471 1.00 93.06 184 PRO A O 1
ATOM 1384 N N . ALA A 1 185 ? -19.682 9.161 7.664 1.00 88.94 185 ALA A N 1
ATOM 1385 C CA . ALA A 1 185 ? -20.960 8.604 8.076 1.00 88.94 185 ALA A CA 1
ATOM 1386 C C . ALA A 1 185 ? -21.385 9.337 9.352 1.00 88.94 185 ALA A C 1
ATOM 1388 O O . ALA A 1 185 ? -20.534 9.839 10.088 1.00 88.94 185 ALA A O 1
ATOM 1389 N N . GLY A 1 186 ? -22.689 9.434 9.611 1.00 78.44 186 GLY A N 1
ATOM 1390 C CA . GLY A 1 186 ? -23.174 10.112 10.815 1.00 78.44 186 GLY A CA 1
ATOM 1391 C C . GLY A 1 186 ? -22.614 9.487 12.102 1.00 78.44 186 GLY A C 1
ATOM 1392 O O . GLY A 1 186 ? -22.444 8.272 12.174 1.00 78.44 186 GLY A O 1
ATOM 1393 N N . GLY A 1 187 ? -22.372 10.312 13.125 1.00 90.75 187 GLY A N 1
ATOM 1394 C CA . GLY A 1 187 ? -21.914 9.880 14.454 1.00 90.75 187 GLY A CA 1
ATOM 1395 C C . GLY A 1 187 ? -20.469 10.272 14.783 1.00 90.75 187 GLY A C 1
ATOM 1396 O O . GLY A 1 187 ? -19.853 11.064 14.081 1.00 90.75 187 GLY A O 1
ATOM 1397 N N . ASP A 1 188 ? -19.938 9.717 15.877 1.00 96.12 188 ASP A N 1
ATOM 1398 C CA . ASP A 1 188 ? -18.604 10.010 16.435 1.00 96.12 188 ASP A CA 1
ATOM 1399 C C . ASP A 1 188 ? -17.621 8.828 16.306 1.00 96.12 188 ASP A C 1
ATOM 1401 O O . ASP A 1 188 ? -16.606 8.762 17.011 1.00 96.12 188 ASP A O 1
ATOM 1405 N N . ARG A 1 189 ? -17.924 7.891 15.396 1.00 97.81 189 ARG A N 1
ATOM 1406 C CA . ARG A 1 189 ? -17.212 6.622 15.215 1.00 97.81 189 ARG A CA 1
ATOM 1407 C C . ARG A 1 189 ? -16.554 6.537 13.843 1.00 97.81 189 ARG A C 1
ATOM 1409 O O . ARG A 1 189 ? -17.215 6.787 12.837 1.00 97.81 189 ARG A O 1
ATOM 1416 N N . ALA A 1 190 ? -15.306 6.082 13.795 1.00 98.19 190 ALA A N 1
ATOM 1417 C CA . ALA A 1 190 ? -14.585 5.876 12.541 1.00 98.19 190 ALA A CA 1
ATOM 1418 C C . ALA A 1 190 ? -13.798 4.561 12.503 1.00 98.19 190 ALA A C 1
ATOM 1420 O O . ALA A 1 190 ? -13.298 4.069 13.515 1.00 98.19 190 ALA A O 1
ATOM 1421 N N . LEU A 1 191 ? -13.633 4.022 11.301 1.00 98.19 191 LEU A N 1
ATOM 1422 C CA . LEU A 1 191 ? -12.696 2.953 11.000 1.00 98.19 191 LEU A CA 1
ATOM 1423 C C . LEU A 1 191 ? -11.602 3.491 10.077 1.00 98.19 191 LEU A C 1
ATOM 1425 O O . LEU A 1 191 ? -11.882 3.987 8.988 1.00 98.19 191 LEU A O 1
ATOM 1429 N N . VAL A 1 192 ? -10.350 3.377 10.516 1.00 97.88 192 VAL A N 1
ATOM 1430 C CA . VAL A 1 192 ? -9.165 3.815 9.774 1.00 97.88 192 VAL A CA 1
ATOM 1431 C C . VAL A 1 192 ? -8.551 2.626 9.045 1.00 97.88 192 VAL A C 1
ATOM 1433 O O . VAL A 1 192 ? -8.021 1.709 9.667 1.00 97.88 192 VAL A O 1
ATOM 1436 N N . TRP A 1 193 ? -8.593 2.626 7.719 1.00 95.50 193 TRP A N 1
ATOM 1437 C CA . TRP A 1 193 ? -8.072 1.548 6.891 1.00 95.50 193 TRP A CA 1
ATOM 1438 C C . TRP A 1 193 ? -6.757 1.929 6.214 1.00 95.50 193 TRP A C 1
ATOM 1440 O O . TRP A 1 193 ? -6.725 2.735 5.286 1.00 95.50 193 TRP A O 1
ATOM 1450 N N . PHE A 1 194 ? -5.673 1.278 6.624 1.00 93.62 194 PHE A N 1
ATOM 1451 C CA . PHE A 1 194 ? -4.374 1.358 5.968 1.00 93.62 194 PHE A CA 1
ATOM 1452 C C . PHE A 1 194 ? -4.316 0.442 4.744 1.00 93.62 194 PHE A C 1
ATOM 1454 O O . PHE A 1 194 ? -4.349 -0.791 4.846 1.00 93.62 194 PHE A O 1
ATOM 1461 N N . LEU A 1 195 ? -4.180 1.050 3.570 1.00 88.00 195 LEU A N 1
ATOM 1462 C CA . LEU A 1 195 ? -4.133 0.365 2.286 1.00 88.00 195 LEU A CA 1
ATOM 1463 C C . LEU A 1 195 ? -2.694 0.253 1.786 1.00 88.00 195 LEU A C 1
ATOM 1465 O O . LEU A 1 195 ? -1.923 1.212 1.801 1.00 88.00 195 LEU A O 1
ATOM 1469 N N . HIS A 1 196 ? -2.335 -0.928 1.282 1.00 75.44 196 HIS A N 1
ATOM 1470 C CA . HIS A 1 196 ? -1.041 -1.124 0.626 1.00 75.44 196 HIS A CA 1
ATOM 1471 C C . HIS A 1 196 ? -1.016 -0.479 -0.774 1.00 75.44 196 HIS A C 1
ATOM 1473 O O . HIS A 1 196 ? 0.020 0.026 -1.215 1.00 75.44 196 HIS A O 1
ATOM 1479 N N . ALA A 1 197 ? -2.136 -0.524 -1.493 1.00 67.75 197 ALA A N 1
ATOM 1480 C CA . ALA A 1 197 ? -2.243 -0.110 -2.884 1.00 67.75 197 ALA A CA 1
ATOM 1481 C C . ALA A 1 197 ? -3.657 0.398 -3.191 1.00 67.75 197 ALA A C 1
ATOM 1483 O O . ALA A 1 197 ? -4.598 0.112 -2.456 1.00 67.75 197 ALA A O 1
ATOM 1484 N N . TRP A 1 198 ? -3.793 1.139 -4.294 1.00 66.88 198 TRP A N 1
ATOM 1485 C CA . TRP A 1 198 ? -5.079 1.588 -4.824 1.00 66.88 198 TRP A CA 1
ATOM 1486 C C . TRP A 1 198 ? -5.414 0.882 -6.147 1.00 66.88 198 TRP A C 1
ATOM 1488 O O . TRP A 1 198 ? -5.562 1.499 -7.204 1.00 66.88 198 TRP A O 1
ATOM 1498 N N . SER A 1 199 ? -5.452 -0.453 -6.127 1.00 68.50 199 SER A N 1
ATOM 1499 C CA . SER A 1 199 ? -5.852 -1.235 -7.301 1.00 68.50 199 SER A CA 1
ATOM 1500 C C . SER A 1 199 ? -7.360 -1.127 -7.568 1.00 68.50 199 SER A C 1
ATOM 1502 O O . SER A 1 199 ? -8.133 -0.657 -6.733 1.00 68.50 199 SER A O 1
ATOM 1504 N N . SER A 1 200 ? -7.818 -1.582 -8.740 1.00 66.3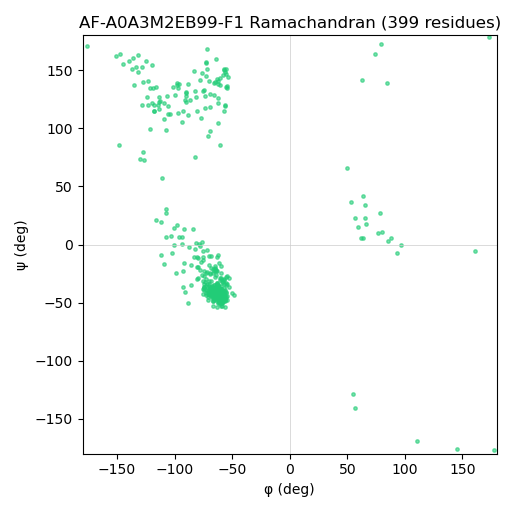8 200 SER A N 1
ATOM 1505 C CA . SER A 1 200 ? -9.258 -1.697 -9.021 1.00 66.38 200 SER A CA 1
ATOM 1506 C C . SER A 1 200 ? -9.977 -2.609 -8.022 1.00 66.38 200 SER A C 1
ATOM 1508 O O . SER A 1 200 ? -11.129 -2.349 -7.683 1.00 66.38 200 SER A O 1
ATOM 1510 N N . VAL A 1 201 ? -9.289 -3.639 -7.522 1.00 74.25 201 VAL A N 1
ATOM 1511 C CA . VAL A 1 201 ? -9.804 -4.534 -6.481 1.00 74.25 201 VAL A CA 1
ATOM 1512 C C . VAL A 1 201 ? -9.939 -3.775 -5.162 1.00 74.25 201 VAL A C 1
ATOM 1514 O O . VAL A 1 201 ? -11.002 -3.828 -4.554 1.00 74.25 201 VAL A O 1
ATOM 1517 N N . ASP A 1 202 ? -8.921 -3.002 -4.769 1.00 79.38 202 ASP A N 1
ATOM 1518 C CA . ASP A 1 202 ? -8.962 -2.183 -3.547 1.00 79.38 202 ASP A CA 1
ATOM 1519 C C . ASP A 1 202 ? -10.098 -1.160 -3.599 1.00 79.38 202 ASP A C 1
ATOM 1521 O O . ASP A 1 202 ? -10.852 -1.047 -2.641 1.00 79.38 202 ASP A O 1
ATOM 1525 N N . ARG A 1 203 ? -10.313 -0.501 -4.747 1.00 81.50 203 ARG A N 1
ATOM 1526 C CA . ARG A 1 203 ? -11.453 0.413 -4.947 1.00 81.50 203 ARG A CA 1
ATOM 1527 C C . ARG A 1 203 ? -12.799 -0.261 -4.704 1.00 81.50 203 ARG A C 1
ATOM 1529 O O . ARG A 1 203 ? -13.636 0.283 -3.990 1.00 81.50 203 ARG A O 1
ATOM 1536 N N . ALA A 1 204 ? -13.004 -1.443 -5.282 1.00 84.00 204 ALA A N 1
ATOM 1537 C CA . ALA A 1 204 ? -14.242 -2.188 -5.092 1.00 84.00 204 ALA A CA 1
ATOM 1538 C C . ALA A 1 204 ? -14.422 -2.632 -3.630 1.00 84.00 204 ALA A C 1
ATOM 1540 O O . ALA A 1 204 ? -15.535 -2.596 -3.110 1.00 84.00 204 ALA A O 1
ATOM 1541 N N . MET A 1 205 ? -13.338 -3.022 -2.950 1.00 88.12 205 MET A N 1
ATOM 1542 C C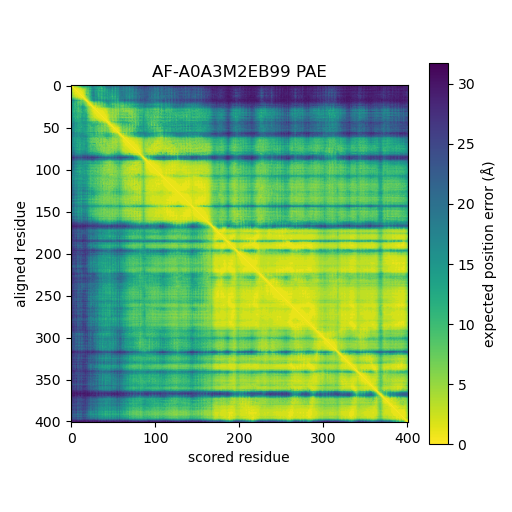A . MET A 1 205 ? -13.378 -3.380 -1.530 1.00 88.12 205 MET A CA 1
ATOM 1543 C C . MET A 1 205 ? -13.666 -2.165 -0.636 1.00 88.12 205 MET A C 1
ATOM 1545 O O . MET A 1 205 ? -14.484 -2.279 0.276 1.00 88.12 205 MET A O 1
ATOM 1549 N N . VAL A 1 206 ? -13.060 -1.006 -0.916 1.00 89.81 206 VAL A N 1
ATOM 1550 C CA . VAL A 1 206 ? -13.318 0.261 -0.213 1.00 89.81 206 VAL A CA 1
ATOM 1551 C C . VAL A 1 206 ? -14.777 0.666 -0.367 1.00 89.81 206 VAL A C 1
ATOM 1553 O O . VAL A 1 206 ? -15.421 0.910 0.644 1.00 89.81 206 VAL A O 1
ATOM 1556 N N . ALA A 1 207 ? -15.326 0.658 -1.586 1.00 89.69 207 ALA A N 1
ATOM 1557 C CA . ALA A 1 207 ? -16.728 1.010 -1.822 1.00 89.69 207 ALA A CA 1
ATOM 1558 C C . ALA A 1 207 ? -17.691 0.116 -1.021 1.00 89.69 207 ALA A C 1
ATOM 1560 O O . ALA A 1 207 ? -18.523 0.621 -0.275 1.00 89.69 207 ALA A O 1
ATOM 1561 N N . ARG A 1 208 ? -17.518 -1.213 -1.084 1.00 91.62 208 ARG A N 1
ATOM 1562 C CA . ARG A 1 208 ? -18.362 -2.152 -0.324 1.00 91.62 208 ARG A CA 1
ATOM 1563 C C . ARG A 1 208 ? -18.238 -1.977 1.187 1.00 91.62 208 ARG A C 1
ATOM 1565 O O . ARG A 1 208 ? -19.237 -2.014 1.896 1.00 91.62 208 ARG A O 1
ATOM 1572 N N . THR A 1 209 ? -17.012 -1.801 1.679 1.00 93.06 209 THR A N 1
ATOM 1573 C CA . THR A 1 209 ? -16.753 -1.641 3.118 1.00 93.06 209 THR A CA 1
ATOM 1574 C C . THR A 1 209 ? -17.300 -0.305 3.617 1.00 93.06 209 THR A C 1
ATOM 1576 O O . THR A 1 209 ? -17.902 -0.263 4.682 1.00 93.06 209 THR A O 1
ATOM 1579 N N . ARG A 1 210 ? -17.161 0.771 2.832 1.00 94.12 210 ARG A N 1
ATOM 1580 C CA . ARG A 1 210 ? -17.768 2.080 3.098 1.00 94.12 210 ARG A CA 1
ATOM 1581 C C . ARG A 1 210 ? -19.279 1.955 3.249 1.00 94.12 210 ARG A C 1
ATOM 1583 O O . ARG A 1 210 ? -19.809 2.386 4.263 1.00 94.12 210 ARG A O 1
ATOM 1590 N N . ASP A 1 211 ? -19.952 1.357 2.268 1.00 93.50 211 ASP A N 1
ATOM 1591 C CA . ASP A 1 211 ? -21.416 1.254 2.262 1.00 93.50 211 ASP A CA 1
ATOM 1592 C C . ASP A 1 211 ? -21.916 0.414 3.448 1.00 93.50 211 ASP A C 1
ATOM 1594 O O . ASP A 1 211 ? -22.869 0.792 4.130 1.00 93.50 211 ASP A O 1
ATOM 1598 N N . PHE A 1 212 ? -21.212 -0.680 3.755 1.00 95.12 212 PHE A N 1
ATOM 1599 C CA . PHE A 1 212 ? -21.469 -1.503 4.934 1.00 95.12 212 PHE A CA 1
ATOM 1600 C C . PHE A 1 212 ? -21.316 -0.711 6.246 1.00 95.12 212 PHE A C 1
ATOM 1602 O O . PHE A 1 212 ? -22.222 -0.717 7.075 1.00 95.12 212 PHE A O 1
ATOM 1609 N N . LEU A 1 213 ? -20.205 0.009 6.435 1.00 95.75 213 LEU A N 1
ATOM 1610 C CA . LEU A 1 213 ? -19.948 0.794 7.651 1.00 95.75 213 LEU A CA 1
ATOM 1611 C C . LEU A 1 213 ? -20.917 1.975 7.806 1.00 95.75 213 LEU A C 1
ATOM 1613 O O . LEU A 1 213 ? -21.379 2.248 8.917 1.00 95.75 213 LEU A O 1
ATOM 1617 N N . ALA A 1 214 ? -21.278 2.631 6.701 1.00 95.12 214 ALA A N 1
ATOM 1618 C CA . ALA A 1 214 ? -22.253 3.715 6.690 1.00 95.12 214 ALA A CA 1
ATOM 1619 C C . ALA A 1 214 ? -23.626 3.247 7.200 1.00 95.12 214 ALA A C 1
ATOM 1621 O O . ALA A 1 214 ? -24.251 3.955 7.989 1.00 95.12 214 ALA A O 1
ATOM 1622 N N . GLY A 1 215 ? -24.045 2.020 6.856 1.00 94.75 215 GLY A N 1
ATOM 1623 C CA . GLY A 1 215 ? -25.254 1.383 7.395 1.00 94.75 215 GLY A CA 1
ATOM 1624 C C . GLY A 1 215 ? -25.252 1.198 8.921 1.00 94.75 215 GLY A C 1
ATOM 1625 O O . GLY A 1 215 ? -26.311 1.056 9.526 1.00 94.75 215 GLY A O 1
ATOM 1626 N N . HIS A 1 216 ? -24.080 1.265 9.559 1.00 95.12 216 HIS A N 1
ATOM 1627 C CA . HIS A 1 216 ? -23.907 1.202 11.012 1.00 95.12 216 HIS A CA 1
ATOM 1628 C C . HIS A 1 216 ? -23.530 2.554 11.645 1.00 95.12 216 HIS A C 1
ATOM 1630 O O . HIS A 1 216 ? -23.266 2.616 12.850 1.00 95.12 216 HIS A O 1
ATOM 1636 N N . GLY A 1 217 ? -23.521 3.644 10.869 1.00 95.94 217 GLY A N 1
ATOM 1637 C CA . GLY A 1 217 ? -23.116 4.977 11.328 1.00 95.94 217 GLY A CA 1
ATOM 1638 C C . GLY A 1 217 ? -21.647 5.030 11.756 1.00 95.94 217 GLY A C 1
ATOM 1639 O O . GLY A 1 217 ? -21.329 5.569 12.819 1.00 95.94 217 GLY A O 1
ATOM 1640 N N . ILE A 1 218 ? -20.771 4.376 10.990 1.00 97.50 218 ILE A N 1
ATOM 1641 C CA . ILE A 1 218 ? -19.321 4.377 11.193 1.00 97.50 218 ILE A CA 1
ATOM 1642 C C . ILE A 1 218 ? -18.678 4.956 9.938 1.00 97.50 218 ILE A C 1
ATOM 1644 O O . ILE A 1 218 ? -18.884 4.446 8.837 1.00 97.50 218 ILE A O 1
ATOM 1648 N N . ALA A 1 219 ? -17.909 6.030 10.098 1.00 97.50 219 ALA A N 1
ATOM 1649 C CA . ALA A 1 219 ? -17.187 6.641 8.992 1.00 97.50 219 ALA A CA 1
ATOM 1650 C C . ALA A 1 219 ? -16.012 5.757 8.558 1.00 97.50 219 ALA A C 1
ATOM 1652 O O . ALA A 1 219 ? -15.417 5.050 9.375 1.00 97.50 219 ALA A O 1
ATOM 1653 N N . LEU A 1 220 ? -15.641 5.822 7.280 1.00 97.12 220 LEU A N 1
ATOM 1654 C CA . LEU A 1 220 ? -14.439 5.163 6.775 1.00 97.12 220 LEU A CA 1
ATOM 1655 C C . LEU A 1 220 ? -13.372 6.219 6.490 1.00 97.12 220 LEU A C 1
ATOM 1657 O O . LEU A 1 220 ? -13.609 7.162 5.743 1.00 97.12 220 LEU A O 1
ATOM 1661 N N . VAL A 1 221 ? -12.174 6.036 7.032 1.00 96.56 221 VAL A N 1
ATOM 1662 C CA . VAL A 1 221 ? -10.999 6.846 6.701 1.00 96.56 221 VAL A CA 1
ATOM 1663 C C . VAL A 1 221 ? -9.960 5.929 6.088 1.00 96.56 221 VAL A C 1
ATOM 1665 O O . VAL A 1 221 ? -9.467 5.028 6.752 1.00 96.56 221 VAL A O 1
ATOM 1668 N N . THR A 1 222 ? -9.612 6.116 4.821 1.00 94.50 222 THR A N 1
ATOM 1669 C CA . THR A 1 222 ? -8.560 5.324 4.176 1.00 94.50 222 THR A CA 1
ATOM 1670 C C . THR A 1 222 ? -7.243 6.078 4.197 1.00 94.50 222 THR A C 1
ATOM 1672 O O . THR A 1 222 ? -7.206 7.248 3.824 1.00 94.50 222 THR A O 1
ATOM 1675 N N . VAL A 1 223 ? -6.167 5.388 4.560 1.00 92.81 223 VAL A N 1
ATOM 1676 C CA . VAL A 1 223 ? -4.795 5.899 4.561 1.00 92.81 223 VAL A CA 1
ATOM 1677 C C . VAL A 1 223 ? -3.996 5.141 3.513 1.00 92.81 223 VAL A C 1
ATOM 1679 O O . VAL A 1 223 ? -3.949 3.907 3.518 1.00 92.81 223 VAL A O 1
ATOM 1682 N N . ARG A 1 224 ? -3.349 5.874 2.614 1.00 87.12 224 ARG A N 1
ATOM 1683 C CA . ARG A 1 224 ? -2.547 5.337 1.523 1.00 87.12 224 ARG A CA 1
ATOM 1684 C C . ARG A 1 224 ? -1.138 5.887 1.589 1.00 87.12 224 ARG A C 1
ATOM 1686 O O . ARG A 1 224 ? -0.909 7.084 1.500 1.00 87.12 224 ARG A O 1
ATOM 1693 N N . ASP A 1 225 ? -0.184 4.976 1.574 1.00 81.62 225 ASP A N 1
ATOM 1694 C CA . ASP A 1 225 ? 1.214 5.319 1.387 1.00 81.62 225 ASP A CA 1
ATOM 1695 C C . ASP A 1 225 ? 1.596 5.216 -0.102 1.00 81.62 225 ASP A C 1
ATOM 1697 O O . ASP A 1 225 ? 1.757 4.124 -0.665 1.00 81.62 225 ASP A O 1
ATOM 1701 N N . SER A 1 226 ? 1.749 6.376 -0.745 1.00 70.06 226 SER A N 1
ATOM 1702 C CA . SER A 1 226 ? 2.173 6.529 -2.144 1.00 70.06 226 SER A CA 1
ATOM 1703 C C . SER A 1 226 ? 3.567 5.965 -2.424 1.00 70.06 226 SER A C 1
ATOM 1705 O O . SER A 1 226 ? 3.864 5.680 -3.581 1.00 70.06 226 SER A O 1
ATOM 1707 N N . ARG A 1 227 ? 4.390 5.700 -1.404 1.00 71.19 227 ARG A N 1
ATOM 1708 C CA . ARG A 1 227 ? 5.722 5.090 -1.529 1.00 71.19 227 ARG A CA 1
ATOM 1709 C C . ARG A 1 227 ? 5.660 3.569 -1.407 1.00 71.19 227 ARG A C 1
ATOM 1711 O O . ARG A 1 227 ? 6.520 2.862 -1.938 1.00 71.19 227 ARG A O 1
ATOM 1718 N N . GLY A 1 228 ? 4.553 3.025 -0.893 1.00 71.81 228 GLY A N 1
ATOM 1719 C CA . GLY A 1 228 ? 4.290 1.584 -0.804 1.00 71.81 228 GLY A CA 1
ATOM 1720 C C . GLY A 1 228 ? 5.028 0.897 0.344 1.00 71.81 228 GLY A C 1
ATOM 1721 O O . GLY A 1 228 ? 5.312 -0.295 0.248 1.00 71.81 228 GLY A O 1
ATOM 1722 N N . MET A 1 229 ? 5.332 1.646 1.403 1.00 73.25 229 MET A N 1
ATOM 1723 C CA . MET A 1 229 ? 5.891 1.171 2.674 1.00 73.25 229 MET A CA 1
ATOM 1724 C C . MET A 1 229 ? 4.792 0.845 3.690 1.00 73.25 229 MET A C 1
ATOM 1726 O O . MET A 1 229 ? 5.063 0.661 4.873 1.00 73.25 229 MET A O 1
ATOM 1730 N N . ALA A 1 230 ? 3.543 0.761 3.222 1.00 75.62 230 ALA A N 1
ATOM 1731 C CA . ALA A 1 230 ? 2.369 0.463 4.023 1.00 75.62 230 ALA A CA 1
ATOM 1732 C C . ALA A 1 230 ? 2.163 1.427 5.208 1.00 75.62 230 ALA A C 1
ATOM 1734 O O . ALA A 1 230 ? 1.494 1.055 6.165 1.00 75.62 230 ALA A O 1
ATOM 1735 N N . GLY A 1 231 ? 2.715 2.645 5.159 1.00 78.06 231 GLY A N 1
ATOM 1736 C CA . GLY A 1 231 ? 2.607 3.644 6.229 1.00 78.06 231 GLY A CA 1
ATOM 1737 C C . GLY A 1 231 ? 3.647 3.510 7.348 1.00 78.06 231 GLY A C 1
ATOM 1738 O O . GLY A 1 231 ? 3.618 4.300 8.288 1.00 78.06 231 GLY A O 1
ATOM 1739 N N . LEU A 1 232 ? 4.588 2.562 7.246 1.00 79.19 232 LEU A N 1
ATOM 1740 C CA . LEU A 1 232 ? 5.634 2.354 8.259 1.00 79.19 232 LEU A CA 1
ATOM 1741 C C . LEU A 1 232 ? 6.638 3.490 8.379 1.00 79.19 232 LEU A C 1
ATOM 1743 O O . LEU A 1 232 ? 7.307 3.607 9.395 1.00 79.19 232 LEU A O 1
ATOM 1747 N N . ASP A 1 233 ? 6.753 4.302 7.341 1.00 80.94 233 ASP A N 1
ATOM 1748 C CA . ASP A 1 233 ? 7.675 5.429 7.281 1.00 80.94 233 ASP A CA 1
ATOM 1749 C C . ASP A 1 233 ? 6.909 6.762 7.181 1.00 80.94 233 ASP A C 1
ATOM 1751 O O . ASP A 1 233 ? 7.417 7.747 6.665 1.00 80.94 233 ASP A O 1
ATOM 1755 N N . GLY A 1 234 ? 5.632 6.794 7.575 1.00 84.25 234 GLY A N 1
ATOM 1756 C CA . GLY A 1 234 ? 4.749 7.940 7.326 1.00 84.25 234 GLY A CA 1
ATOM 1757 C C . GLY A 1 234 ? 4.191 7.993 5.896 1.00 84.25 234 GLY A C 1
ATOM 1758 O O . GLY A 1 234 ? 4.537 7.183 5.028 1.00 84.25 234 GLY A O 1
ATOM 1759 N N . TRP A 1 235 ? 3.269 8.927 5.665 1.00 87.62 235 TRP A N 1
ATOM 1760 C CA . TRP A 1 235 ? 2.496 9.080 4.426 1.00 87.62 235 TRP A CA 1
ATOM 1761 C C . TRP A 1 235 ? 2.178 10.552 4.145 1.00 87.62 235 TRP A C 1
ATOM 1763 O O . TRP A 1 235 ? 2.272 11.397 5.040 1.00 87.62 235 TRP A O 1
ATOM 1773 N N . GLY A 1 236 ? 1.781 10.834 2.903 1.00 84.69 236 GLY A N 1
ATOM 1774 C CA . GLY A 1 236 ? 1.488 12.184 2.432 1.00 84.69 236 GLY A CA 1
ATOM 1775 C C . GLY A 1 236 ? 2.676 13.127 2.617 1.00 84.69 236 GLY A C 1
ATOM 1776 O O . GLY A 1 236 ? 3.833 12.708 2.539 1.00 84.69 236 GLY A O 1
ATOM 1777 N N . ASP A 1 237 ? 2.377 14.365 3.007 1.00 84.06 237 ASP A N 1
ATOM 1778 C CA . ASP A 1 237 ? 3.367 15.408 3.317 1.00 84.06 237 ASP A CA 1
ATOM 1779 C C . ASP A 1 237 ? 4.299 15.065 4.504 1.00 84.06 237 ASP A C 1
ATOM 1781 O O . ASP A 1 237 ? 5.274 15.768 4.756 1.00 84.06 237 ASP A O 1
ATOM 1785 N N . HIS A 1 238 ? 4.022 13.978 5.237 1.00 84.75 238 HIS A N 1
ATOM 1786 C CA . HIS A 1 238 ? 4.837 13.464 6.347 1.00 84.75 238 HIS A CA 1
ATOM 1787 C C . HIS A 1 238 ? 5.587 12.172 5.981 1.00 84.75 238 HIS A C 1
ATOM 1789 O O . HIS A 1 238 ? 5.889 11.332 6.834 1.00 84.75 238 HIS A O 1
ATOM 1795 N N . ALA A 1 239 ? 5.879 11.975 4.698 1.00 81.81 239 ALA A N 1
ATOM 1796 C CA . ALA A 1 239 ? 6.780 10.932 4.234 1.00 81.81 239 ALA A CA 1
ATOM 1797 C C . ALA A 1 239 ? 8.168 11.051 4.905 1.00 81.81 239 ALA A C 1
ATOM 1799 O O . ALA A 1 239 ? 8.849 12.060 4.759 1.00 81.81 239 ALA A O 1
ATOM 1800 N N . GLY A 1 240 ? 8.591 10.017 5.635 1.00 80.94 240 GLY A N 1
ATOM 1801 C CA . GLY A 1 240 ? 9.825 9.986 6.434 1.00 80.94 240 GLY A CA 1
ATOM 1802 C C . GLY A 1 240 ? 9.627 10.384 7.904 1.00 80.94 240 GLY A C 1
ATOM 1803 O O . GLY A 1 240 ? 10.547 10.251 8.705 1.00 80.94 240 GLY A O 1
ATOM 1804 N N . ASP A 1 241 ? 8.431 10.847 8.287 1.00 85.50 241 ASP A N 1
ATOM 1805 C CA . ASP A 1 241 ? 8.068 11.214 9.662 1.00 85.50 241 ASP A CA 1
ATOM 1806 C C . ASP A 1 241 ? 6.780 10.495 10.086 1.00 85.50 241 ASP A C 1
ATOM 1808 O O . ASP A 1 241 ? 5.678 11.054 10.107 1.00 85.50 241 ASP A O 1
ATOM 1812 N N . ARG A 1 242 ? 6.917 9.217 10.459 1.00 88.31 242 ARG A N 1
ATOM 1813 C CA . ARG A 1 242 ? 5.795 8.386 10.926 1.00 88.31 242 ARG A CA 1
ATOM 1814 C C . ARG A 1 242 ? 5.041 9.030 12.092 1.00 88.31 242 ARG A C 1
ATOM 1816 O O . ARG A 1 242 ? 3.812 9.035 12.096 1.00 88.31 242 ARG A O 1
ATOM 1823 N N . ALA A 1 243 ? 5.760 9.579 13.070 1.00 88.62 243 ALA A N 1
ATOM 1824 C CA . ALA A 1 243 ? 5.146 10.179 14.250 1.00 88.62 243 ALA A CA 1
ATOM 1825 C C . ALA A 1 243 ? 4.351 11.447 13.888 1.00 88.62 243 ALA A C 1
ATOM 1827 O O . ALA A 1 243 ? 3.254 11.656 14.407 1.00 88.62 243 ALA A O 1
ATOM 1828 N N . GLY A 1 244 ? 4.872 12.276 12.979 1.00 91.94 244 GLY A N 1
ATOM 1829 C CA . GLY A 1 244 ? 4.149 13.407 12.401 1.00 91.94 244 GLY A CA 1
ATOM 1830 C C . GLY A 1 244 ? 2.898 12.982 11.646 1.00 91.94 244 GLY A C 1
ATOM 1831 O O . GLY A 1 244 ? 1.827 13.521 11.917 1.00 91.94 244 GLY A O 1
ATOM 1832 N N . ALA A 1 245 ? 3.000 11.962 10.790 1.00 92.62 245 ALA A N 1
ATOM 1833 C CA . ALA A 1 245 ? 1.868 11.437 10.030 1.00 92.62 245 ALA A CA 1
ATOM 1834 C C . ALA A 1 245 ? 0.742 10.919 10.947 1.00 92.62 245 ALA A C 1
ATOM 1836 O O . ALA A 1 245 ? -0.429 11.249 10.750 1.00 92.62 245 ALA A O 1
ATOM 1837 N N . VAL A 1 246 ? 1.094 10.175 12.003 1.00 94.12 246 VAL A N 1
ATOM 1838 C CA . VAL A 1 246 ? 0.143 9.682 13.014 1.00 94.12 246 VAL A CA 1
ATOM 1839 C C . VAL A 1 246 ? -0.520 10.839 13.766 1.00 94.12 246 VAL A C 1
ATOM 1841 O O . VAL A 1 246 ? -1.744 10.848 13.914 1.00 94.12 246 VAL A O 1
ATOM 1844 N N . ARG A 1 247 ? 0.251 11.848 14.203 1.00 95.38 247 ARG A N 1
ATOM 1845 C CA . ARG A 1 247 ? -0.299 13.041 14.876 1.00 95.38 247 ARG A CA 1
ATOM 1846 C C . ARG A 1 247 ? -1.244 13.827 13.970 1.00 95.38 247 ARG A C 1
ATOM 1848 O O . ARG A 1 247 ? -2.298 14.254 14.443 1.00 95.38 247 ARG A O 1
ATOM 1855 N N . ALA A 1 248 ? -0.885 14.004 12.700 1.00 95.94 248 ALA A N 1
ATOM 1856 C CA . ALA A 1 248 ? -1.707 14.691 11.710 1.00 95.94 248 ALA A CA 1
ATOM 1857 C C . ALA A 1 248 ? -3.034 13.952 11.490 1.00 95.94 248 ALA A C 1
ATOM 1859 O O . ALA A 1 248 ? -4.099 14.554 11.624 1.00 95.94 248 ALA A O 1
ATOM 1860 N N . LEU A 1 249 ? -2.988 12.634 11.272 1.00 96.69 249 LEU A N 1
ATOM 1861 C CA . LEU A 1 249 ? -4.188 11.813 11.109 1.00 96.69 249 LEU A CA 1
ATOM 1862 C C . LEU A 1 249 ? -5.075 11.817 12.363 1.00 96.69 249 LEU A C 1
ATOM 1864 O O . LEU A 1 249 ? -6.287 11.983 12.253 1.00 96.69 249 LEU A O 1
ATOM 1868 N N . ALA A 1 250 ? -4.496 11.719 13.562 1.00 96.62 250 ALA A N 1
ATOM 1869 C CA . ALA A 1 250 ? -5.252 11.854 14.808 1.00 96.62 250 ALA A CA 1
ATOM 1870 C C . ALA A 1 250 ? -5.896 13.248 14.950 1.00 96.62 250 ALA A C 1
ATOM 1872 O O . ALA A 1 250 ? -7.004 13.373 15.471 1.00 96.62 250 ALA A O 1
ATOM 1873 N N . GLY A 1 251 ? -5.218 14.298 14.478 1.00 96.50 251 GLY A N 1
ATOM 1874 C CA . GLY A 1 251 ? -5.763 15.652 14.391 1.00 96.50 251 GLY A CA 1
ATOM 1875 C C . GLY A 1 251 ? -6.971 15.738 13.459 1.00 96.50 251 GLY A C 1
ATOM 1876 O O . GLY A 1 251 ? -7.990 16.297 13.859 1.00 96.50 251 GLY A O 1
ATOM 1877 N N . ILE A 1 252 ? -6.886 15.122 12.275 1.00 96.12 252 ILE A N 1
ATOM 1878 C CA . ILE A 1 252 ? -7.997 15.026 11.315 1.00 96.12 252 ILE A CA 1
ATOM 1879 C C . ILE A 1 252 ? -9.189 14.312 11.960 1.00 96.12 252 ILE A C 1
ATOM 1881 O O . ILE A 1 252 ? -10.289 14.856 11.955 1.00 96.12 252 ILE A O 1
ATOM 1885 N N . LEU A 1 253 ? -8.982 13.148 12.588 1.00 97.06 253 LEU A N 1
ATOM 1886 C CA . LEU A 1 253 ? -10.066 12.407 13.249 1.00 97.06 253 LEU A CA 1
ATOM 1887 C C . LEU A 1 253 ? -10.770 13.243 14.327 1.00 97.06 253 LEU A C 1
ATOM 1889 O O . LEU A 1 253 ? -11.998 13.286 14.367 1.00 97.06 253 LEU A O 1
ATOM 1893 N N . ARG A 1 254 ? -10.004 13.958 15.164 1.00 96.69 254 ARG A N 1
ATOM 1894 C CA . ARG A 1 254 ? -10.570 14.851 16.187 1.00 96.69 254 ARG A CA 1
ATOM 1895 C C . ARG A 1 254 ? -11.334 16.027 15.582 1.00 96.69 254 ARG A C 1
ATOM 1897 O O . ARG A 1 254 ? -12.399 16.362 16.090 1.00 96.69 254 ARG A O 1
ATOM 1904 N N . ALA A 1 255 ? -10.809 16.643 14.522 1.00 96.19 255 ALA A N 1
ATOM 1905 C CA . ALA A 1 255 ? -11.465 17.757 13.836 1.00 96.19 255 ALA A CA 1
ATOM 1906 C C . ALA A 1 255 ? -12.803 17.338 13.204 1.00 96.19 255 ALA A C 1
ATOM 1908 O O . ALA A 1 255 ? -13.752 18.114 13.216 1.00 96.19 255 ALA A O 1
ATOM 1909 N N . GLN A 1 256 ? -12.894 16.090 12.738 1.00 96.12 256 GLN A N 1
ATOM 1910 C CA . GLN A 1 256 ? -14.122 15.480 12.220 1.00 96.12 256 GLN A CA 1
ATOM 1911 C C . GLN A 1 256 ? -15.080 14.995 13.328 1.00 96.12 256 GLN A C 1
ATOM 1913 O O . GLN A 1 256 ? -16.145 14.456 13.045 1.00 96.12 256 GLN A O 1
ATOM 1918 N N . GLY A 1 257 ? -14.724 15.179 14.605 1.00 95.94 257 GLY A N 1
ATOM 1919 C CA . GLY A 1 257 ? -15.567 14.810 15.744 1.00 95.94 257 GLY A CA 1
ATOM 1920 C C . GLY A 1 257 ? -15.531 13.326 16.117 1.00 95.94 257 GLY A C 1
ATOM 1921 O O . GLY A 1 257 ? -16.328 12.897 16.953 1.00 95.94 257 GLY A O 1
ATOM 1922 N N . TYR A 1 258 ? -14.604 12.541 15.561 1.00 97.31 258 TYR A N 1
ATOM 1923 C CA . TYR A 1 258 ? -14.474 11.123 15.885 1.00 97.31 258 TYR A CA 1
ATOM 1924 C C . TYR A 1 258 ? -13.780 10.928 17.231 1.00 97.31 258 TYR A C 1
ATOM 1926 O O . TYR A 1 258 ? -12.580 11.156 17.381 1.00 97.31 258 TYR A O 1
ATOM 1934 N N . ARG A 1 259 ? -14.559 10.502 18.229 1.00 95.81 259 ARG A N 1
ATOM 1935 C CA . ARG A 1 259 ? -14.090 10.209 19.594 1.00 95.81 259 ARG A CA 1
ATOM 1936 C C . ARG A 1 259 ? -13.712 8.748 19.774 1.00 95.81 259 ARG A C 1
ATOM 1938 O O . ARG A 1 259 ? -12.982 8.413 20.702 1.00 95.81 259 ARG A O 1
ATOM 1945 N N . ARG A 1 260 ? -14.256 7.878 18.924 1.00 97.38 260 ARG A N 1
ATOM 1946 C CA . ARG A 1 260 ? -14.076 6.432 18.990 1.00 97.38 260 ARG A CA 1
ATOM 1947 C C . ARG A 1 260 ? -13.630 5.940 17.629 1.00 97.38 260 ARG A C 1
ATOM 1949 O O . ARG A 1 260 ? -14.351 6.084 16.645 1.00 97.38 260 ARG A O 1
ATOM 1956 N N . HIS A 1 261 ? -12.463 5.324 17.564 1.00 98.12 261 HIS A N 1
ATOM 1957 C CA . HIS A 1 261 ? -11.964 4.783 16.310 1.00 98.12 261 HIS A CA 1
ATOM 1958 C C . HIS A 1 261 ? -11.285 3.437 16.492 1.00 98.12 261 HIS A C 1
ATOM 1960 O O . HIS A 1 261 ? -10.847 3.070 17.583 1.00 98.12 261 HIS A O 1
ATOM 1966 N N . VAL A 1 262 ? -11.231 2.702 15.390 1.00 98.44 262 VAL A N 1
ATOM 1967 C CA . VAL A 1 262 ? -10.520 1.430 15.228 1.00 98.44 262 VAL A CA 1
ATOM 1968 C C . VAL A 1 262 ? -9.698 1.471 13.956 1.00 98.44 262 VAL A C 1
ATOM 1970 O O . VAL A 1 262 ? -9.950 2.303 13.083 1.00 98.44 262 VAL A O 1
ATOM 1973 N N . ALA A 1 263 ? -8.733 0.566 13.830 1.00 98.00 263 ALA A N 1
ATOM 1974 C CA . ALA A 1 263 ? -7.901 0.476 12.639 1.00 98.00 263 ALA A CA 1
ATOM 1975 C C . ALA A 1 263 ? -8.022 -0.881 11.937 1.00 98.00 263 ALA A C 1
ATOM 1977 O O . ALA A 1 263 ? -8.321 -1.904 12.552 1.00 98.00 263 ALA A O 1
ATOM 1978 N N . THR A 1 264 ? -7.762 -0.907 10.633 1.00 97.12 264 THR A N 1
ATOM 1979 C CA . THR A 1 264 ? -7.645 -2.150 9.872 1.00 97.12 264 THR A CA 1
ATOM 1980 C C . THR A 1 264 ? -6.592 -2.065 8.777 1.00 97.12 264 THR A C 1
ATOM 1982 O O . THR A 1 264 ? -6.259 -0.985 8.284 1.00 97.12 264 THR A O 1
ATOM 1985 N N . GLY A 1 265 ? -6.052 -3.217 8.391 1.00 93.81 265 GLY A N 1
ATOM 1986 C CA . GLY A 1 265 ? -5.060 -3.333 7.333 1.00 93.81 265 GLY A CA 1
ATOM 1987 C C . GLY A 1 265 ? -4.694 -4.787 7.041 1.00 93.81 265 GLY A C 1
ATOM 1988 O O . GLY A 1 265 ? -5.069 -5.709 7.767 1.00 93.81 265 GLY A O 1
ATOM 1989 N N . ASN A 1 266 ? -3.938 -4.996 5.967 1.00 88.94 266 ASN A N 1
ATOM 1990 C CA . ASN A 1 266 ? -3.483 -6.310 5.528 1.00 88.94 266 ASN A CA 1
ATOM 1991 C C . ASN A 1 266 ? -1.955 -6.357 5.429 1.00 88.94 266 ASN A C 1
ATOM 1993 O O . ASN A 1 266 ? -1.322 -5.432 4.917 1.00 88.94 266 ASN A O 1
ATOM 1997 N N . SER A 1 267 ? -1.362 -7.480 5.827 1.00 88.19 267 SER A N 1
ATOM 1998 C CA . SER A 1 267 ? 0.075 -7.712 5.772 1.00 88.19 267 SER A CA 1
ATOM 1999 C C . SER A 1 267 ? 0.805 -6.595 6.526 1.00 88.19 267 SER A C 1
ATOM 2001 O O . SER A 1 267 ? 0.426 -6.254 7.647 1.00 88.19 267 SER A O 1
ATOM 2003 N N . MET A 1 268 ? 1.792 -5.956 5.900 1.00 85.69 268 MET A N 1
ATOM 2004 C CA . MET A 1 268 ? 2.488 -4.803 6.476 1.00 85.69 268 MET A CA 1
ATOM 2005 C C . MET A 1 268 ? 1.553 -3.638 6.838 1.00 85.69 268 MET A C 1
ATOM 2007 O O . MET A 1 268 ? 1.799 -2.966 7.834 1.00 85.69 268 MET A O 1
ATOM 2011 N N . SER A 1 269 ? 0.468 -3.403 6.083 1.00 89.88 269 SER A N 1
ATOM 2012 C CA . SER A 1 269 ? -0.478 -2.326 6.420 1.00 89.88 269 SER A CA 1
ATOM 2013 C C . SER A 1 269 ? -1.348 -2.685 7.622 1.00 89.88 269 SER A C 1
ATOM 2015 O O . SER A 1 269 ? -1.821 -1.795 8.320 1.00 89.88 269 SER A O 1
ATOM 2017 N N . GLY A 1 270 ? -1.500 -3.982 7.910 1.00 92.31 270 GLY A N 1
ATOM 2018 C CA . GLY A 1 270 ? -2.074 -4.463 9.163 1.00 92.31 270 GLY A CA 1
ATOM 2019 C C . GLY A 1 270 ? -1.189 -4.100 10.353 1.00 92.31 270 GLY A C 1
ATOM 2020 O O . GLY A 1 270 ? -1.685 -3.554 11.330 1.00 92.31 270 GLY A O 1
ATOM 2021 N N . SER A 1 271 ? 0.127 -4.296 10.251 1.00 91.25 271 SER A N 1
ATOM 2022 C CA . SER A 1 271 ? 1.057 -3.864 11.304 1.00 91.25 271 SER A CA 1
ATOM 2023 C C . SER A 1 271 ? 1.007 -2.347 11.528 1.00 91.25 271 SER A C 1
ATOM 2025 O O . SER A 1 271 ? 0.905 -1.907 12.671 1.00 91.25 271 SER A O 1
ATOM 2027 N N . SER A 1 272 ? 0.970 -1.540 10.460 1.00 91.12 272 SER A N 1
ATOM 2028 C CA . SER A 1 272 ? 0.776 -0.081 10.560 1.00 91.12 272 SER A CA 1
ATOM 2029 C C . SER A 1 272 ? -0.541 0.305 11.224 1.00 91.12 272 SER A C 1
ATOM 2031 O O . SER A 1 272 ? -0.562 1.235 12.025 1.00 91.12 272 SER A O 1
ATOM 2033 N N . ALA A 1 273 ? -1.622 -0.425 10.936 1.00 94.88 273 ALA A N 1
ATOM 2034 C CA . ALA A 1 273 ? -2.909 -0.221 11.587 1.00 94.88 273 ALA A CA 1
ATOM 2035 C C . ALA A 1 273 ? -2.823 -0.467 13.101 1.00 94.88 273 ALA A C 1
ATOM 2037 O O . ALA A 1 273 ? -3.368 0.326 13.863 1.00 94.88 273 ALA A O 1
ATOM 2038 N N . ILE A 1 274 ? -2.102 -1.504 13.548 1.00 94.31 274 ILE A N 1
ATOM 2039 C CA . ILE A 1 274 ? -1.890 -1.765 14.981 1.00 94.31 274 ILE A CA 1
ATOM 2040 C C . ILE A 1 274 ? -1.038 -0.655 15.609 1.00 94.31 274 ILE A C 1
ATOM 2042 O O . ILE A 1 274 ? -1.445 -0.111 16.631 1.00 94.31 274 ILE A O 1
ATOM 2046 N N . TRP A 1 275 ? 0.098 -0.277 15.005 1.00 92.12 275 TRP A N 1
ATOM 2047 C CA . TRP A 1 275 ? 0.936 0.816 15.527 1.00 92.12 275 TRP A CA 1
ATOM 2048 C C . TRP A 1 275 ? 0.139 2.115 15.662 1.00 92.12 275 TRP A C 1
ATOM 2050 O O . TRP A 1 275 ? 0.141 2.728 16.725 1.00 92.12 275 TRP A O 1
ATOM 2060 N N . PHE A 1 276 ? -0.601 2.495 14.619 1.00 93.69 276 PHE A N 1
ATOM 2061 C CA . PHE A 1 276 ? -1.478 3.659 14.656 1.00 93.69 276 PHE A CA 1
ATOM 2062 C C . PHE A 1 276 ? -2.533 3.547 15.762 1.00 93.69 276 PHE A C 1
ATOM 2064 O O . PHE A 1 276 ? -2.752 4.501 16.508 1.00 93.69 276 PHE A O 1
ATOM 2071 N N . ALA A 1 277 ? -3.189 2.391 15.882 1.00 95.50 277 ALA A N 1
ATOM 2072 C CA . ALA A 1 277 ? -4.226 2.167 16.879 1.00 95.50 277 ALA A CA 1
ATOM 2073 C C . ALA A 1 277 ? -3.677 2.323 18.306 1.00 95.50 277 ALA A C 1
ATOM 2075 O O . ALA A 1 277 ? -4.276 3.022 19.119 1.00 95.50 277 ALA A O 1
ATOM 2076 N N . VAL A 1 278 ? -2.502 1.753 18.580 1.00 93.44 278 VAL A N 1
ATOM 2077 C CA . VAL A 1 278 ? -1.793 1.890 19.859 1.00 93.44 278 VAL A CA 1
ATOM 2078 C C . VAL A 1 278 ? -1.429 3.351 20.139 1.00 93.44 278 VAL A C 1
ATOM 2080 O O . VAL A 1 278 ? -1.735 3.871 21.208 1.00 93.44 278 VAL A O 1
ATOM 2083 N N . GLU A 1 279 ? -0.823 4.045 19.176 1.00 92.81 279 GLU A N 1
ATOM 2084 C CA . GLU A 1 279 ? -0.315 5.412 19.367 1.00 92.81 279 GLU A CA 1
ATOM 2085 C C . GLU A 1 279 ? -1.404 6.477 19.475 1.00 92.81 279 GLU A C 1
ATOM 2087 O O . GLU A 1 279 ? -1.178 7.546 20.042 1.00 92.81 279 GLU A O 1
ATOM 2092 N N . THR A 1 280 ? -2.587 6.201 18.932 1.00 94.38 280 THR A N 1
ATOM 2093 C CA . THR A 1 280 ? -3.722 7.130 18.971 1.00 94.38 280 THR A CA 1
ATOM 2094 C C . THR A 1 280 ? -4.752 6.792 20.040 1.00 94.38 280 THR A C 1
ATOM 2096 O O . THR A 1 280 ? -5.739 7.518 20.164 1.00 94.38 280 THR A O 1
ATOM 2099 N N . GLY A 1 281 ? -4.544 5.718 20.809 1.00 94.31 281 GLY A N 1
ATOM 2100 C CA . GLY A 1 281 ? -5.513 5.248 21.799 1.00 94.31 281 GLY A CA 1
ATOM 2101 C C . GLY A 1 281 ? -6.819 4.752 21.171 1.00 94.31 281 GLY A C 1
ATOM 2102 O O . GLY A 1 281 ? -7.891 4.950 21.740 1.00 94.31 281 GLY A O 1
ATOM 2103 N N . ALA A 1 282 ? -6.747 4.153 19.981 1.00 96.88 282 ALA A N 1
ATOM 2104 C CA . ALA A 1 282 ? -7.887 3.502 19.347 1.00 96.88 282 ALA A CA 1
ATOM 2105 C C . ALA A 1 282 ? -8.372 2.302 20.180 1.00 96.88 282 ALA A C 1
ATOM 2107 O O . ALA A 1 282 ? -7.623 1.715 20.960 1.00 96.88 282 ALA A O 1
ATOM 2108 N N . LEU A 1 283 ? -9.622 1.892 19.961 1.00 97.69 283 LEU A N 1
ATOM 2109 C CA . LEU A 1 283 ? -10.255 0.799 20.712 1.00 97.69 283 LEU A CA 1
ATOM 2110 C C . LEU A 1 283 ? -9.710 -0.586 20.332 1.00 97.69 283 LEU A C 1
ATOM 2112 O O . LEU A 1 283 ? -9.794 -1.531 21.114 1.00 97.69 283 LEU A O 1
ATOM 2116 N N . GLY A 1 284 ? -9.163 -0.719 19.126 1.00 97.81 284 GLY A N 1
ATOM 2117 C CA . GLY A 1 284 ? -8.686 -1.995 18.624 1.00 97.81 284 GLY A CA 1
ATOM 2118 C C . GLY A 1 284 ? -8.251 -1.964 17.166 1.00 97.81 284 GLY A C 1
ATOM 2119 O O . GLY A 1 284 ? -8.370 -0.945 16.472 1.00 97.81 284 GLY A O 1
ATOM 2120 N N . ALA A 1 285 ? -7.778 -3.114 16.693 1.00 97.88 285 ALA A N 1
ATOM 2121 C CA . ALA A 1 285 ? -7.424 -3.341 15.302 1.00 97.88 285 ALA A CA 1
ATOM 2122 C C . ALA A 1 285 ? -7.940 -4.691 14.779 1.00 97.88 285 ALA A C 1
ATOM 2124 O O . ALA A 1 285 ? -7.794 -5.721 15.437 1.00 97.88 285 ALA A O 1
ATOM 2125 N N . LEU A 1 286 ? -8.481 -4.684 13.558 1.00 97.50 286 LEU A N 1
ATOM 2126 C CA . LEU A 1 286 ? -8.762 -5.888 12.774 1.00 97.50 286 LEU A CA 1
ATOM 2127 C C . LEU A 1 286 ? -7.730 -5.994 11.666 1.00 97.50 286 LEU A C 1
ATOM 2129 O O . LEU A 1 286 ? -7.648 -5.123 10.802 1.00 97.50 286 LEU A O 1
ATOM 2133 N N . VAL A 1 287 ? -6.952 -7.064 11.650 1.00 95.00 287 VAL A N 1
ATOM 2134 C CA . VAL A 1 287 ? -5.841 -7.208 10.714 1.00 95.00 287 VAL A CA 1
ATOM 2135 C C . VAL A 1 287 ? -5.848 -8.553 10.014 1.00 95.00 287 VAL A C 1
ATOM 2137 O O . VAL A 1 287 ? -6.254 -9.568 10.572 1.00 95.00 287 VAL A O 1
ATOM 2140 N N . ILE A 1 288 ? -5.360 -8.558 8.776 1.00 91.00 288 ILE A N 1
ATOM 2141 C CA . ILE A 1 288 ? -5.247 -9.761 7.951 1.00 91.00 288 ILE A CA 1
ATOM 2142 C C . ILE A 1 288 ? -3.762 -10.030 7.711 1.00 91.00 288 ILE A C 1
ATOM 2144 O O . ILE A 1 288 ? -3.087 -9.184 7.136 1.00 91.00 288 ILE A O 1
ATOM 2148 N N . ASN A 1 289 ? -3.233 -11.180 8.133 1.00 88.62 289 ASN A N 1
ATOM 2149 C CA . ASN A 1 289 ? -1.828 -11.576 7.954 1.00 88.62 289 ASN A CA 1
ATOM 2150 C C . ASN A 1 289 ? -0.804 -10.530 8.458 1.00 88.62 289 ASN A C 1
ATOM 2152 O O . ASN A 1 289 ? 0.230 -10.322 7.824 1.00 88.62 289 ASN A O 1
ATOM 2156 N N . ALA A 1 290 ? -1.087 -9.837 9.564 1.00 89.50 290 ALA A N 1
ATOM 2157 C CA . ALA A 1 290 ? -0.165 -8.841 10.114 1.00 89.50 290 ALA A CA 1
ATOM 2158 C C . ALA A 1 290 ? 1.066 -9.471 10.776 1.00 89.50 290 ALA A C 1
ATOM 2160 O O . ALA A 1 290 ? 1.037 -10.601 11.263 1.00 89.50 290 ALA A O 1
ATOM 2161 N N . PHE A 1 291 ? 2.138 -8.687 10.836 1.00 88.12 291 PHE A N 1
ATOM 2162 C CA . PHE A 1 291 ? 3.355 -9.029 11.558 1.00 88.12 291 PHE A CA 1
ATOM 2163 C C . PHE A 1 291 ? 3.351 -8.355 12.934 1.00 88.12 291 PHE A C 1
ATOM 2165 O O . PHE A 1 291 ? 2.990 -7.183 13.043 1.00 88.12 291 PHE A O 1
ATOM 2172 N N . ALA A 1 292 ? 3.790 -9.075 13.968 1.00 86.62 292 ALA A N 1
ATOM 2173 C CA . ALA A 1 292 ? 3.984 -8.544 15.326 1.00 86.62 292 ALA A CA 1
ATOM 2174 C C . ALA A 1 292 ? 5.187 -7.592 15.454 1.00 86.62 292 ALA A C 1
ATOM 2176 O O . ALA A 1 292 ? 5.411 -7.008 16.502 1.00 86.62 292 ALA A O 1
ATOM 2177 N N . GLY A 1 293 ? 5.957 -7.425 14.388 1.00 85.31 293 GLY A N 1
ATOM 2178 C CA . GLY A 1 293 ? 7.126 -6.563 14.300 1.00 85.31 293 GLY A CA 1
ATOM 2179 C C . GLY A 1 293 ? 7.736 -6.720 12.913 1.00 85.31 293 GLY A C 1
ATOM 2180 O O . GLY A 1 293 ? 7.196 -7.453 12.079 1.00 85.31 293 GLY A O 1
ATOM 2181 N N . LEU A 1 294 ? 8.860 -6.059 12.641 1.00 82.75 294 LEU A N 1
ATOM 2182 C CA . LEU A 1 294 ? 9.632 -6.407 11.450 1.00 82.75 294 LEU A CA 1
ATOM 2183 C C . LEU A 1 294 ? 10.185 -7.830 11.622 1.00 82.75 294 LEU A C 1
ATOM 2185 O O . LEU A 1 294 ? 10.812 -8.097 12.648 1.00 82.75 294 LEU A O 1
ATOM 2189 N N . PRO A 1 295 ? 9.981 -8.740 10.650 1.00 80.88 295 PRO A N 1
ATOM 2190 C CA . PRO A 1 295 ? 10.616 -10.048 10.689 1.00 80.88 295 PRO A CA 1
ATOM 2191 C C . PRO A 1 295 ? 12.126 -9.915 10.845 1.00 80.88 295 PRO A C 1
ATOM 2193 O O . PRO A 1 295 ? 12.740 -9.029 10.248 1.00 80.88 295 PRO A O 1
ATOM 2196 N N . ARG A 1 296 ? 12.744 -10.826 11.586 1.00 84.62 296 ARG A N 1
ATOM 2197 C CA . ARG A 1 296 ? 14.200 -10.936 11.622 1.00 84.62 296 ARG A CA 1
ATOM 2198 C C . ARG A 1 296 ? 14.708 -11.526 10.317 1.00 84.62 296 ARG A C 1
ATOM 2200 O O . ARG A 1 296 ? 14.000 -12.222 9.585 1.00 84.62 296 ARG A O 1
ATOM 2207 N N . ARG A 1 297 ? 15.975 -11.269 10.005 1.00 85.06 297 ARG A N 1
ATOM 2208 C CA . ARG A 1 297 ? 16.575 -11.715 8.742 1.00 85.06 297 ARG A CA 1
ATOM 2209 C C . ARG A 1 297 ? 16.535 -13.240 8.592 1.00 85.06 297 ARG A C 1
ATOM 2211 O O . ARG A 1 297 ? 16.308 -13.740 7.489 1.00 85.06 297 ARG A O 1
ATOM 2218 N N . GLU A 1 298 ? 16.752 -13.960 9.685 1.00 86.62 298 GLU A N 1
ATOM 2219 C CA . GLU A 1 298 ? 16.716 -15.419 9.781 1.00 86.62 298 GLU A CA 1
ATOM 2220 C C . GLU A 1 298 ? 15.308 -16.013 9.618 1.00 86.62 298 GLU A C 1
ATOM 2222 O O . GLU A 1 298 ? 15.182 -17.148 9.165 1.00 86.62 298 GLU A O 1
ATOM 2227 N N . GLU A 1 299 ? 14.257 -15.241 9.902 1.00 83.94 299 GLU A N 1
ATOM 2228 C CA . GLU A 1 299 ? 12.854 -15.665 9.778 1.00 83.94 299 GLU A CA 1
ATOM 2229 C C . GLU A 1 299 ? 12.359 -15.585 8.326 1.00 83.94 299 GLU A C 1
ATOM 2231 O O . GLU A 1 299 ? 11.371 -16.217 7.948 1.00 83.94 299 GLU A O 1
ATOM 2236 N N . VAL A 1 300 ? 13.047 -14.808 7.482 1.00 82.81 300 VAL A N 1
ATOM 2237 C CA . VAL A 1 300 ? 12.628 -14.547 6.106 1.00 82.81 300 VAL A CA 1
ATOM 2238 C C . VAL A 1 300 ? 13.271 -15.540 5.127 1.00 82.81 300 VAL A C 1
ATOM 2240 O O . VAL A 1 300 ? 14.487 -15.489 4.895 1.00 82.81 300 VAL A O 1
ATOM 2243 N N . PRO A 1 301 ? 12.479 -16.405 4.458 1.00 80.12 301 PRO A N 1
ATOM 2244 C CA . PRO A 1 301 ? 13.016 -17.385 3.529 1.00 80.12 301 PRO A CA 1
ATOM 2245 C C . PRO A 1 301 ? 13.451 -16.739 2.210 1.00 80.12 301 PRO A C 1
ATOM 2247 O O . PRO A 1 301 ? 12.712 -15.988 1.563 1.00 80.12 301 PRO A O 1
ATOM 2250 N N . GLY A 1 302 ? 14.651 -17.113 1.766 1.00 81.06 302 GLY A N 1
ATOM 2251 C CA . GLY A 1 302 ? 15.191 -16.760 0.458 1.00 81.06 302 GLY A CA 1
ATOM 2252 C C . GLY A 1 302 ? 15.866 -15.386 0.406 1.00 81.06 302 GLY A C 1
ATOM 2253 O O . GLY A 1 302 ? 15.370 -14.374 0.901 1.00 81.06 302 GLY A O 1
ATOM 2254 N N . ARG A 1 303 ? 17.003 -15.332 -0.299 1.00 79.50 303 ARG A N 1
ATOM 2255 C CA . ARG A 1 303 ? 17.857 -14.132 -0.410 1.00 79.50 303 ARG A CA 1
ATOM 2256 C C . ARG A 1 303 ? 17.118 -12.892 -0.924 1.00 79.50 303 ARG A C 1
ATOM 2258 O O . ARG A 1 303 ? 17.455 -11.778 -0.540 1.00 79.50 303 ARG A O 1
ATOM 2265 N N . LEU A 1 304 ? 16.131 -13.064 -1.807 1.00 72.44 304 LEU A N 1
ATOM 2266 C CA . LEU A 1 304 ? 15.360 -11.944 -2.354 1.00 72.44 304 LEU A CA 1
ATOM 2267 C C . LEU A 1 304 ? 14.483 -11.276 -1.290 1.00 72.44 304 LEU A C 1
ATOM 2269 O O . LEU A 1 304 ? 14.405 -10.050 -1.259 1.00 72.44 304 LEU A O 1
ATOM 2273 N N . ASN A 1 305 ? 13.831 -12.065 -0.436 1.00 73.75 305 ASN A N 1
ATOM 2274 C CA . ASN A 1 305 ? 12.968 -11.535 0.612 1.00 73.75 305 ASN A CA 1
ATOM 2275 C C . ASN A 1 305 ? 13.800 -10.934 1.747 1.00 73.75 305 ASN A C 1
ATOM 2277 O O . ASN A 1 305 ? 13.466 -9.852 2.212 1.00 73.75 305 ASN A O 1
ATOM 2281 N N . GLN A 1 306 ? 14.945 -11.536 2.085 1.00 82.88 306 GLN A N 1
ATOM 2282 C CA . GLN A 1 306 ? 15.908 -10.927 3.011 1.00 82.88 306 GLN A CA 1
ATOM 2283 C C . GLN A 1 306 ? 16.369 -9.550 2.516 1.00 82.88 306 GLN A C 1
ATOM 2285 O O . GLN A 1 306 ? 16.285 -8.578 3.248 1.00 82.88 306 GLN A O 1
ATOM 2290 N N . ARG A 1 307 ? 16.718 -9.409 1.229 1.00 78.44 307 ARG A N 1
ATOM 2291 C CA . ARG A 1 307 ? 17.043 -8.093 0.640 1.00 78.44 307 ARG A CA 1
ATOM 2292 C C . ARG A 1 307 ? 15.867 -7.111 0.624 1.00 78.44 307 ARG A C 1
ATOM 2294 O O . ARG A 1 307 ? 16.073 -5.905 0.518 1.00 78.44 307 ARG A O 1
ATOM 2301 N N . ARG A 1 308 ? 14.618 -7.588 0.608 1.00 76.12 308 ARG A N 1
ATOM 2302 C CA . ARG A 1 308 ? 13.434 -6.718 0.740 1.00 76.12 308 ARG A CA 1
ATOM 2303 C C . ARG A 1 308 ? 13.307 -6.216 2.174 1.00 76.12 308 ARG A C 1
ATOM 2305 O O . ARG A 1 308 ? 13.093 -5.023 2.337 1.00 76.12 308 ARG A O 1
ATOM 2312 N N . LEU A 1 309 ? 13.505 -7.096 3.153 1.00 79.56 309 LEU A N 1
ATOM 2313 C CA . LEU A 1 309 ? 13.547 -6.743 4.566 1.00 79.56 309 LEU A CA 1
ATOM 2314 C C . LEU A 1 309 ? 14.690 -5.765 4.870 1.00 79.56 309 LEU A C 1
ATOM 2316 O O . LEU A 1 309 ? 14.430 -4.721 5.446 1.00 79.56 309 LEU A O 1
ATOM 2320 N N . ASP A 1 310 ? 15.916 -6.031 4.410 1.00 81.44 310 ASP A N 1
ATOM 2321 C CA . ASP A 1 310 ? 17.064 -5.135 4.631 1.00 81.44 310 ASP A CA 1
ATOM 2322 C C . ASP A 1 310 ? 16.778 -3.713 4.132 1.00 81.44 310 ASP A C 1
ATOM 2324 O O . ASP A 1 310 ? 17.098 -2.732 4.792 1.00 81.44 310 ASP A O 1
ATOM 2328 N N . ARG A 1 311 ? 16.137 -3.601 2.961 1.00 75.94 311 ARG A N 1
ATOM 2329 C CA . ARG A 1 311 ? 15.741 -2.309 2.385 1.00 75.94 311 ARG A CA 1
ATOM 2330 C C . ARG A 1 311 ? 14.609 -1.640 3.152 1.00 75.94 311 ARG A C 1
ATOM 2332 O O . ARG A 1 311 ? 14.535 -0.419 3.142 1.00 75.94 311 ARG A O 1
ATOM 2339 N N . LEU A 1 312 ? 13.714 -2.420 3.751 1.00 77.00 312 LEU A N 1
ATOM 2340 C CA . LEU A 1 312 ? 12.668 -1.897 4.621 1.00 77.00 312 LEU A CA 1
ATOM 2341 C C . LEU A 1 312 ? 13.303 -1.305 5.883 1.00 77.00 312 LEU A C 1
ATOM 2343 O O . LEU A 1 312 ? 13.117 -0.123 6.135 1.00 77.00 312 LEU A O 1
ATOM 2347 N N . VAL A 1 313 ? 14.141 -2.087 6.571 1.00 80.12 313 VAL A N 1
ATOM 2348 C CA . VAL A 1 313 ? 14.870 -1.686 7.786 1.00 80.12 313 VAL A CA 1
ATOM 2349 C C . VAL A 1 313 ? 15.738 -0.451 7.547 1.00 80.12 313 VAL A C 1
ATOM 2351 O O . VAL A 1 313 ? 15.698 0.486 8.336 1.00 80.12 313 VAL A O 1
ATOM 2354 N N . ALA A 1 314 ? 16.493 -0.417 6.444 1.00 77.25 314 ALA A N 1
ATOM 2355 C CA . ALA A 1 314 ? 17.343 0.725 6.112 1.00 77.25 314 ALA A CA 1
ATOM 2356 C C . ALA A 1 314 ? 16.554 2.032 5.934 1.00 77.25 314 ALA A C 1
ATOM 2358 O O . ALA A 1 314 ? 17.103 3.098 6.178 1.00 77.25 314 ALA A O 1
ATOM 2359 N N . ARG A 1 315 ? 15.283 1.951 5.516 1.00 69.25 315 ARG A N 1
ATOM 2360 C CA . ARG A 1 315 ? 14.430 3.122 5.271 1.00 69.25 315 ARG A CA 1
ATOM 2361 C C . ARG A 1 315 ? 13.635 3.547 6.499 1.00 69.25 315 ARG A C 1
ATOM 2363 O O . ARG A 1 315 ? 13.528 4.733 6.747 1.00 69.25 315 ARG A O 1
ATOM 2370 N N . THR A 1 316 ? 13.086 2.600 7.259 1.00 67.81 316 THR A N 1
ATOM 2371 C CA . THR A 1 316 ? 12.252 2.905 8.437 1.00 67.81 316 THR A CA 1
ATOM 2372 C C . THR A 1 316 ? 13.063 3.175 9.703 1.00 67.81 316 THR A C 1
ATOM 2374 O O . THR A 1 316 ? 12.492 3.553 10.722 1.00 67.81 316 THR A O 1
ATOM 2377 N N . GLY A 1 317 ? 14.372 2.906 9.682 1.00 66.25 317 GLY A N 1
ATOM 2378 C CA . GLY A 1 317 ? 15.163 2.739 10.899 1.00 66.25 317 GLY A CA 1
ATOM 2379 C C . GLY A 1 317 ? 14.872 1.398 11.588 1.00 66.25 317 GLY A C 1
ATOM 2380 O O . GLY A 1 317 ? 13.888 0.713 11.292 1.00 66.25 317 GLY A O 1
ATOM 2381 N N . THR A 1 318 ? 15.758 0.992 12.499 1.00 56.22 318 THR A N 1
ATOM 2382 C CA . THR A 1 318 ? 15.687 -0.282 13.244 1.00 56.22 318 THR A CA 1
ATOM 2383 C C . THR A 1 318 ? 14.691 -0.281 14.405 1.00 56.22 318 THR A C 1
ATOM 2385 O O . THR A 1 318 ? 14.520 -1.311 15.052 1.00 56.22 318 THR A O 1
ATOM 2388 N N . ASP A 1 319 ? 14.008 0.836 14.659 1.00 61.50 319 ASP A N 1
ATOM 2389 C CA . ASP A 1 319 ? 13.377 1.097 15.958 1.00 61.50 319 ASP A CA 1
ATOM 2390 C C . ASP A 1 319 ? 11.846 0.983 15.923 1.00 61.50 319 ASP A C 1
ATOM 2392 O O . ASP A 1 319 ? 11.142 1.660 16.673 1.00 61.50 319 ASP A O 1
ATOM 2396 N N . LEU A 1 320 ? 11.293 0.126 15.057 1.00 67.69 320 LEU A N 1
ATOM 2397 C CA . LEU A 1 320 ? 9.868 -0.195 15.149 1.00 67.69 320 LEU A CA 1
ATOM 2398 C C . LEU A 1 320 ? 9.639 -1.109 16.364 1.00 67.69 320 LEU A C 1
ATOM 2400 O O . LEU A 1 320 ? 10.169 -2.224 16.389 1.00 67.69 320 LEU A O 1
ATOM 2404 N N . PRO A 1 321 ? 8.866 -0.671 17.376 1.00 69.62 321 PRO A N 1
ATOM 2405 C CA . PRO A 1 321 ? 8.663 -1.461 18.577 1.00 69.62 321 PRO A CA 1
ATOM 2406 C C . PRO A 1 321 ? 7.893 -2.737 18.242 1.00 69.62 321 PRO A C 1
ATOM 2408 O O . PRO A 1 321 ? 6.928 -2.713 17.475 1.00 69.62 321 PRO A O 1
ATOM 2411 N N . GLU A 1 322 ? 8.313 -3.840 18.858 1.00 85.81 322 GLU A N 1
ATOM 2412 C CA . GLU A 1 322 ? 7.610 -5.122 18.817 1.00 85.81 322 GLU A CA 1
ATOM 2413 C C . GLU A 1 322 ? 6.173 -4.923 19.346 1.00 85.81 322 GLU A C 1
ATOM 2415 O O . GLU A 1 322 ? 5.958 -4.545 20.502 1.00 85.81 322 GLU A O 1
ATOM 2420 N N . LEU A 1 323 ? 5.187 -5.118 18.469 1.00 85.69 323 LEU A N 1
ATOM 2421 C CA . LEU A 1 323 ? 3.775 -4.809 18.699 1.00 85.69 323 LEU A CA 1
ATOM 2422 C C . LEU A 1 323 ? 3.159 -5.673 19.792 1.00 85.69 323 LEU A C 1
ATOM 2424 O O . LEU A 1 323 ? 2.326 -5.187 20.546 1.00 85.69 323 LEU A O 1
ATOM 2428 N N . ASP A 1 324 ? 3.568 -6.933 19.906 1.00 85.25 324 ASP A N 1
ATOM 2429 C CA . ASP A 1 324 ? 3.108 -7.825 20.972 1.00 85.25 324 ASP A CA 1
ATOM 2430 C C . ASP A 1 324 ? 3.442 -7.271 22.366 1.00 85.25 324 ASP A C 1
ATOM 2432 O O . ASP A 1 324 ? 2.595 -7.279 23.258 1.00 85.25 324 ASP A O 1
ATOM 2436 N N . ARG A 1 325 ? 4.634 -6.689 22.542 1.00 87.25 325 ARG A N 1
ATOM 2437 C CA . ARG A 1 325 ? 5.021 -6.023 23.797 1.00 87.25 325 ARG A CA 1
ATOM 2438 C C . ARG A 1 325 ? 4.228 -4.747 24.045 1.00 87.25 325 ARG A C 1
ATOM 2440 O O . ARG A 1 325 ? 3.810 -4.511 25.175 1.00 87.25 325 ARG A O 1
ATOM 2447 N N . ALA A 1 326 ? 4.020 -3.935 23.007 1.00 87.25 326 ALA A N 1
ATOM 2448 C CA . ALA A 1 326 ? 3.225 -2.713 23.120 1.00 87.25 326 ALA A CA 1
ATOM 2449 C C . ALA A 1 326 ? 1.768 -3.025 23.508 1.00 87.25 326 ALA A C 1
ATOM 2451 O O . ALA A 1 326 ? 1.187 -2.350 24.355 1.00 87.25 326 ALA A O 1
ATOM 2452 N N . LEU A 1 327 ? 1.202 -4.091 22.940 1.00 90.62 327 LEU A N 1
ATOM 2453 C CA . LEU A 1 327 ? -0.156 -4.536 23.226 1.00 90.62 327 LEU A CA 1
ATOM 2454 C C . LEU A 1 327 ? -0.298 -5.163 24.614 1.00 90.62 327 LEU A C 1
ATOM 2456 O O . LEU A 1 327 ? -1.333 -4.966 25.239 1.00 90.62 327 LEU A O 1
ATOM 2460 N N . ALA A 1 328 ? 0.708 -5.872 25.134 1.00 88.44 328 ALA A N 1
ATOM 2461 C CA . ALA A 1 328 ? 0.644 -6.479 26.469 1.00 88.44 328 ALA A CA 1
ATOM 2462 C C . ALA A 1 328 ? 0.314 -5.467 27.589 1.00 88.44 328 ALA A C 1
ATOM 2464 O O . ALA A 1 328 ? -0.310 -5.832 28.583 1.00 88.44 328 ALA A O 1
ATOM 2465 N N . GLY A 1 329 ? 0.679 -4.191 27.414 1.00 86.94 329 GLY A N 1
ATOM 2466 C CA . GLY A 1 329 ? 0.335 -3.100 28.333 1.00 86.94 329 GLY A CA 1
ATOM 2467 C C . GLY A 1 329 ? -1.075 -2.511 28.164 1.00 86.94 329 GLY A C 1
ATOM 2468 O O . GLY A 1 329 ? -1.417 -1.567 28.871 1.00 86.94 329 GLY A O 1
ATOM 2469 N N . LEU A 1 330 ? -1.887 -3.027 27.235 1.00 91.12 330 LEU A N 1
ATOM 2470 C CA . LEU A 1 330 ? -3.182 -2.466 26.833 1.00 91.12 330 LEU A CA 1
ATOM 2471 C C . LEU A 1 330 ? -4.306 -3.519 26.936 1.00 91.12 330 LEU A C 1
ATOM 2473 O O . LEU A 1 330 ? -4.810 -3.990 25.915 1.00 91.12 330 LEU A O 1
ATOM 2477 N N . PRO A 1 331 ? -4.745 -3.891 28.152 1.00 84.50 331 PRO A N 1
ATOM 2478 C CA . PRO A 1 331 ? -5.725 -4.966 28.348 1.00 84.50 331 PRO A CA 1
ATOM 2479 C C . PRO A 1 331 ? -7.121 -4.665 27.772 1.00 84.50 331 PRO A C 1
ATOM 2481 O O . PRO A 1 331 ? -7.888 -5.589 27.531 1.00 84.50 331 PRO A O 1
ATOM 2484 N N . GLY A 1 332 ? -7.461 -3.391 27.544 1.00 90.31 332 GLY A N 1
ATOM 2485 C CA . GLY A 1 332 ? -8.725 -2.985 26.916 1.00 90.31 332 GLY A CA 1
ATOM 2486 C C . GLY A 1 332 ? -8.695 -2.936 25.384 1.00 90.31 332 GLY A C 1
ATOM 2487 O O . GLY A 1 332 ? -9.710 -2.609 24.776 1.00 90.31 332 GLY A O 1
ATOM 2488 N N . PHE A 1 333 ? -7.548 -3.208 24.756 1.00 96.31 333 PHE A N 1
ATOM 2489 C CA . PHE A 1 333 ? -7.392 -3.139 23.305 1.00 96.31 333 PHE A CA 1
ATOM 2490 C C . PHE A 1 333 ? -7.910 -4.411 22.637 1.00 96.31 333 PHE A C 1
ATOM 2492 O O . PHE A 1 333 ? -7.441 -5.496 22.949 1.00 96.31 333 PHE A O 1
ATOM 2499 N N . VAL A 1 334 ? -8.805 -4.312 21.660 1.00 97.06 334 VAL A N 1
ATOM 2500 C CA . VAL A 1 334 ? -9.294 -5.495 20.932 1.00 97.06 334 VAL A CA 1
ATOM 2501 C C . VAL A 1 334 ? -8.420 -5.772 19.708 1.00 97.06 334 VAL A C 1
ATOM 2503 O O . VAL A 1 334 ? -8.323 -4.932 18.815 1.00 97.06 334 VAL A O 1
ATOM 2506 N N . LEU A 1 335 ? -7.827 -6.965 19.607 1.00 97.00 335 LEU A N 1
ATOM 2507 C CA . LEU A 1 335 ? -7.108 -7.395 18.401 1.00 97.00 335 LEU A CA 1
ATOM 2508 C C . LEU A 1 335 ? -7.830 -8.569 17.733 1.00 97.00 335 LEU A C 1
ATOM 2510 O O . LEU A 1 335 ? -7.895 -9.652 18.300 1.00 97.00 335 LEU A O 1
ATOM 2514 N N . HIS A 1 336 ? -8.328 -8.387 16.510 1.00 97.19 336 HIS A N 1
ATOM 2515 C CA . HIS A 1 336 ? -8.805 -9.486 15.659 1.00 97.19 336 HIS A CA 1
ATOM 2516 C C . HIS A 1 336 ? -7.764 -9.772 14.579 1.00 97.19 336 HIS A C 1
ATOM 2518 O O . HIS A 1 336 ? -7.535 -8.942 13.700 1.00 97.19 336 HIS A O 1
ATOM 2524 N N . LEU A 1 337 ? -7.124 -10.941 14.636 1.00 93.81 337 LEU A N 1
ATOM 2525 C CA . LEU A 1 337 ? -6.108 -11.363 13.674 1.00 93.81 337 LEU A CA 1
ATOM 2526 C C . LEU A 1 337 ? -6.645 -12.483 12.786 1.00 93.81 337 LEU A C 1
ATOM 2528 O O . LEU A 1 337 ? -6.770 -13.632 13.206 1.00 93.81 337 LEU A O 1
ATOM 2532 N N . HIS A 1 338 ? -6.905 -12.148 11.529 1.00 92.19 338 HIS A N 1
ATOM 2533 C CA . HIS A 1 338 ? -7.259 -13.103 10.489 1.00 92.19 338 HIS A CA 1
ATOM 2534 C C . HIS A 1 338 ? -5.984 -13.567 9.794 1.00 92.19 338 HIS A C 1
ATOM 2536 O O . HIS A 1 338 ? -5.233 -12.740 9.278 1.00 92.19 338 HIS A O 1
ATOM 2542 N N . HIS A 1 339 ? -5.724 -14.869 9.739 1.00 87.25 339 HIS A N 1
ATOM 2543 C CA . HIS A 1 339 ? -4.510 -15.383 9.106 1.00 87.25 339 HIS A CA 1
ATOM 2544 C C . HIS A 1 339 ? -4.781 -16.553 8.167 1.00 87.25 339 HIS A C 1
ATOM 2546 O O . HIS A 1 339 ? -5.747 -17.295 8.326 1.00 87.25 339 HIS A O 1
ATOM 2552 N N . SER A 1 340 ? -3.907 -16.710 7.175 1.00 82.75 340 SER A N 1
ATOM 2553 C CA . SER A 1 340 ? -3.830 -17.915 6.349 1.00 82.75 340 SER A CA 1
ATOM 2554 C C . SER A 1 340 ? -2.731 -18.840 6.861 1.00 82.75 340 SER A C 1
ATOM 2556 O O . SER A 1 340 ? -1.609 -18.387 7.089 1.00 82.75 340 SER A O 1
ATOM 2558 N N . ASP A 1 341 ? -3.000 -20.141 6.921 1.00 74.50 341 ASP A N 1
ATOM 2559 C CA . ASP A 1 341 ? -2.047 -21.139 7.443 1.00 74.50 341 ASP A CA 1
ATOM 2560 C C . ASP A 1 341 ? -0.902 -21.484 6.472 1.00 74.50 341 ASP A C 1
ATOM 2562 O O . ASP A 1 341 ? -0.044 -22.317 6.759 1.00 74.50 341 ASP A O 1
ATOM 2566 N N . SER A 1 342 ? -0.863 -20.833 5.307 1.00 68.44 342 SER A N 1
ATOM 2567 C CA . SER A 1 342 ? 0.012 -21.184 4.185 1.00 68.44 342 SER A CA 1
ATOM 2568 C C . SER A 1 342 ? 1.461 -20.699 4.311 1.00 68.44 342 SER A C 1
ATOM 2570 O O . SER A 1 342 ? 2.308 -21.137 3.533 1.00 68.44 342 SER A O 1
ATOM 2572 N N . SER A 1 343 ? 1.782 -19.813 5.262 1.00 73.31 343 SER A N 1
ATOM 2573 C CA . SER A 1 343 ? 3.129 -19.241 5.406 1.00 73.31 343 SER A CA 1
ATOM 2574 C C . SER A 1 343 ? 3.710 -19.484 6.802 1.00 73.31 343 SER A C 1
ATOM 2576 O O . SER A 1 343 ? 3.159 -18.964 7.777 1.00 73.31 343 SER A O 1
ATOM 2578 N N . PRO A 1 344 ? 4.864 -20.175 6.918 1.00 77.81 344 PRO A N 1
ATOM 2579 C CA . PRO A 1 344 ? 5.578 -20.324 8.188 1.00 77.81 344 PRO A CA 1
ATOM 2580 C C . PRO A 1 344 ? 5.889 -18.986 8.869 1.00 77.81 344 PRO A C 1
ATOM 2582 O O . PRO A 1 344 ? 5.833 -18.892 10.090 1.00 77.81 344 PRO A O 1
ATOM 2585 N N . LEU A 1 345 ? 6.148 -17.938 8.078 1.00 79.75 345 LEU A N 1
ATOM 2586 C CA . LEU A 1 345 ? 6.408 -16.599 8.602 1.00 79.75 345 LEU A CA 1
ATOM 2587 C C . LEU A 1 345 ? 5.173 -16.020 9.308 1.00 79.75 345 LEU A C 1
ATOM 2589 O O . LEU A 1 345 ? 5.302 -15.453 10.385 1.00 79.75 345 LEU A O 1
ATOM 2593 N N . TYR A 1 346 ? 3.970 -16.191 8.747 1.00 81.25 346 TYR A N 1
ATOM 2594 C CA . TYR A 1 346 ? 2.752 -15.703 9.401 1.00 81.25 346 TYR A CA 1
ATOM 2595 C C . TYR A 1 346 ? 2.434 -16.489 10.669 1.00 81.25 346 TYR A C 1
ATOM 2597 O O . TYR A 1 346 ? 2.041 -15.876 11.655 1.00 81.25 346 TYR A O 1
ATOM 2605 N N . ARG A 1 347 ? 2.678 -17.806 10.684 1.00 83.00 347 ARG A N 1
ATOM 2606 C CA . ARG A 1 347 ? 2.475 -18.636 11.882 1.00 83.00 347 ARG A CA 1
ATOM 2607 C C . ARG A 1 347 ? 3.280 -18.128 13.076 1.00 83.00 347 ARG A C 1
ATOM 2609 O O . ARG A 1 347 ? 2.706 -17.945 14.138 1.00 83.00 347 ARG A O 1
ATOM 2616 N N . LEU A 1 348 ? 4.553 -17.784 12.872 1.00 83.81 348 LEU A N 1
ATOM 2617 C CA . LEU A 1 348 ? 5.391 -17.217 13.933 1.00 83.81 348 LEU A CA 1
ATOM 2618 C C . LEU A 1 348 ? 4.772 -15.956 14.563 1.00 83.81 348 LEU A C 1
ATOM 2620 O O . LEU A 1 348 ? 4.756 -15.811 15.782 1.00 83.81 348 LEU A O 1
ATOM 2624 N N . HIS A 1 349 ? 4.255 -15.032 13.750 1.00 87.19 349 HIS A N 1
ATOM 2625 C CA . HIS A 1 349 ? 3.643 -13.804 14.270 1.00 87.19 349 HIS A CA 1
ATOM 2626 C C . HIS A 1 349 ? 2.251 -14.037 14.865 1.00 87.19 349 HIS A C 1
ATOM 2628 O O . HIS A 1 349 ? 1.892 -13.362 15.828 1.00 87.19 349 HIS A O 1
ATOM 2634 N N . VAL A 1 350 ? 1.495 -15.002 14.338 1.00 88.69 350 VAL A N 1
ATOM 2635 C CA . VAL A 1 350 ? 0.228 -15.451 14.926 1.00 88.69 350 VAL A CA 1
ATOM 2636 C C . VAL A 1 350 ? 0.462 -16.017 16.323 1.00 88.69 350 VAL A C 1
ATOM 2638 O O . VAL A 1 350 ? -0.246 -15.615 17.237 1.00 88.69 350 VAL A O 1
ATOM 2641 N N . ASP A 1 351 ? 1.482 -16.855 16.518 1.00 89.06 351 ASP A N 1
ATOM 2642 C CA . ASP A 1 351 ? 1.812 -17.428 17.829 1.00 89.06 351 ASP A CA 1
ATOM 2643 C C . ASP A 1 351 ? 2.168 -16.331 18.847 1.00 89.06 351 ASP A C 1
ATOM 2645 O O . ASP A 1 351 ? 1.720 -16.364 19.994 1.00 89.06 351 ASP A O 1
ATOM 2649 N N . ARG A 1 352 ? 2.916 -15.304 18.416 1.00 90.00 352 ARG A N 1
ATOM 2650 C CA . ARG A 1 352 ? 3.250 -14.143 19.260 1.00 90.00 352 ARG A CA 1
ATOM 2651 C C . ARG A 1 352 ? 2.013 -13.357 19.687 1.00 90.00 352 ARG A C 1
ATOM 2653 O O . ARG A 1 352 ? 1.890 -13.009 20.857 1.00 90.00 352 ARG A O 1
ATOM 2660 N N . PHE A 1 353 ? 1.089 -13.094 18.764 1.00 91.06 353 PHE A N 1
ATOM 2661 C CA . PHE A 1 353 ? -0.173 -12.434 19.103 1.00 91.06 353 PHE A CA 1
ATOM 2662 C C . PHE A 1 353 ? -1.106 -13.337 19.918 1.00 91.06 353 PHE A C 1
ATOM 2664 O O . PHE A 1 353 ? -1.799 -12.839 20.794 1.00 91.06 353 PHE A O 1
ATOM 2671 N N . GLY A 1 354 ? -1.103 -14.650 19.681 1.00 89.44 354 GLY A N 1
ATOM 2672 C CA . GLY A 1 354 ? -1.929 -15.629 20.392 1.00 89.44 354 GLY A CA 1
ATOM 2673 C C . GLY A 1 354 ? -1.602 -15.768 21.877 1.00 89.44 354 GLY A C 1
ATOM 2674 O O . GLY A 1 354 ? -2.434 -16.245 22.642 1.00 89.44 354 GLY A O 1
ATOM 2675 N N . ALA A 1 355 ? -0.421 -15.315 22.299 1.00 89.69 355 ALA A N 1
ATOM 2676 C CA . ALA A 1 355 ? -0.057 -15.215 23.708 1.00 89.69 355 ALA A CA 1
ATOM 2677 C C . ALA A 1 355 ? -0.734 -14.032 24.434 1.00 89.69 355 ALA A C 1
ATOM 2679 O O . ALA A 1 355 ? -0.653 -13.946 25.660 1.00 89.69 355 ALA A O 1
ATOM 2680 N N . LEU A 1 356 ? -1.380 -13.112 23.708 1.00 90.94 356 LEU A N 1
ATOM 2681 C CA . LEU A 1 356 ? -2.044 -11.942 24.280 1.00 90.94 356 LEU A CA 1
ATOM 2682 C C . LEU A 1 356 ? -3.510 -12.265 24.617 1.00 90.94 356 LEU A C 1
ATOM 2684 O O . LEU A 1 356 ? -4.251 -12.685 23.727 1.00 90.94 356 LEU A O 1
ATOM 2688 N N . PRO A 1 357 ? -3.983 -12.011 25.851 1.00 90.38 357 PRO A N 1
ATOM 2689 C CA . PRO A 1 357 ? -5.357 -12.333 26.256 1.00 90.38 357 PRO A CA 1
ATOM 2690 C C . PRO A 1 357 ? -6.433 -11.563 25.475 1.00 90.38 357 PRO A C 1
ATOM 2692 O O . PRO A 1 357 ? -7.577 -12.001 25.391 1.00 90.38 357 PRO A O 1
ATOM 2695 N N . GLN A 1 358 ? -6.074 -10.418 24.903 1.00 90.44 358 GLN A N 1
ATOM 2696 C CA . GLN A 1 358 ? -6.960 -9.550 24.136 1.00 90.44 358 GLN A CA 1
ATOM 2697 C C . GLN A 1 358 ? -6.940 -9.815 22.618 1.00 90.44 358 GLN A C 1
ATOM 2699 O O . GLN A 1 358 ? -7.643 -9.143 21.857 1.00 90.44 358 GLN A O 1
ATOM 2704 N N . ALA A 1 359 ? -6.141 -10.788 22.165 1.00 92.94 359 ALA A N 1
ATOM 2705 C CA . ALA A 1 359 ? -6.102 -11.214 20.773 1.00 92.94 359 ALA A CA 1
ATOM 2706 C C . ALA A 1 359 ? -7.111 -12.335 20.498 1.00 92.94 359 ALA A C 1
ATOM 2708 O O . ALA A 1 359 ? -7.144 -13.360 21.174 1.00 92.94 359 ALA A O 1
ATOM 2709 N N . ARG A 1 360 ? -7.907 -12.165 19.444 1.00 94.19 360 ARG A N 1
ATOM 2710 C CA . ARG A 1 360 ? -8.771 -13.192 18.866 1.00 94.19 360 ARG A CA 1
ATOM 2711 C C . ARG A 1 360 ? -8.205 -13.612 17.520 1.00 94.19 360 ARG A C 1
ATOM 2713 O O . ARG A 1 360 ? -8.019 -12.782 16.629 1.00 94.19 360 ARG A O 1
ATOM 2720 N N . LEU A 1 361 ? -7.914 -14.901 17.392 1.00 90.31 361 LEU A N 1
ATOM 2721 C CA . LEU A 1 361 ? -7.305 -15.482 16.201 1.00 90.31 361 LEU A CA 1
ATOM 2722 C C . LEU A 1 361 ? -8.369 -16.152 15.335 1.00 90.31 361 LEU A C 1
ATOM 2724 O O . LEU A 1 361 ? -9.135 -16.986 15.812 1.00 90.31 361 LEU A O 1
ATOM 2728 N N . PHE A 1 362 ? -8.382 -15.812 14.051 1.00 89.50 362 PHE A N 1
ATOM 2729 C CA . PHE A 1 362 ? -9.289 -16.378 13.060 1.00 89.50 362 PHE A CA 1
ATOM 2730 C C . PHE A 1 362 ? -8.466 -17.016 11.945 1.00 89.50 362 PHE A C 1
ATOM 2732 O O . PHE A 1 362 ? -7.979 -16.330 11.041 1.00 89.50 362 PHE A O 1
ATOM 2739 N N . ALA A 1 363 ? -8.314 -18.335 12.011 1.00 85.31 363 ALA A N 1
ATOM 2740 C CA . ALA A 1 363 ? -7.652 -19.102 10.968 1.00 85.31 363 ALA A CA 1
ATOM 2741 C C . ALA A 1 363 ? -8.574 -19.250 9.752 1.00 85.31 363 ALA A C 1
ATOM 2743 O O . ALA A 1 363 ? -9.744 -19.618 9.873 1.00 85.31 363 ALA A O 1
ATOM 2744 N N . HIS A 1 364 ? -8.036 -18.986 8.565 1.00 80.69 364 HIS A N 1
ATOM 2745 C CA . HIS A 1 364 ? -8.719 -19.211 7.298 1.00 80.69 364 HIS A CA 1
ATOM 2746 C C . HIS A 1 364 ? -7.934 -20.241 6.502 1.00 80.69 364 HIS A C 1
ATOM 2748 O O . HIS A 1 364 ? -6.806 -19.984 6.070 1.00 80.69 364 HIS A O 1
ATOM 2754 N N . GLY A 1 365 ? -8.557 -21.399 6.272 1.00 67.50 365 GLY A N 1
ATOM 2755 C CA . GLY A 1 365 ? -8.002 -22.413 5.384 1.00 67.50 365 GLY A CA 1
ATOM 2756 C C . GLY A 1 365 ? -7.718 -21.827 3.999 1.00 67.50 365 GLY A C 1
ATOM 2757 O O . GLY A 1 365 ? -8.450 -20.948 3.516 1.00 67.50 365 GLY A O 1
ATOM 2758 N N . SER A 1 366 ? -6.658 -22.327 3.356 1.00 58.97 366 SER A N 1
ATOM 2759 C CA . SER A 1 366 ? -6.249 -21.893 2.015 1.00 58.97 366 SER A CA 1
ATOM 2760 C C . SER A 1 366 ? -7.375 -22.013 0.990 1.00 58.97 366 SER A C 1
ATOM 2762 O O . SER A 1 366 ? -7.410 -21.187 0.086 1.00 58.97 366 SER A O 1
ATOM 2764 N N . GLY A 1 367 ? -8.321 -22.941 1.197 1.00 51.88 367 GLY A N 1
ATOM 2765 C CA . GLY A 1 367 ? -9.488 -23.179 0.345 1.00 51.88 367 GLY A CA 1
ATOM 2766 C C . GLY A 1 367 ? -9.105 -23.623 -1.070 1.00 51.88 367 GLY A C 1
ATOM 2767 O O . GLY A 1 367 ? -8.150 -23.117 -1.655 1.00 51.88 367 GLY A O 1
ATOM 2768 N N . ASP A 1 368 ? -9.862 -24.550 -1.649 1.00 44.97 368 ASP A N 1
ATOM 2769 C CA . ASP A 1 368 ? -9.619 -25.028 -3.021 1.00 44.97 368 ASP A CA 1
ATOM 2770 C C . ASP A 1 368 ? -9.905 -23.951 -4.093 1.00 44.97 368 ASP A C 1
ATOM 2772 O O . ASP A 1 368 ? -9.514 -24.088 -5.250 1.00 44.97 368 ASP A O 1
ATOM 2776 N N . ASP A 1 369 ? -10.506 -22.824 -3.698 1.00 47.09 369 ASP A N 1
ATOM 2777 C CA . ASP A 1 369 ? -10.979 -21.767 -4.599 1.00 47.09 369 ASP A CA 1
ATOM 2778 C C . ASP A 1 369 ? -9.874 -20.783 -5.048 1.00 47.09 369 ASP A C 1
ATOM 2780 O O . ASP A 1 369 ? -10.135 -19.854 -5.813 1.00 47.09 369 ASP A O 1
ATOM 2784 N N . GLY A 1 370 ? -8.639 -20.919 -4.543 1.00 47.75 370 GLY A N 1
ATOM 2785 C CA . GLY A 1 370 ? -7.463 -20.153 -4.997 1.00 47.75 370 GLY A CA 1
ATOM 2786 C C . GLY A 1 370 ? -7.495 -18.627 -4.776 1.00 47.75 370 GLY A C 1
ATOM 2787 O O . GLY A 1 370 ? -6.591 -17.919 -5.226 1.00 47.75 370 GLY A O 1
ATOM 2788 N N . GLY A 1 371 ? -8.516 -18.089 -4.100 1.00 55.62 371 GLY A N 1
ATOM 2789 C CA . GLY A 1 371 ? -8.704 -16.650 -3.889 1.00 55.62 371 GLY A CA 1
ATOM 2790 C C . GLY A 1 371 ? -7.815 -16.047 -2.790 1.00 55.62 371 GLY A C 1
ATOM 2791 O O . GLY A 1 371 ? -7.628 -16.628 -1.723 1.00 55.62 371 GLY A O 1
ATOM 2792 N N . HIS A 1 372 ? -7.309 -14.827 -3.011 1.00 71.81 372 HIS A N 1
ATOM 2793 C CA . HIS A 1 372 ? -6.538 -14.068 -2.015 1.00 71.81 372 HIS A CA 1
ATOM 2794 C C . HIS A 1 372 ? -7.401 -13.760 -0.771 1.00 71.81 372 HIS A C 1
ATOM 2796 O O . HIS A 1 372 ? -8.464 -13.155 -0.909 1.00 71.81 372 HIS A O 1
ATOM 2802 N N . LEU A 1 373 ? -6.942 -14.119 0.441 1.00 80.25 373 LEU A N 1
ATOM 2803 C CA . LEU A 1 373 ? -7.716 -14.033 1.700 1.00 80.25 373 LEU A CA 1
ATOM 2804 C C . LEU A 1 373 ? -8.413 -12.677 1.909 1.00 80.25 373 LEU A C 1
ATOM 2806 O O . LEU A 1 373 ? -9.587 -12.629 2.257 1.00 80.25 373 LEU A O 1
ATOM 2810 N N . VAL A 1 374 ? -7.718 -11.575 1.629 1.00 81.56 374 VAL A N 1
ATOM 2811 C CA . VAL A 1 374 ? -8.293 -10.221 1.722 1.00 81.56 374 VAL A CA 1
ATOM 2812 C C . VAL A 1 374 ? -9.544 -10.077 0.857 1.00 81.56 374 VAL A C 1
ATOM 2814 O O . VAL A 1 374 ? -10.576 -9.628 1.338 1.00 81.56 374 VAL A O 1
ATOM 2817 N N . ALA A 1 375 ? -9.495 -10.512 -0.403 1.00 77.25 375 ALA A N 1
ATOM 2818 C CA . ALA A 1 375 ? -10.636 -10.384 -1.302 1.00 77.25 375 ALA A CA 1
ATOM 2819 C C . ALA A 1 375 ? -11.850 -11.184 -0.799 1.00 77.25 375 ALA A C 1
ATOM 2821 O O . ALA A 1 375 ? -12.977 -10.717 -0.941 1.00 77.25 375 ALA A O 1
ATOM 2822 N N . ARG A 1 376 ? -11.615 -12.342 -0.162 1.00 81.50 376 ARG A N 1
ATOM 2823 C CA . ARG A 1 376 ? -12.665 -13.153 0.473 1.00 81.50 376 ARG A CA 1
ATOM 2824 C C . ARG A 1 376 ? -13.300 -12.442 1.668 1.00 81.50 376 ARG A C 1
ATOM 2826 O O . ARG A 1 376 ? -14.518 -12.422 1.772 1.00 81.50 376 ARG A O 1
ATOM 2833 N N . LEU A 1 377 ? -12.497 -11.855 2.554 1.00 82.38 377 LEU A N 1
ATOM 2834 C CA . LEU A 1 377 ? -13.002 -11.177 3.757 1.00 82.38 377 LEU A CA 1
ATOM 2835 C C . LEU A 1 377 ? -13.753 -9.874 3.435 1.00 82.38 377 LEU A C 1
ATOM 2837 O O . LEU A 1 377 ? -14.656 -9.483 4.168 1.00 82.38 377 LEU A O 1
ATOM 2841 N N . HIS A 1 378 ? -13.443 -9.250 2.296 1.00 83.94 378 HIS A N 1
ATOM 2842 C CA . HIS A 1 378 ? -14.151 -8.076 1.775 1.00 83.94 378 HIS A CA 1
ATOM 2843 C C . HIS A 1 378 ? -15.203 -8.406 0.698 1.00 83.94 378 HIS A C 1
ATOM 2845 O O . HIS A 1 378 ? -15.620 -7.520 -0.067 1.00 83.94 378 HIS A O 1
ATOM 2851 N N . ALA A 1 379 ? -15.617 -9.671 0.587 1.00 85.38 379 ALA A N 1
ATOM 2852 C CA . ALA A 1 379 ? -16.761 -10.056 -0.231 1.00 85.38 379 ALA A CA 1
ATOM 2853 C C . ALA A 1 379 ? -18.072 -9.598 0.446 1.00 85.38 379 ALA A C 1
ATOM 2855 O O . ALA A 1 379 ? -18.141 -9.608 1.679 1.00 85.38 379 ALA A O 1
ATOM 2856 N N . PRO A 1 380 ? -19.105 -9.182 -0.318 1.00 86.00 380 PRO A N 1
ATOM 2857 C CA . PRO A 1 380 ? -20.354 -8.659 0.247 1.00 86.00 380 PRO A CA 1
ATOM 2858 C C . PRO A 1 380 ? -20.980 -9.550 1.332 1.00 86.00 380 PRO A C 1
ATOM 2860 O O . PRO A 1 380 ? -21.403 -9.055 2.370 1.00 86.00 380 PRO A O 1
ATOM 2863 N N . ASP A 1 381 ? -20.983 -10.865 1.117 1.00 87.50 381 ASP A N 1
ATOM 2864 C CA . ASP A 1 381 ? -21.547 -11.889 2.003 1.00 87.50 381 ASP A CA 1
ATOM 2865 C C . ASP A 1 381 ? -20.686 -12.175 3.247 1.00 87.50 381 ASP A C 1
ATOM 2867 O O . ASP A 1 381 ? -21.143 -12.818 4.191 1.00 87.50 381 ASP A O 1
ATOM 2871 N N . ARG A 1 382 ? -19.436 -11.697 3.273 1.00 89.62 382 ARG A N 1
ATOM 2872 C CA . ARG A 1 382 ? -18.463 -11.956 4.348 1.00 89.62 382 ARG A CA 1
ATOM 2873 C C . ARG A 1 382 ? -18.159 -10.743 5.216 1.00 89.62 382 ARG A C 1
ATOM 2875 O O . ARG A 1 382 ? -17.644 -10.928 6.321 1.00 89.62 382 ARG A O 1
ATOM 2882 N N . LEU A 1 383 ? -18.496 -9.532 4.765 1.00 90.38 383 LEU A N 1
ATOM 2883 C CA . LEU A 1 383 ? -18.231 -8.296 5.510 1.00 90.38 383 LEU A CA 1
ATOM 2884 C C . LEU A 1 383 ? -18.848 -8.332 6.909 1.00 90.38 383 LEU A C 1
ATOM 2886 O O . LEU A 1 383 ? -18.146 -8.073 7.882 1.00 90.38 383 LEU A O 1
ATOM 2890 N N . ALA A 1 384 ? -20.116 -8.733 7.020 1.00 92.44 384 ALA A N 1
ATOM 2891 C CA . ALA A 1 384 ? -20.805 -8.823 8.305 1.00 92.44 384 ALA A CA 1
ATOM 2892 C C . ALA A 1 384 ? -20.105 -9.796 9.270 1.00 92.44 384 ALA A C 1
ATOM 2894 O O . ALA A 1 384 ? -19.790 -9.422 10.396 1.00 92.44 384 ALA A O 1
ATOM 2895 N N . GLY A 1 385 ? -19.784 -11.011 8.809 1.00 90.88 385 GLY A N 1
ATOM 2896 C CA . GLY A 1 385 ? -19.101 -12.019 9.628 1.00 90.88 385 GLY A CA 1
ATOM 2897 C C . GLY A 1 385 ? -17.652 -11.668 9.982 1.00 90.88 385 GLY A C 1
ATOM 2898 O O . GLY A 1 385 ? -17.116 -12.207 10.943 1.00 90.88 385 GLY A O 1
ATOM 2899 N N . THR A 1 386 ? -17.024 -10.763 9.228 1.00 91.50 386 THR A N 1
ATOM 2900 C CA . THR A 1 386 ? -15.655 -10.294 9.488 1.00 91.50 386 THR A CA 1
ATOM 2901 C C . THR A 1 386 ? -15.652 -9.096 10.438 1.00 91.50 386 THR A C 1
ATOM 2903 O O . THR A 1 386 ? -14.937 -9.096 11.432 1.00 91.50 386 THR A O 1
ATOM 2906 N N . TYR A 1 387 ? -16.460 -8.072 10.153 1.00 94.75 387 TYR A N 1
ATOM 2907 C CA . TYR A 1 387 ? -16.396 -6.788 10.849 1.00 94.75 387 TYR A CA 1
ATOM 2908 C C . TYR A 1 387 ? -17.335 -6.684 12.052 1.00 94.75 387 TYR A C 1
ATOM 2910 O O . TYR A 1 387 ? -16.943 -6.064 13.035 1.00 94.75 387 TYR A O 1
ATOM 2918 N N . LEU A 1 388 ? -18.547 -7.258 12.031 1.00 95.19 388 LEU A N 1
ATOM 2919 C CA . LEU A 1 388 ? -19.487 -7.069 13.149 1.00 95.19 388 LEU A CA 1
ATOM 2920 C C . LEU A 1 388 ? -18.964 -7.615 14.481 1.00 95.19 388 LEU A C 1
ATOM 2922 O O . LEU A 1 388 ? -19.068 -6.877 15.459 1.00 95.19 388 LEU A O 1
ATOM 2926 N N . PRO A 1 389 ? -18.360 -8.820 14.559 1.00 95.75 389 PRO A N 1
ATOM 2927 C CA . PRO A 1 389 ? -17.811 -9.310 15.823 1.00 95.75 389 PRO A CA 1
ATOM 2928 C C . PRO A 1 389 ? -16.747 -8.365 16.392 1.00 95.75 389 PRO A C 1
ATOM 2930 O O . PRO A 1 389 ? -16.796 -8.007 17.564 1.00 95.75 389 PRO A O 1
ATOM 2933 N N . PHE A 1 390 ? -15.833 -7.890 15.542 1.00 96.94 390 PHE A N 1
ATOM 2934 C CA . PHE A 1 390 ? -14.794 -6.936 15.927 1.00 96.94 390 PHE A CA 1
ATOM 2935 C C . PHE A 1 390 ? -15.362 -5.595 16.396 1.00 96.94 390 PHE A C 1
ATOM 2937 O O . PHE A 1 390 ? -14.963 -5.063 17.433 1.00 96.94 390 PHE A O 1
ATOM 2944 N N . LEU A 1 391 ? -16.302 -5.036 15.635 1.00 97.12 391 LEU A N 1
ATOM 2945 C CA . LEU A 1 391 ? -16.929 -3.763 15.970 1.00 97.12 391 LEU A CA 1
ATOM 2946 C C . LEU A 1 391 ? -17.754 -3.872 17.261 1.00 97.12 391 LEU A C 1
ATOM 2948 O O . LEU A 1 391 ? -17.790 -2.911 18.028 1.00 97.12 391 LEU A O 1
ATOM 2952 N N . ALA A 1 392 ? -18.387 -5.019 17.518 1.00 96.62 392 ALA A N 1
ATOM 2953 C CA . ALA A 1 392 ? -19.136 -5.284 18.742 1.00 96.62 392 ALA A CA 1
ATOM 2954 C C . ALA A 1 392 ? -18.210 -5.429 19.957 1.00 96.62 392 ALA A C 1
ATOM 2956 O O . ALA A 1 392 ? -18.474 -4.815 20.988 1.00 96.62 392 ALA A O 1
ATOM 2957 N N . ASP A 1 393 ? -17.093 -6.150 19.828 1.00 96.44 393 ASP A N 1
ATOM 2958 C CA . ASP A 1 393 ? -16.092 -6.271 20.897 1.00 96.44 393 ASP A CA 1
ATOM 2959 C C . ASP A 1 393 ? -15.478 -4.913 21.271 1.00 96.44 393 ASP A C 1
ATOM 2961 O O . ASP A 1 393 ? -15.226 -4.637 22.441 1.00 96.44 393 ASP A O 1
ATOM 2965 N N . CYS A 1 394 ? -15.285 -4.031 20.287 1.00 96.88 394 CYS A N 1
ATOM 2966 C CA . CYS A 1 394 ? -14.871 -2.642 20.505 1.00 96.88 394 CYS A CA 1
ATOM 2967 C C . CYS A 1 394 ? -16.011 -1.740 21.034 1.00 96.88 394 CYS A C 1
ATOM 2969 O O . CYS A 1 394 ? -15.807 -0.549 21.289 1.00 96.88 394 CYS A O 1
ATOM 2971 N N . GLY A 1 395 ? -17.242 -2.251 21.136 1.00 95.88 395 GLY A N 1
ATOM 2972 C CA . GLY A 1 395 ? -18.437 -1.508 21.538 1.00 95.88 395 GLY A CA 1
ATOM 2973 C C . GLY A 1 395 ? -18.860 -0.405 20.560 1.00 95.88 395 GLY A C 1
ATOM 2974 O O . GLY A 1 395 ? -19.485 0.572 20.981 1.00 95.88 395 GLY A O 1
ATOM 2975 N N . LEU A 1 396 ? -18.457 -0.485 19.289 1.00 95.44 396 LEU A N 1
ATOM 2976 C CA . LEU A 1 396 ? -18.838 0.467 18.238 1.00 95.44 396 LEU A CA 1
ATOM 2977 C C . LEU A 1 396 ? -20.229 0.175 17.692 1.00 95.44 396 LEU A C 1
ATOM 2979 O O . LEU A 1 396 ? -20.914 1.105 17.283 1.00 95.44 396 LEU A O 1
ATOM 2983 N N . VAL A 1 397 ? -20.652 -1.085 17.702 1.00 95.06 397 VAL A N 1
ATOM 2984 C CA . VAL A 1 397 ? -22.014 -1.516 17.368 1.00 95.06 397 VAL A CA 1
ATOM 2985 C C . VAL A 1 397 ? -22.579 -2.323 18.530 1.00 95.06 397 VAL A C 1
ATOM 2987 O O . VAL A 1 397 ? -21.822 -2.854 19.343 1.00 95.06 397 VAL A O 1
ATOM 2990 N N . ALA A 1 398 ? -23.905 -2.411 18.626 1.00 89.56 398 ALA A N 1
ATOM 2991 C CA . ALA A 1 398 ? -24.521 -3.336 19.566 1.00 89.56 398 ALA A CA 1
ATOM 2992 C C . ALA A 1 398 ? -24.087 -4.767 19.217 1.00 89.56 398 ALA A C 1
ATOM 2994 O O . ALA A 1 398 ? -24.061 -5.131 18.038 1.00 89.56 398 ALA A O 1
ATOM 2995 N N . ALA A 1 399 ? -23.759 -5.571 20.229 1.00 78.44 399 ALA A N 1
ATOM 2996 C CA . ALA A 1 399 ? -23.623 -7.007 20.044 1.00 78.44 399 ALA A CA 1
ATOM 2997 C C . ALA A 1 399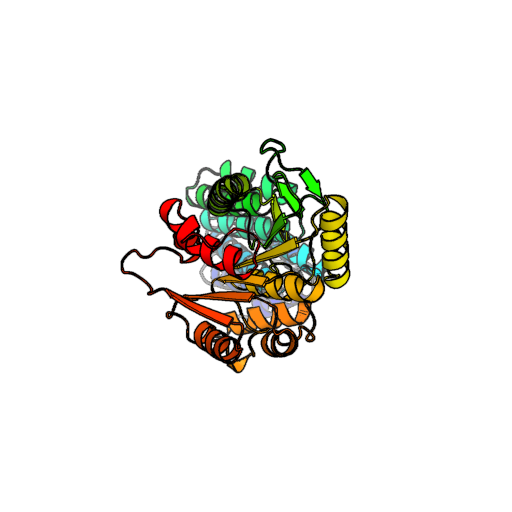 ? -24.996 -7.536 19.605 1.00 78.44 399 ALA A C 1
ATOM 2999 O O . ALA A 1 399 ? -25.936 -7.551 20.397 1.00 78.44 399 ALA A O 1
ATOM 3000 N N . GLY A 1 400 ? -25.143 -7.851 18.318 1.00 63.75 400 GLY A N 1
ATOM 3001 C CA . GLY A 1 400 ? -26.354 -8.487 17.811 1.00 63.75 400 GLY A CA 1
ATOM 3002 C C . GLY A 1 400 ? -26.511 -9.845 18.487 1.00 63.75 400 GLY A C 1
ATOM 3003 O O . GLY A 1 400 ? -25.579 -10.648 18.436 1.00 63.75 400 GLY A O 1
ATOM 3004 N N . GLY A 1 401 ? -27.643 -10.042 19.166 1.00 38.25 401 GLY A N 1
ATOM 3005 C CA . GLY A 1 401 ? -28.084 -11.343 19.671 1.00 38.25 401 GLY A CA 1
ATOM 3006 C C . GLY A 1 401 ? -28.640 -12.228 18.569 1.00 38.25 401 GLY A C 1
ATOM 3007 O O . GLY A 1 401 ? -29.104 -11.667 17.547 1.00 38.25 401 GLY A O 1
#

Mean predicted aligned error: 10.7 Å

Secondary structure (DSSP, 8-state):
---HHHHHHHHHHHTT-----PPPPSSHHHHHHHHHHHHHHHHSS-GGGGHHHHHTTTT-HHHHHHHHHHHHHHHHHHHHHHHH--GGG-HHHHHHHHHHHHHHHHT-SSHHHHHHHHHHHHHHHHHTT-HHHHHHHHHHHHH-SSHHHHHHHHHHHHHHHHHSPPPS-SS-EEEGGGTEEEE--SSSEEEEEEES---HHHHHHHHHHHHHHHTTT-EEEEEE-TTSSTTTT--GGGTT-HHHHHHHHHHHHHHTT--EEEEEEETHHHHHHHHHHHHHT-SEEEEES--SSSPPGGGS-SHHHHHHHHHHHHHH-S----HHHHHHT-TT-EEEEEEETT-HHHHHHHHHHHTSTTEEEEEE---TT---HHHHHTSTTTHHHHHHHHHHHTTSS----

Radius of gyration: 26.22 Å; Cα contacts (8 Å, |Δi|>4): 653; chains: 1; bounding box: 74×43×70 Å

Solvent-accessible surface area (backbone atoms only — not comparable to full-atom values): 21053 Å² total; per-residue (Å²): 135,80,61,68,68,64,58,51,48,56,50,36,54,74,64,74,49,88,69,92,74,77,77,65,66,91,53,74,67,34,44,51,52,42,46,50,48,24,52,52,32,45,68,42,97,61,42,73,76,45,48,64,62,58,58,76,40,69,91,44,84,58,37,54,62,23,36,34,52,22,14,51,38,21,25,51,44,23,46,46,46,65,70,73,44,69,51,92,80,35,66,68,60,43,54,47,31,40,51,34,8,50,53,8,31,76,42,31,74,42,65,60,49,22,23,52,8,44,42,48,28,25,55,50,26,52,72,70,68,33,56,69,62,19,47,54,43,26,51,55,24,52,72,39,90,46,70,52,14,39,53,33,14,54,56,45,46,56,54,48,51,34,60,51,75,79,75,93,80,83,76,56,50,71,39,53,95,52,23,32,34,37,37,86,29,63,72,38,32,35,38,37,35,30,34,57,59,44,43,76,66,44,52,55,36,49,54,53,49,40,57,56,33,40,76,66,35,26,15,37,31,40,38,36,18,79,86,57,61,19,40,63,33,18,32,41,87,25,59,78,32,37,69,56,28,50,52,50,52,52,47,51,40,49,74,69,52,37,81,43,38,34,16,23,18,49,32,66,6,10,32,34,15,44,54,49,17,64,77,68,69,30,40,22,28,45,24,35,51,37,46,44,41,80,79,53,67,89,64,40,76,54,74,68,50,32,56,49,51,54,54,47,38,73,69,55,46,87,76,68,70,50,44,50,66,62,47,69,77,38,81,82,36,37,34,40,41,34,35,55,83,86,37,75,62,46,49,58,27,47,54,54,42,63,72,36,92,43,43,46,81,42,84,40,78,74,60,96,79,77,63,60,66,67,64,56,48,53,30,86,91,29,36,60,79,58,46,48,63,56,35,24,74,55,64,72,42,80,73,80,126

Sequence (401 aa):
PLPDRLRLLALHAAAGRPASFEPPPAGPERARALAQLARNAAASPSPETLVPLLDRMRGAPDADAARARFAAALARRAERLRFELPIDDDPARAAHADRLAALAAEHAARPRDRARALLVRGLLRLRAEDLAGAQAIADDLAAGASPEEREAADRLRRRIAVRTPPADGDGAESFMDGSVRHYPAGGDRALVWFLHAWSSVDRAMVARTRDFLAGHGIALVTVRDSRGMAGLDGWGDHAGDRAGAVRALAGILRAQGYRRHVATGNSMSGSSAIWFAVETGALGALVINAFAGLPRREEVPGRLNQRRLDRLVARTGTDLPELDRALAGLPGFVLHLHHSDSSPLYRLHVDRFGALPQARLFAHGSGDDGGHLVARLHAPDRLAGTYLPFLADCGLVAAGG

Nearest PDB structures (foldseek):
  6yuo-assembly1_A-2  TM=5.995E-01  e=1.287E-04  Neisseria meningitidis serogroup A
  2fuk-assembly1_A-2  TM=5.945E-01  e=3.191E-04  Xanthomonas campestris
  8tau-assembly1_O  TM=3.128E-01  e=8.209E-01  Homo sapiens
  6hc2-assembly1_C  TM=2.609E-01  e=2.228E+00  Homo sapiens
  7sqc-assembly1_R0  TM=1.348E-01  e=2.926E+00  Chlamydomonas reinhardtii